Protein AF-0000000086683303 (afdb_homodimer)

InterPro domains:
  IPR011965 Phenylacetic acid degradation operon negative regulatory protein PaaX [PIRSF020623] (1-262)
  IPR012906 Transcriptional repressor PaaX-like, N-terminal [PF07848] (3-69)
  IPR013225 Transcriptional repressor PaaX-like, C-terminal [PF08223] (170-255)
  IPR036388 Winged helix-like DNA-binding domain superfamily [G3DSA:1.10.10.10] (1-83)
  IPR048846 Transcriptional repressor PaaX-like, central Cas2-like domain [PF20803] (89-153)

Solvent-accessible surface area (backbone atoms only — not comparable to full-atom values): 28715 Å² total; per-residue (Å²): 134,56,53,52,61,50,50,52,50,45,40,55,73,61,26,42,89,66,73,26,51,48,39,52,68,23,56,34,60,69,36,38,80,78,72,44,51,58,69,52,44,54,51,32,48,54,51,34,36,75,72,51,36,36,39,80,45,82,45,97,52,33,59,22,39,29,59,24,73,65,36,50,52,56,41,51,57,47,47,55,61,65,62,64,68,71,82,64,83,70,88,67,41,25,32,32,37,40,41,57,61,62,86,49,66,70,57,39,51,50,49,50,52,53,40,35,50,65,27,36,24,44,77,55,90,37,34,33,36,15,74,58,76,58,85,59,54,60,55,53,33,56,75,68,68,41,56,70,48,51,26,47,27,30,42,69,58,41,71,67,39,43,26,54,46,46,62,65,24,39,68,56,69,62,52,36,50,51,29,48,49,49,46,61,57,47,43,74,57,59,70,56,82,57,90,43,35,62,49,23,30,48,40,36,51,52,52,52,53,59,53,49,56,42,63,59,68,49,56,73,72,48,68,90,48,47,65,83,88,44,41,57,57,56,35,49,51,52,47,51,52,50,49,56,68,31,38,64,45,21,48,52,38,52,52,50,41,51,52,59,37,52,53,67,79,75,82,129,135,55,54,51,61,51,50,51,50,45,40,55,72,58,26,42,88,65,74,26,52,48,39,51,68,24,54,34,59,69,36,39,82,78,72,43,50,57,68,51,44,54,51,32,48,53,51,36,36,75,72,52,35,37,38,81,44,82,46,96,53,36,59,23,38,26,59,24,72,67,36,48,53,55,42,50,57,48,48,52,60,66,65,61,67,68,80,62,84,72,89,68,40,25,32,33,36,42,42,57,62,62,86,50,66,68,57,38,51,52,49,50,52,53,40,34,48,65,29,35,24,44,77,54,89,38,35,32,36,14,76,56,76,56,84,58,54,59,56,53,33,56,76,69,69,42,57,70,47,50,26,47,26,29,42,68,59,42,69,67,37,42,25,53,47,45,60,65,25,39,69,55,70,62,51,37,50,51,28,49,49,49,47,60,58,46,43,73,57,59,71,55,83,56,90,45,34,61,50,22,30,48,40,36,51,51,51,52,54,58,55,49,57,41,61,58,70,50,55,74,72,50,70,90,49,47,66,83,88,42,40,57,57,56,36,49,51,52,47,53,52,50,47,57,67,30,38,63,44,20,48,52,40,51,51,50,40,51,52,60,36,52,53,68,82,73,84,129

Secondary structure (DSSP, 8-state):
--HHHHHHHHIIIIIGGGTSEEEHHHHHHHHGGGT--HHHHHHHHHHHHHTTSEEEEEETTEEEEEE-HHHHHHHHHHHHHHTT-------SEEEEEEE---SSHHHHHHHHHHHHHTTPEESSSSEEEESS--THHHHHHHHHT--EEEEEEEETTHHHHHHHHHHHHS-HHHHHHHHHHHHHHHHHHHSSPPSSHHHHHHHHHHHHHHHHGGGGT-----GGGSPTT-HHHHHHHHHHHHHHHHHHHHHHHHHHHHHHHHS-----/--HHHHHHHHIIIIIGGGTSEEEHHHHHHHHGGGT--HHHHHHHHHHHHHTTSEEEEEETTEEEEEE-HHHHHHHHHHHHHHTT-------SEEEEEEE---SSHHHHHHHHHHHHHTT-EESSSSEEEESS--THHHHHHHHHT--EEEEEEEETTHHHHHHHHHHHHS-HHHHHHHHHHHHHHHHHHHSSPPSSHHHHHHHHHHHHHHHHGGGGT-----GGGSPTT-HHHHHHHHHHHHHHHTHHHHHHHHHHHHHHHHS-----

Foldseek 3Di:
DALLLLLLLCQLPFVVVVQQKFALQLSQVLCVLVVQHSVRNVVSVVVCVVVPQWDWDADLLGIMIGGDPVNVVVSVVLVCVLLVPDLDDQPQWKWKKFWDADPDPVRLVVLQLVVQLLLWFDLDSGMIIHSDDDPCVVVVCVVVVIDMDIDTGHDPVTLVRLLVSCVRRAVLVVVLVLLVVLLVVLCVLQVDDAPALSSLLNSLSVLSSSSSVCSRRHSPDRPSSDDPPRSVVVSSVVNNVRNVVSPVSPNVVSVVSRVVSSPHPPDD/DALLLLLLLCQLPFVVVVQQKFALQLSQVLCVLVVDHSVRNVVSVVVCVVVPQWDWDADLLGIMIGGDPVSVVVSVVLVCVLLVPDLDDQPQWKWKKFWDADPDPVRQVVLQLVVQLLLWFDLDSGMIIHSDDDPCVVVVCVVVVIDMDIDTGHDPVTLVRLLVSCVRRAVLVVVLVLLVVLLVVLCVLQVDDAPALSSLLNSLSVLSSSSSVCSSRHSPDNPSSDDPPRSVVVSSVVNNVRNVVSVVSPNVVSVVSRVVSSPHPPDD

Sequence (536 aa):
MQARSALFDLYGDYLRPRGGRAPVAALVRLLAPLGIAAPAVRTAVSRMVRQGWLHPLRLSSGPGYLLTPKATRRLDDSSARIYRTGRLAWDGKFDLLVIEAPTARAERQRLAATLGFLGYGSIDGGTWVAPRPSDEVEHLLDDAGIGFERFTAGHSGGLPGAAALVRRAWNLPELAAAYERFVRDARQLVEHPPADDEAAYLARFTLVHRWRTFLFRDPQLPPVLLPDRWPGTTAAGFFDHHATRLRPPADRFVDRCLDNAQRPPVPAMQARSALFDLYGDYLRPRGGRAPVAALVRLLAPLGIAAPAVRTAVSRMVRQGWLHPLRLSSGPGYLLTPKATRRLDDSSARIYRTGRLAWDGKFDLLVIEAPTARAERQRLAATLGFLGYGSIDGGTWVAPRPSDEVEHLLDDAGIGFERFTAGHSGGLPGAAALVRRAWNLPELAAAYERFVRDARQLVEHPPADDEAAYLARFTLVHRWRTFLFRDPQLPPVLLPDRWPGTTAAGFFDHHATRLRPPADRFVDRCLDNAQRPPVPA

Structure (mmCIF, N/CA/C/O backbone):
data_AF-0000000086683303-model_v1
#
loop_
_entity.id
_entity.type
_entity.pdbx_description
1 polymer 'Phenylacetic acid degradation operon negative regulatory protein'
#
loop_
_atom_site.group_PDB
_atom_site.id
_atom_site.type_symbol
_atom_site.label_atom_id
_atom_site.label_alt_id
_atom_site.label_comp_id
_atom_site.label_asym_id
_atom_site.label_entity_id
_atom_site.label_seq_id
_atom_site.pdbx_PDB_ins_code
_atom_site.Cartn_x
_atom_site.Cartn_y
_atom_site.Cartn_z
_atom_site.occupancy
_atom_site.B_iso_or_equiv
_atom_site.auth_seq_id
_atom_site.auth_comp_id
_atom_site.auth_asym_id
_atom_site.auth_atom_id
_atom_site.pdbx_PDB_model_num
ATOM 1 N N . MET A 1 1 ? 0.65 -32.031 -26.562 1 80.06 1 MET A N 1
ATOM 2 C CA . MET A 1 1 ? 1.458 -32.062 -25.344 1 80.06 1 MET A CA 1
ATOM 3 C C . MET A 1 1 ? 2.932 -32.25 -25.672 1 80.06 1 MET A C 1
ATOM 5 O O . MET A 1 1 ? 3.275 -33.094 -26.516 1 80.06 1 MET A O 1
ATOM 9 N N . GLN A 1 2 ? 3.77 -31.422 -25.078 1 88.12 2 GLN A N 1
ATOM 10 C CA . GLN A 1 2 ? 5.199 -31.469 -25.375 1 88.12 2 GLN A CA 1
ATOM 11 C C . GLN A 1 2 ? 5.891 -32.531 -24.531 1 88.12 2 GLN A C 1
ATOM 13 O O . GLN A 1 2 ? 5.531 -32.75 -23.375 1 88.12 2 GLN A O 1
ATOM 18 N N . ALA A 1 3 ? 6.816 -33.188 -25.188 1 92.19 3 ALA A N 1
ATOM 19 C CA . ALA A 1 3 ? 7.504 -34.312 -24.594 1 92.19 3 ALA A CA 1
ATOM 20 C C . ALA A 1 3 ? 8.148 -33.938 -23.266 1 92.19 3 ALA A C 1
ATOM 22 O O . ALA A 1 3 ? 8.062 -34.688 -22.281 1 92.19 3 ALA A O 1
ATOM 23 N N . ARG A 1 4 ? 8.703 -32.812 -23.266 1 90.5 4 ARG A N 1
ATOM 24 C CA . ARG A 1 4 ? 9.406 -32.375 -22.062 1 90.5 4 ARG A CA 1
ATOM 25 C C . ARG A 1 4 ? 8.438 -32.188 -20.891 1 90.5 4 ARG A C 1
ATOM 27 O O . ARG A 1 4 ? 8.703 -32.625 -19.781 1 90.5 4 ARG A O 1
ATOM 34 N N . SER A 1 5 ? 7.355 -31.547 -21.156 1 90.81 5 SER A N 1
ATOM 35 C CA . SER A 1 5 ? 6.355 -31.328 -20.109 1 90.81 5 SER A CA 1
ATOM 36 C C . SER A 1 5 ? 5.766 -32.656 -19.641 1 90.81 5 SER A C 1
ATOM 38 O O . SER A 1 5 ? 5.547 -32.844 -18.438 1 90.81 5 SER A O 1
ATOM 40 N N . ALA A 1 6 ? 5.508 -33.562 -20.578 1 94.38 6 ALA A N 1
ATOM 41 C CA . ALA A 1 6 ? 4.965 -34.875 -20.234 1 94.38 6 ALA A CA 1
ATOM 42 C C . ALA A 1 6 ? 5.934 -35.656 -19.359 1 94.38 6 ALA A C 1
ATOM 44 O O . ALA A 1 6 ? 5.52 -36.344 -18.422 1 94.38 6 ALA A O 1
ATOM 45 N N . LEU A 1 7 ? 7.18 -35.531 -19.688 1 94.19 7 LEU A N 1
ATOM 46 C CA . LEU A 1 7 ? 8.203 -36.25 -18.922 1 94.19 7 LEU A CA 1
ATOM 47 C C . LEU A 1 7 ? 8.266 -35.719 -17.5 1 94.19 7 LEU A C 1
ATOM 49 O O . LEU A 1 7 ? 8.398 -36.5 -16.547 1 94.19 7 LEU A O 1
ATOM 53 N N . PHE A 1 8 ? 8.156 -34.469 -17.328 1 91.12 8 PHE A N 1
ATOM 54 C CA . PHE A 1 8 ? 8.133 -33.875 -15.992 1 91.12 8 PHE A CA 1
ATOM 55 C C . PHE A 1 8 ? 6.926 -34.344 -15.203 1 91.12 8 PHE A C 1
ATOM 57 O O . PHE A 1 8 ? 7.035 -34.656 -14.008 1 91.12 8 PHE A O 1
ATOM 64 N N . ASP A 1 9 ? 5.828 -34.406 -15.859 1 92.38 9 ASP A N 1
ATOM 65 C CA . ASP A 1 9 ? 4.617 -34.875 -15.203 1 92.38 9 ASP A CA 1
ATOM 66 C C . ASP A 1 9 ? 4.77 -36.344 -14.789 1 92.38 9 ASP A C 1
ATOM 68 O O . ASP A 1 9 ? 4.344 -36.719 -13.695 1 92.38 9 ASP A O 1
ATOM 72 N N . LEU A 1 10 ? 5.359 -37.125 -15.68 1 96.19 10 LEU A N 1
ATOM 73 C CA . LEU A 1 10 ? 5.547 -38.531 -15.422 1 96.19 10 LEU A CA 1
ATOM 74 C C . LEU A 1 10 ? 6.445 -38.75 -14.211 1 96.19 10 LEU A C 1
ATOM 76 O O . LEU A 1 10 ? 6.094 -39.5 -13.297 1 96.19 10 LEU A O 1
ATOM 80 N N . TYR A 1 11 ? 7.574 -38.062 -14.195 1 95.44 11 TYR A N 1
ATOM 81 C CA . TYR A 1 11 ? 8.492 -38.188 -13.062 1 95.44 11 TYR A CA 1
ATOM 82 C C . TYR A 1 11 ? 7.84 -37.688 -11.781 1 95.44 11 TYR A C 1
ATOM 84 O O . TYR A 1 11 ? 7.965 -38.312 -10.727 1 95.44 11 TYR A O 1
ATOM 92 N N . GLY A 1 12 ? 7.176 -36.594 -11.867 1 93.19 12 GLY A N 1
ATOM 93 C CA . GLY A 1 12 ? 6.574 -36 -10.688 1 93.19 12 GLY A CA 1
ATOM 94 C C . GLY A 1 12 ? 5.434 -36.812 -10.117 1 93.19 12 GLY A 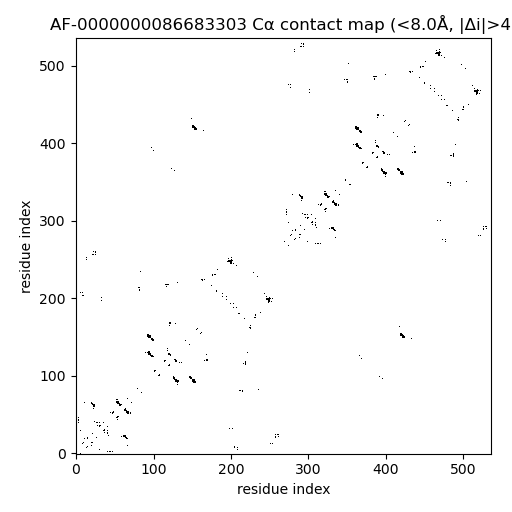C 1
ATOM 95 O O . GLY A 1 12 ? 5.348 -37 -8.898 1 93.19 12 GLY A O 1
ATOM 96 N N . ASP A 1 13 ? 4.562 -37.281 -10.898 1 93.31 13 ASP A N 1
ATOM 97 C CA . ASP A 1 13 ? 3.324 -37.906 -10.438 1 93.31 13 ASP A CA 1
ATOM 98 C C . ASP A 1 13 ? 3.525 -39.406 -10.164 1 93.31 13 ASP A C 1
ATOM 100 O O . ASP A 1 13 ? 2.963 -39.938 -9.203 1 93.31 13 ASP A O 1
ATOM 104 N N . TYR A 1 14 ? 4.383 -40.094 -10.961 1 95.38 14 TYR A N 1
ATOM 105 C CA . TYR A 1 14 ? 4.387 -41.562 -10.875 1 95.38 14 TYR A CA 1
ATOM 106 C C . TYR A 1 14 ? 5.75 -42.094 -10.438 1 95.38 14 TYR A C 1
ATOM 108 O O . TYR A 1 14 ? 5.844 -43.031 -9.68 1 95.38 14 TYR A O 1
ATOM 116 N N . LEU A 1 15 ? 6.793 -41.438 -10.859 1 95.56 15 LEU A N 1
ATOM 117 C CA . LEU A 1 15 ? 8.102 -42.062 -10.695 1 95.56 15 LEU A CA 1
ATOM 118 C C . LEU A 1 15 ? 8.766 -41.625 -9.406 1 95.56 15 LEU A C 1
ATOM 120 O O . LEU A 1 15 ? 9.508 -42.375 -8.781 1 95.56 15 LEU A O 1
ATOM 124 N N . ARG A 1 16 ? 8.516 -40.375 -9.016 1 93.5 16 ARG A N 1
ATOM 125 C CA . ARG A 1 16 ? 9.109 -39.844 -7.793 1 93.5 16 ARG A CA 1
ATOM 126 C C . ARG A 1 16 ? 8.766 -40.719 -6.59 1 93.5 16 ARG A C 1
ATOM 128 O O . ARG A 1 16 ? 9.656 -41.094 -5.836 1 93.5 16 ARG A O 1
ATOM 135 N N . PRO A 1 17 ? 7.484 -41.094 -6.414 1 90.62 17 PRO A N 1
ATOM 136 C CA . PRO A 1 17 ? 7.164 -41.969 -5.285 1 90.62 17 PRO A CA 1
ATOM 137 C C . PRO A 1 17 ? 7.789 -43.344 -5.41 1 90.62 17 PRO A C 1
ATOM 139 O O . PRO A 1 17 ? 7.805 -44.094 -4.445 1 90.62 17 PRO A O 1
ATOM 142 N N . ARG A 1 18 ? 8.305 -43.688 -6.586 1 92.69 18 ARG A N 1
ATOM 143 C CA . ARG A 1 18 ? 8.891 -45 -6.852 1 92.69 18 ARG A CA 1
ATOM 144 C C . ARG A 1 18 ? 10.414 -44.938 -6.891 1 92.69 18 ARG A C 1
ATOM 146 O O . ARG A 1 18 ? 11.062 -45.75 -7.535 1 92.69 18 ARG A O 1
ATOM 153 N N . GLY A 1 19 ? 10.945 -43.812 -6.305 1 91.62 19 GLY A N 1
ATOM 154 C CA . GLY A 1 19 ? 12.391 -43.688 -6.227 1 91.62 19 GLY A CA 1
ATOM 155 C C . GLY A 1 19 ? 12.953 -42.719 -7.238 1 91.62 19 GLY A C 1
ATOM 156 O O . GLY A 1 19 ? 14.141 -42.406 -7.195 1 91.62 19 GLY A O 1
ATOM 157 N N . GLY A 1 20 ? 12.195 -42.312 -8.219 1 94.75 20 GLY A N 1
ATOM 158 C CA . GLY A 1 20 ? 12.562 -41.219 -9.125 1 94.75 20 GLY A CA 1
ATOM 159 C C . GLY A 1 20 ? 13.492 -41.688 -10.242 1 94.75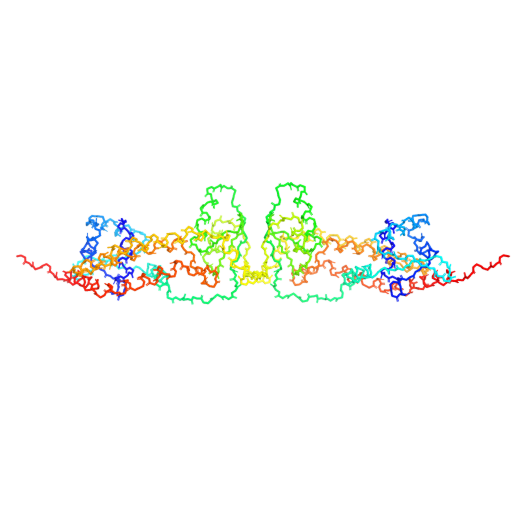 20 GLY A C 1
ATOM 160 O O . GLY A 1 20 ? 14.195 -40.844 -10.836 1 94.75 20 GLY A O 1
ATOM 161 N N . ARG A 1 21 ? 13.625 -42.938 -10.422 1 94.56 21 ARG A N 1
ATOM 162 C CA . ARG A 1 21 ? 14.469 -43.469 -11.492 1 94.56 21 ARG A CA 1
ATOM 163 C C . ARG A 1 21 ? 13.672 -44.375 -12.438 1 94.56 21 ARG A C 1
ATOM 165 O O . ARG A 1 21 ? 12.695 -45 -12.023 1 94.56 21 ARG A O 1
ATOM 172 N N . ALA A 1 22 ? 14.023 -44.375 -13.703 1 95.75 22 ALA A N 1
ATOM 173 C CA . ALA A 1 22 ? 13.352 -45.219 -14.695 1 95.75 22 ALA A CA 1
ATOM 174 C C . ALA A 1 22 ? 14.25 -45.469 -15.906 1 95.75 22 ALA A C 1
ATOM 176 O O . ALA A 1 22 ? 14.977 -44.562 -16.344 1 95.75 22 ALA A O 1
ATOM 177 N N . PRO A 1 23 ? 14.242 -46.75 -16.375 1 95.5 23 PRO A N 1
ATOM 178 C CA . PRO A 1 23 ? 14.93 -47 -17.641 1 95.5 23 PRO A CA 1
ATOM 179 C C . PRO A 1 23 ? 14.273 -46.281 -18.812 1 95.5 23 PRO A C 1
ATOM 181 O O . PRO A 1 23 ? 13.055 -46.062 -18.812 1 95.5 23 PRO A O 1
ATOM 184 N N . VAL A 1 24 ? 15.078 -45.938 -19.781 1 94.5 24 VAL A N 1
ATOM 185 C CA . VAL A 1 24 ? 14.586 -45.219 -20.953 1 94.5 24 VAL A CA 1
ATOM 186 C C . VAL A 1 24 ? 13.461 -46 -21.609 1 94.5 24 VAL A C 1
ATOM 188 O O . VAL A 1 24 ? 12.492 -45.406 -22.109 1 94.5 24 VAL A O 1
ATOM 191 N N . ALA A 1 25 ? 13.539 -47.344 -21.656 1 94.56 25 ALA A N 1
ATOM 192 C CA . ALA A 1 25 ? 12.523 -48.188 -22.281 1 94.56 25 ALA A CA 1
ATOM 193 C C . ALA A 1 25 ? 11.164 -48 -21.609 1 94.56 25 ALA A C 1
ATOM 195 O O . ALA A 1 25 ? 10.141 -47.938 -22.297 1 94.56 25 ALA A O 1
ATOM 196 N N . ALA A 1 26 ? 11.188 -47.844 -20.359 1 96.19 26 ALA A N 1
ATOM 197 C CA . ALA A 1 26 ? 9.945 -47.625 -19.625 1 96.19 26 ALA A CA 1
ATOM 198 C C . ALA A 1 26 ? 9.383 -46.25 -19.906 1 96.19 26 ALA A C 1
ATOM 200 O O . ALA A 1 26 ? 8.164 -46.094 -20.047 1 96.19 26 ALA A O 1
ATOM 201 N N . LEU A 1 27 ? 10.25 -45.25 -19.938 1 97.31 27 LEU A N 1
ATOM 202 C CA . LEU A 1 27 ? 9.812 -43.875 -20.25 1 97.31 27 LEU A CA 1
ATOM 203 C C . LEU A 1 27 ? 9.125 -43.844 -21.609 1 97.31 27 LEU A C 1
ATOM 205 O O . LEU A 1 27 ? 8.07 -43.219 -21.75 1 97.31 27 LEU A O 1
ATOM 209 N N . VAL A 1 28 ? 9.703 -44.531 -22.547 1 96.31 28 VAL A N 1
ATOM 210 C CA . VAL A 1 28 ? 9.148 -44.594 -23.906 1 96.31 28 VAL A CA 1
ATOM 211 C C . VAL A 1 28 ? 7.781 -45.281 -23.875 1 96.31 28 VAL A C 1
ATOM 213 O O . VAL A 1 28 ? 6.82 -44.781 -24.469 1 96.31 28 VAL A O 1
ATOM 216 N N . ARG A 1 29 ? 7.629 -46.344 -23.156 1 96.31 29 ARG A N 1
ATOM 217 C CA . ARG A 1 29 ? 6.379 -47.094 -23.078 1 96.31 29 ARG A CA 1
ATOM 218 C C . ARG A 1 29 ? 5.293 -46.281 -22.391 1 96.31 29 ARG A C 1
ATOM 220 O O . ARG A 1 29 ? 4.129 -46.312 -22.797 1 96.31 29 ARG A O 1
ATOM 227 N N . LEU A 1 30 ? 5.691 -45.562 -21.391 1 97.62 30 LEU A N 1
ATOM 228 C CA . LEU A 1 30 ? 4.734 -44.812 -20.578 1 97.62 30 LEU A CA 1
ATOM 229 C C . LEU A 1 30 ? 4.25 -43.562 -21.312 1 97.62 30 LEU A C 1
ATOM 231 O O . LEU A 1 30 ? 3.139 -43.094 -21.078 1 97.62 30 LEU A O 1
ATOM 235 N N . LEU A 1 31 ? 5.031 -43.031 -22.25 1 97.69 31 LEU A N 1
ATOM 236 C CA . LEU A 1 31 ? 4.645 -41.812 -22.938 1 97.69 31 LEU A CA 1
ATOM 237 C C . LEU A 1 31 ? 4 -42.125 -24.281 1 97.69 31 LEU A C 1
ATOM 239 O O . LEU A 1 31 ? 3.371 -41.25 -24.891 1 97.69 31 LEU A O 1
ATOM 243 N N . ALA A 1 32 ? 4.059 -43.406 -24.688 1 96.38 32 ALA A N 1
ATOM 244 C CA . ALA A 1 32 ? 3.516 -43.844 -25.969 1 96.38 32 ALA A CA 1
ATOM 245 C C . ALA A 1 32 ? 2.008 -43.594 -26.031 1 96.38 32 ALA A C 1
ATOM 247 O O . ALA A 1 32 ? 1.496 -43.094 -27.031 1 96.38 32 ALA A O 1
ATOM 248 N N . PRO A 1 33 ? 1.298 -43.938 -24.969 1 95.06 33 PRO A N 1
ATOM 249 C CA . PRO A 1 33 ? -0.15 -43.719 -25.031 1 95.06 33 PRO A CA 1
ATOM 250 C C . PRO A 1 33 ? -0.526 -42.281 -25.234 1 95.06 33 PRO A C 1
ATOM 252 O O . PRO A 1 33 ? -1.642 -41.969 -25.656 1 95.06 33 PRO A O 1
ATOM 255 N N . LEU A 1 34 ? 0.306 -41.344 -24.891 1 95.5 34 LEU A N 1
ATOM 256 C CA . LEU A 1 34 ? 0.04 -39.906 -25 1 95.5 34 LEU A CA 1
ATOM 257 C C . LEU A 1 34 ? 0.37 -39.406 -26.406 1 95.5 34 LEU A C 1
ATOM 259 O O . LEU A 1 34 ? 0.229 -38.219 -26.688 1 95.5 34 LEU A O 1
ATOM 263 N N . GLY A 1 35 ? 0.852 -40.312 -27.25 1 95.5 35 GLY A N 1
ATOM 264 C CA . GLY A 1 35 ? 1.165 -39.969 -28.625 1 95.5 35 GLY A CA 1
ATOM 265 C C . GLY A 1 35 ? 2.576 -39.438 -28.797 1 95.5 35 GLY A C 1
ATOM 266 O O . GLY A 1 35 ? 2.883 -38.812 -29.812 1 95.5 35 GLY A O 1
ATOM 267 N N . ILE A 1 36 ? 3.428 -39.656 -27.828 1 96.56 36 ILE A N 1
ATOM 268 C CA . ILE A 1 36 ? 4.809 -39.188 -27.922 1 96.56 36 ILE A CA 1
ATOM 269 C C . ILE A 1 36 ? 5.711 -40.344 -28.375 1 96.56 36 ILE A C 1
ATOM 271 O O . ILE A 1 36 ? 5.797 -41.375 -27.688 1 96.56 36 ILE A O 1
ATOM 275 N N . ALA A 1 37 ? 6.418 -40.094 -29.484 1 96.31 37 ALA A N 1
ATOM 276 C CA . ALA A 1 37 ? 7.246 -41.125 -30.094 1 96.31 37 ALA A CA 1
ATOM 277 C C . ALA A 1 37 ? 8.578 -41.281 -29.359 1 96.31 37 ALA A C 1
ATOM 279 O O . ALA A 1 37 ? 9.031 -40.344 -28.703 1 96.31 37 ALA A O 1
ATOM 280 N N . ALA A 1 38 ? 9.18 -42.406 -29.531 1 95.81 38 ALA A N 1
ATOM 281 C CA . ALA A 1 38 ? 10.414 -42.75 -28.828 1 95.81 38 ALA A CA 1
ATOM 282 C C . ALA A 1 38 ? 11.508 -41.719 -29.109 1 95.81 38 ALA A C 1
ATOM 284 O O . ALA A 1 38 ? 12.188 -41.25 -28.188 1 95.81 38 ALA A O 1
ATOM 285 N N . PRO A 1 39 ? 11.695 -41.25 -30.328 1 96.44 39 PRO A N 1
ATOM 286 C CA . PRO A 1 39 ? 12.742 -40.25 -30.562 1 96.44 39 PRO A CA 1
ATOM 287 C C . PRO A 1 39 ? 12.5 -38.938 -29.797 1 96.44 39 PRO A C 1
ATOM 289 O O . PRO A 1 39 ? 13.445 -38.312 -29.312 1 96.44 39 PRO A O 1
ATOM 292 N N . ALA A 1 40 ? 11.273 -38.562 -29.719 1 96.31 40 ALA A N 1
ATOM 293 C CA . ALA A 1 40 ? 10.922 -37.344 -29 1 96.31 40 ALA A CA 1
ATOM 294 C C . ALA A 1 40 ? 11.195 -37.5 -27.5 1 96.31 40 ALA A C 1
ATOM 296 O O . ALA A 1 40 ? 11.609 -36.562 -26.828 1 96.31 40 ALA A O 1
ATOM 297 N N . VAL A 1 41 ? 10.961 -38.688 -26.984 1 96.62 41 VAL A N 1
ATOM 298 C CA . VAL A 1 41 ? 11.242 -38.969 -25.578 1 96.62 41 VAL A CA 1
ATOM 299 C C . VAL A 1 41 ? 12.742 -38.844 -25.312 1 96.62 41 VAL A C 1
ATOM 301 O O . VAL A 1 41 ? 13.164 -38.188 -24.359 1 96.62 41 VAL A O 1
ATOM 304 N N . ARG A 1 42 ? 13.492 -39.438 -26.188 1 95.31 42 ARG A N 1
ATOM 305 C CA . ARG A 1 42 ? 14.945 -39.406 -26.016 1 95.31 42 ARG A CA 1
ATOM 306 C C . ARG A 1 42 ? 15.492 -38 -26.094 1 95.31 42 ARG A C 1
ATOM 308 O O . ARG A 1 42 ? 16.391 -37.625 -25.328 1 95.31 42 ARG A O 1
ATOM 315 N N . THR A 1 43 ? 14.953 -37.219 -26.984 1 96.31 43 THR A N 1
ATOM 316 C CA . THR A 1 43 ? 15.352 -35.844 -27.109 1 96.31 43 THR A CA 1
ATOM 317 C C . THR A 1 43 ? 14.992 -35.062 -25.844 1 96.31 43 THR A C 1
ATOM 319 O O . THR A 1 43 ? 15.789 -34.25 -25.359 1 96.31 43 THR A O 1
ATOM 322 N N . ALA A 1 44 ? 13.781 -35.281 -25.375 1 96.56 44 ALA A N 1
ATOM 323 C CA . ALA A 1 44 ? 13.344 -34.625 -24.156 1 96.56 44 ALA A CA 1
ATOM 324 C C . ALA A 1 44 ? 14.234 -34.969 -22.969 1 96.56 44 ALA A C 1
ATOM 326 O O . ALA A 1 44 ? 14.586 -34.125 -22.156 1 96.56 44 ALA A O 1
ATOM 327 N N . VAL A 1 45 ? 14.633 -36.188 -22.875 1 96.25 45 VAL A N 1
ATOM 328 C CA . VAL A 1 45 ? 15.516 -36.656 -21.812 1 96.25 45 VAL A CA 1
ATOM 329 C C . VAL A 1 45 ? 16.859 -35.938 -21.922 1 96.25 45 VAL A C 1
ATOM 331 O O . VAL A 1 45 ? 17.391 -35.438 -20.922 1 96.25 45 VAL A O 1
ATOM 334 N N . SER A 1 46 ? 17.406 -35.906 -23.062 1 96 46 SER A N 1
ATOM 335 C CA . SER A 1 46 ? 18.703 -35.281 -23.281 1 96 46 SER A CA 1
ATOM 336 C C . SER A 1 46 ? 18.656 -33.812 -22.859 1 96 46 SER A C 1
ATOM 338 O O . SER A 1 46 ? 19.594 -33.312 -22.25 1 96 46 SER A O 1
ATOM 340 N N . ARG A 1 47 ? 17.656 -33.125 -23.25 1 95.44 47 ARG A N 1
ATOM 341 C CA . ARG A 1 47 ? 17.469 -31.734 -22.859 1 95.44 47 ARG A CA 1
ATOM 342 C C . ARG A 1 47 ? 17.391 -31.594 -21.344 1 95.44 47 ARG A C 1
ATOM 344 O O . ARG A 1 47 ? 17.984 -30.688 -20.766 1 95.44 47 ARG A O 1
ATOM 351 N N . MET A 1 48 ? 16.625 -32.438 -20.688 1 95.69 48 MET A N 1
ATOM 352 C CA . MET A 1 48 ? 16.453 -32.375 -19.25 1 95.69 48 MET A CA 1
ATOM 353 C C . MET A 1 48 ? 17.75 -32.688 -18.516 1 95.69 48 MET A C 1
ATOM 355 O O . MET A 1 48 ? 18.031 -32.125 -17.453 1 95.69 48 MET A O 1
ATOM 359 N N . VAL A 1 49 ? 18.547 -33.531 -19.125 1 96.06 49 VAL A N 1
ATOM 360 C CA . VAL A 1 49 ? 19.859 -33.812 -18.562 1 96.06 49 VAL A CA 1
ATOM 361 C C . VAL A 1 49 ? 20.734 -32.562 -18.672 1 96.06 49 VAL A C 1
ATOM 363 O O . VAL A 1 49 ? 21.375 -32.156 -17.703 1 96.06 49 VAL A O 1
ATOM 366 N N . ARG A 1 50 ? 20.703 -31.938 -19.797 1 96.19 50 ARG A N 1
ATOM 367 C CA . ARG A 1 50 ? 21.5 -30.75 -20.016 1 96.19 50 ARG A CA 1
ATOM 368 C C . ARG A 1 50 ? 21.094 -29.625 -19.078 1 96.19 50 ARG A C 1
ATOM 370 O O . ARG A 1 50 ? 21.938 -28.859 -18.594 1 96.19 50 ARG A O 1
ATOM 377 N N . GLN A 1 51 ? 19.859 -29.594 -18.781 1 94.56 51 GLN A N 1
ATOM 378 C CA . GLN A 1 51 ? 19.312 -28.547 -17.922 1 94.56 51 GLN A CA 1
ATOM 379 C C . GLN A 1 51 ? 19.484 -28.891 -16.453 1 94.56 51 GLN A C 1
ATOM 381 O O . GLN A 1 51 ? 19.141 -28.094 -15.57 1 94.56 51 GLN A O 1
ATOM 386 N N . GLY A 1 52 ? 19.922 -30.078 -16.172 1 95.38 52 GLY A N 1
ATOM 387 C CA . GLY A 1 52 ? 20.234 -30.469 -14.805 1 95.38 52 GLY A CA 1
ATOM 388 C C . GLY A 1 52 ? 19.047 -31.047 -14.055 1 95.38 52 GLY A C 1
ATOM 389 O O . GLY A 1 52 ? 19.062 -31.094 -12.82 1 95.38 52 GLY A O 1
ATOM 390 N N . TRP A 1 53 ? 18.062 -31.469 -14.719 1 95.81 53 TRP A N 1
ATOM 391 C CA . TRP A 1 53 ? 16.859 -32 -14.07 1 95.81 53 TRP A CA 1
ATOM 392 C C . TRP A 1 53 ? 16.984 -33.531 -13.875 1 95.81 53 TRP A C 1
ATOM 394 O O . TRP A 1 53 ? 16.375 -34.094 -12.961 1 95.81 53 TRP A O 1
ATOM 404 N N . LEU A 1 54 ? 17.781 -34.25 -14.781 1 96.88 54 LEU A N 1
ATOM 405 C CA . LEU A 1 54 ? 17.969 -35.688 -14.719 1 96.88 54 LEU A CA 1
ATOM 406 C C . LEU A 1 54 ? 19.453 -36.062 -14.703 1 96.88 54 LEU A C 1
ATOM 408 O O . LEU A 1 54 ? 20.266 -35.375 -15.312 1 96.88 54 LEU A O 1
ATOM 412 N N . HIS A 1 55 ? 19.734 -37.094 -14.023 1 96.56 55 HIS A N 1
ATOM 413 C CA . HIS A 1 55 ? 21.047 -37.688 -14.008 1 96.56 55 HIS A CA 1
ATOM 414 C C . HIS A 1 55 ? 21.031 -39.062 -14.711 1 96.56 55 HIS A C 1
ATOM 416 O O . HIS A 1 55 ? 20.234 -39.938 -14.367 1 96.56 55 HIS A O 1
ATOM 422 N N . PRO A 1 56 ? 21.953 -39.219 -15.625 1 95.81 56 PRO A N 1
ATOM 423 C CA . PRO A 1 56 ? 22.016 -40.562 -16.234 1 95.81 56 PRO A CA 1
ATOM 424 C C . PRO A 1 56 ? 22.562 -41.625 -15.273 1 95.81 56 PRO A C 1
ATOM 426 O O . PRO A 1 56 ? 23.453 -41.312 -14.477 1 95.81 56 PRO A O 1
ATOM 429 N N . LEU A 1 57 ? 22.031 -42.719 -15.367 1 92.62 57 LEU A N 1
ATOM 430 C CA . LEU A 1 57 ? 22.578 -43.844 -14.594 1 92.62 57 LEU A CA 1
ATOM 431 C C . LEU A 1 57 ? 22.359 -45.156 -15.328 1 92.62 57 LEU A C 1
ATOM 433 O O . LEU A 1 57 ? 21.547 -45.25 -16.25 1 92.62 57 LEU A O 1
ATOM 437 N N . ARG A 1 58 ? 23.125 -46.219 -14.906 1 92.5 58 ARG A N 1
ATOM 438 C CA . ARG A 1 58 ? 22.969 -47.562 -15.461 1 92.5 58 ARG A CA 1
ATOM 439 C C . ARG A 1 58 ? 22.156 -48.438 -14.523 1 92.5 58 ARG A C 1
ATOM 441 O O . ARG A 1 58 ? 22.531 -48.625 -13.359 1 92.5 58 ARG A O 1
ATOM 448 N N . LEU A 1 59 ? 21.031 -48.812 -15.086 1 89.75 59 LEU A N 1
ATOM 449 C CA . LEU A 1 59 ? 20.188 -49.75 -14.336 1 89.75 59 LEU A CA 1
ATOM 450 C C . LEU A 1 59 ? 20.391 -51.188 -14.828 1 89.75 59 LEU A C 1
ATOM 452 O O . LEU A 1 59 ? 21.031 -51.406 -15.852 1 89.75 59 LEU A O 1
ATOM 456 N N . SER A 1 60 ? 19.906 -52.125 -14.008 1 86 60 SER A N 1
ATOM 457 C CA . SER A 1 60 ? 20.016 -53.531 -14.406 1 86 60 SER A CA 1
ATOM 458 C C . SER A 1 60 ? 19.312 -53.781 -15.742 1 86 60 SER A C 1
ATOM 460 O O . SER A 1 60 ? 19.734 -54.656 -16.516 1 86 60 SER A O 1
ATOM 462 N N . SER A 1 61 ? 18.328 -52.906 -16.031 1 84.69 61 SER A N 1
ATOM 463 C CA . SER A 1 61 ? 17.5 -53.094 -17.219 1 84.69 61 SER A CA 1
ATOM 464 C C . SER A 1 61 ? 18.047 -52.281 -18.391 1 84.69 61 SER A C 1
ATOM 466 O O . SER A 1 61 ? 17.516 -52.312 -19.5 1 84.69 61 SER A O 1
ATOM 468 N N . GLY A 1 62 ? 19.125 -51.562 -18.141 1 86.56 62 GLY A N 1
ATOM 469 C CA . GLY A 1 62 ? 19.703 -50.75 -19.188 1 86.56 62 GLY A CA 1
ATOM 470 C C . GLY A 1 62 ? 19.906 -49.312 -18.766 1 86.56 62 GLY A C 1
ATOM 471 O O . GLY A 1 62 ? 19.844 -48.969 -17.578 1 86.56 62 GLY A O 1
ATOM 472 N N . PRO A 1 63 ? 20.156 -48.469 -19.766 1 92.19 63 PRO A N 1
ATOM 473 C CA . PRO A 1 63 ? 20.328 -47.031 -19.438 1 92.19 63 PRO A CA 1
ATOM 474 C C . PRO A 1 63 ? 19.078 -46.406 -18.844 1 92.19 63 PRO A C 1
ATOM 476 O O . PRO A 1 63 ? 17.953 -46.75 -19.266 1 92.19 63 PRO A O 1
ATOM 479 N N . GLY A 1 64 ? 19.266 -45.625 -17.844 1 95.38 64 GLY A N 1
ATOM 480 C CA . GLY A 1 64 ? 18.156 -44.969 -17.203 1 95.38 64 GLY A CA 1
ATOM 481 C C . GLY A 1 64 ? 18.516 -43.562 -16.688 1 95.38 64 GLY A C 1
ATOM 482 O O . GLY A 1 64 ? 19.609 -43.062 -16.953 1 95.38 64 GLY A O 1
ATOM 483 N N . TYR A 1 65 ? 17.469 -42.969 -16.047 1 96.75 65 TYR A N 1
ATOM 484 C CA . TYR A 1 65 ? 17.641 -41.594 -15.578 1 96.75 65 TYR A CA 1
ATOM 485 C C . TYR A 1 65 ? 16.984 -41.406 -14.219 1 96.75 65 TYR A C 1
ATOM 487 O O . TYR A 1 65 ? 15.906 -41.938 -13.961 1 96.75 65 TYR A O 1
ATOM 495 N N . LEU A 1 66 ? 17.688 -40.594 -13.453 1 96.62 66 LEU A N 1
ATOM 496 C CA . LEU A 1 66 ? 17.266 -40.281 -12.094 1 96.62 66 LEU A CA 1
ATOM 497 C C . LEU A 1 66 ? 17.016 -38.812 -11.922 1 96.62 66 LEU A C 1
ATOM 499 O O . LEU A 1 66 ? 17.781 -37.969 -12.43 1 96.62 66 LEU A O 1
ATOM 503 N N . LEU A 1 67 ? 15.969 -38.438 -11.195 1 96.25 67 LEU A N 1
ATOM 504 C CA . LEU A 1 67 ? 15.711 -37.062 -10.852 1 96.25 67 LEU A CA 1
ATOM 505 C C . LEU A 1 67 ? 16.859 -36.469 -10.039 1 96.25 67 LEU A C 1
ATOM 507 O O . LEU A 1 67 ? 17.375 -37.125 -9.125 1 96.25 67 LEU A O 1
ATOM 511 N N . THR A 1 68 ? 17.25 -35.25 -10.375 1 96.62 68 THR A N 1
ATOM 512 C CA . THR A 1 68 ? 18.219 -34.531 -9.547 1 96.62 68 THR A CA 1
ATOM 513 C C . THR A 1 68 ? 17.547 -33.969 -8.297 1 96.62 68 THR A C 1
ATOM 515 O O . THR A 1 68 ? 16.312 -33.875 -8.242 1 96.62 68 THR A O 1
ATOM 518 N N . PRO A 1 69 ? 18.375 -33.656 -7.297 1 94.12 69 PRO A N 1
ATOM 519 C CA . PRO A 1 69 ? 17.797 -33 -6.133 1 94.12 69 PRO A CA 1
ATOM 520 C C . PRO A 1 69 ? 17.078 -31.688 -6.492 1 94.12 69 PRO A C 1
ATOM 522 O O . PRO A 1 69 ? 16.031 -31.375 -5.922 1 94.12 69 PRO A O 1
ATOM 525 N N . LYS A 1 70 ? 17.625 -31 -7.395 1 92.69 70 LYS A N 1
ATOM 526 C CA . LYS A 1 70 ? 17 -29.766 -7.883 1 92.69 70 LYS A CA 1
ATOM 527 C C . LYS A 1 70 ? 15.625 -30.047 -8.477 1 92.69 70 LYS A C 1
ATOM 529 O O . LYS A 1 70 ? 14.664 -29.328 -8.18 1 92.69 70 LYS A O 1
ATOM 534 N N . ALA A 1 71 ? 15.508 -31.047 -9.273 1 92.94 71 ALA A N 1
ATOM 535 C CA . ALA A 1 71 ? 14.242 -31.422 -9.898 1 92.94 71 ALA A CA 1
ATOM 536 C C . ALA A 1 71 ? 13.227 -31.875 -8.852 1 92.94 71 ALA A C 1
ATOM 538 O O . ALA A 1 71 ? 12.047 -31.531 -8.922 1 92.94 71 ALA A O 1
ATOM 539 N N . THR A 1 72 ? 13.758 -32.625 -7.914 1 93 72 THR A N 1
ATOM 540 C CA . THR A 1 72 ? 12.898 -33.125 -6.848 1 93 72 THR A CA 1
ATOM 541 C C . THR A 1 72 ? 12.273 -31.984 -6.066 1 93 72 THR A C 1
ATOM 543 O O . THR A 1 72 ? 11.07 -31.984 -5.785 1 93 72 THR A O 1
ATOM 546 N N . ARG A 1 73 ? 13.047 -31.031 -5.746 1 89.06 73 ARG A N 1
ATOM 547 C CA . ARG A 1 73 ? 12.547 -29.875 -5.016 1 89.06 73 ARG A CA 1
ATOM 548 C C . ARG A 1 73 ? 11.484 -29.125 -5.82 1 89.06 73 ARG A C 1
ATOM 550 O O . ARG A 1 73 ? 10.43 -28.781 -5.289 1 89.06 73 ARG A O 1
ATOM 557 N N . ARG A 1 74 ? 11.734 -28.891 -7.059 1 85.5 74 ARG A N 1
ATOM 558 C CA . ARG A 1 74 ? 10.789 -28.203 -7.934 1 85.5 74 ARG A CA 1
ATOM 559 C C . ARG A 1 74 ? 9.477 -28.969 -8.039 1 85.5 74 ARG A C 1
ATOM 561 O O . ARG A 1 74 ? 8.398 -28.391 -7.984 1 85.5 74 ARG A O 1
ATOM 568 N N . LEU A 1 75 ? 9.562 -30.297 -8.156 1 87.75 75 LEU A N 1
ATOM 569 C CA . LEU A 1 75 ? 8.375 -31.141 -8.289 1 87.75 75 LEU A CA 1
ATOM 570 C C . LEU A 1 75 ? 7.594 -31.188 -6.988 1 87.75 75 LEU A C 1
ATOM 572 O O . LEU A 1 75 ? 6.359 -31.25 -7 1 87.75 75 LEU A O 1
ATOM 576 N N . ASP A 1 76 ? 8.305 -31.125 -5.852 1 84.38 76 ASP A N 1
ATOM 577 C CA . ASP A 1 76 ? 7.648 -31.062 -4.551 1 84.38 76 ASP A CA 1
ATOM 578 C C . ASP A 1 76 ? 6.82 -29.781 -4.41 1 84.38 76 ASP A C 1
ATOM 580 O O . ASP A 1 76 ? 5.668 -29.828 -3.979 1 84.38 76 ASP A O 1
ATOM 584 N N . ASP A 1 77 ? 7.363 -28.766 -4.793 1 76.75 77 ASP A N 1
ATOM 585 C CA . ASP A 1 77 ? 6.684 -27.484 -4.738 1 76.75 77 ASP A CA 1
ATOM 586 C C . ASP A 1 77 ? 5.43 -27.484 -5.609 1 76.75 77 ASP A C 1
ATOM 588 O O . ASP A 1 77 ? 4.371 -27.016 -5.188 1 76.75 77 ASP A O 1
ATOM 592 N N . SER A 1 78 ? 5.57 -27.969 -6.77 1 79.56 78 SER A N 1
ATOM 593 C CA . SER A 1 78 ? 4.441 -28.016 -7.695 1 79.56 78 SER A CA 1
ATOM 594 C C . SER A 1 78 ? 3.361 -28.969 -7.215 1 79.56 78 SER A C 1
ATOM 596 O O . SER A 1 78 ? 2.168 -28.688 -7.34 1 79.56 78 SER A O 1
ATOM 598 N N . SER A 1 79 ? 3.814 -30.125 -6.703 1 82.12 79 SER A N 1
ATOM 599 C CA . SER A 1 79 ? 2.867 -31.125 -6.219 1 82.12 79 SER A CA 1
ATOM 600 C C . SER A 1 79 ? 1.968 -30.547 -5.129 1 82.12 79 SER A C 1
ATOM 602 O O . SER A 1 79 ? 0.762 -30.797 -5.113 1 82.12 79 SER A O 1
ATOM 604 N N . ALA A 1 80 ? 2.539 -29.734 -4.309 1 76.62 80 ALA A N 1
ATOM 605 C CA . ALA A 1 80 ? 1.781 -29.109 -3.23 1 76.62 80 ALA A CA 1
ATOM 606 C C . ALA A 1 80 ? 0.699 -28.188 -3.785 1 76.62 80 ALA A C 1
ATOM 608 O O . ALA A 1 80 ? -0.382 -28.062 -3.203 1 76.62 80 ALA A O 1
ATOM 609 N N . ARG A 1 81 ? 0.954 -27.625 -4.875 1 76.12 81 ARG A N 1
ATOM 610 C CA . ARG A 1 81 ? 0.013 -26.688 -5.484 1 76.12 81 ARG A CA 1
ATOM 611 C C . ARG A 1 81 ? -1.027 -27.422 -6.32 1 76.12 81 ARG A C 1
ATOM 613 O O . ARG A 1 81 ? -2.17 -26.969 -6.434 1 76.12 81 ARG A O 1
ATOM 620 N N . ILE A 1 82 ? -0.556 -28.484 -6.93 1 78.62 82 ILE A N 1
ATOM 621 C CA . ILE A 1 82 ? -1.439 -29.266 -7.789 1 78.62 82 ILE A CA 1
ATOM 622 C C . ILE A 1 82 ? -2.5 -29.969 -6.938 1 78.62 82 ILE A C 1
ATOM 624 O O . ILE A 1 82 ? -3.684 -29.953 -7.281 1 78.62 82 ILE A O 1
ATOM 628 N N . TYR A 1 83 ? -2.066 -30.547 -5.961 1 74.5 83 TYR A N 1
ATOM 629 C CA . TYR A 1 83 ? -2.98 -31.344 -5.152 1 74.5 83 TYR A CA 1
ATOM 630 C C . TYR A 1 83 ? -3.396 -30.594 -3.895 1 74.5 83 TYR A C 1
ATOM 632 O O . TYR A 1 83 ? -3.924 -31.188 -2.953 1 74.5 83 TYR A O 1
ATOM 640 N N . ARG A 1 84 ? -3.834 -29.219 -4.125 1 65.5 84 ARG A N 1
ATOM 641 C CA . ARG A 1 84 ? -4.25 -28.109 -3.279 1 65.5 84 ARG A CA 1
ATOM 642 C C . ARG A 1 84 ? -4.797 -28.609 -1.945 1 65.5 84 ARG A C 1
ATOM 644 O O . ARG A 1 84 ? -6.012 -28.641 -1.737 1 65.5 84 ARG A O 1
ATOM 651 N N . THR A 1 85 ? -4.168 -29.453 -1.203 1 55.16 85 THR A N 1
ATOM 652 C CA . THR A 1 85 ? -4.688 -29.953 0.062 1 55.16 85 THR A CA 1
ATOM 653 C C . THR A 1 85 ? -4.93 -28.812 1.044 1 55.16 85 THR A C 1
ATOM 655 O O . THR A 1 85 ? -5.848 -28.875 1.864 1 55.16 85 THR A O 1
ATOM 658 N N . GLY A 1 86 ? -4.113 -27.875 1.313 1 53.03 86 GLY A N 1
ATOM 659 C CA . GLY A 1 86 ? -4.215 -27.109 2.549 1 53.03 86 GLY A CA 1
ATOM 660 C C . GLY A 1 86 ? -4.812 -25.734 2.352 1 53.03 86 GLY A C 1
ATOM 661 O O . GLY A 1 86 ? -4.453 -25.016 1.41 1 53.03 86 GLY A O 1
ATOM 662 N N . ARG A 1 87 ? -6.152 -25.781 2.584 1 55.09 87 ARG A N 1
ATOM 663 C CA . ARG A 1 87 ? -6.809 -24.484 2.77 1 55.09 87 ARG A CA 1
ATOM 664 C C . ARG A 1 87 ? -5.91 -23.516 3.533 1 55.09 87 ARG A C 1
ATOM 666 O O . ARG A 1 87 ? -5.582 -23.75 4.699 1 55.09 87 ARG A O 1
ATOM 673 N N . LEU A 1 88 ? -5.117 -22.797 2.75 1 61.88 88 LEU A N 1
ATOM 674 C CA . LEU A 1 88 ? -4.238 -21.938 3.521 1 61.88 88 LEU A CA 1
ATOM 675 C C . LEU A 1 88 ? -5.023 -20.781 4.152 1 61.88 88 LEU A C 1
ATOM 677 O O . LEU A 1 88 ? -5.836 -20.141 3.484 1 61.88 88 LEU A O 1
ATOM 681 N N . ALA A 1 89 ? -5.211 -20.766 5.445 1 77.62 89 ALA A N 1
ATOM 682 C CA . ALA A 1 89 ? -5.754 -19.672 6.246 1 77.62 89 ALA A CA 1
ATOM 683 C C . ALA A 1 89 ? -5.133 -18.344 5.844 1 77.62 89 ALA A C 1
ATOM 685 O O . ALA A 1 89 ? -3.98 -18.297 5.406 1 77.62 89 ALA A O 1
ATOM 686 N N . TRP A 1 90 ? -5.957 -17.438 5.582 1 90.06 90 TRP A N 1
ATOM 687 C CA . TRP A 1 90 ? -5.531 -16.078 5.277 1 90.06 90 TRP A CA 1
ATOM 688 C C . TRP A 1 90 ? -5.641 -15.188 6.512 1 90.06 90 TRP A C 1
ATOM 690 O O . TRP A 1 90 ? -6.656 -15.211 7.215 1 90.06 90 TRP A O 1
ATOM 700 N N . ASP A 1 91 ? -4.648 -14.43 6.805 1 92.12 91 ASP A N 1
ATOM 701 C CA . ASP A 1 91 ? -4.598 -13.648 8.039 1 92.12 91 ASP A CA 1
ATOM 702 C C . ASP A 1 91 ? -5.184 -12.258 7.832 1 92.12 91 ASP A C 1
ATOM 704 O O . ASP A 1 91 ? -5.062 -11.391 8.703 1 92.12 91 ASP A O 1
ATOM 708 N N . GLY A 1 92 ? -5.715 -12.023 6.688 1 94.94 92 GLY A N 1
ATOM 709 C CA . GLY A 1 92 ? -6.379 -10.75 6.445 1 94.94 92 GLY A CA 1
ATOM 710 C C . GLY A 1 92 ? -5.465 -9.711 5.824 1 94.94 92 GLY A C 1
ATOM 711 O O . GLY A 1 92 ? -5.871 -8.562 5.625 1 94.94 92 GLY A O 1
ATOM 712 N N . LYS A 1 93 ? -4.258 -10.156 5.465 1 96.75 93 LYS A N 1
ATOM 713 C CA . LYS A 1 93 ? -3.299 -9.172 4.961 1 96.75 93 LYS A CA 1
ATOM 714 C C . LYS A 1 93 ? -2.773 -9.578 3.586 1 96.75 93 LYS A C 1
ATOM 716 O O . LYS A 1 93 ? -2.795 -10.758 3.229 1 96.75 93 LYS A O 1
ATOM 721 N N . PHE A 1 94 ? -2.361 -8.562 2.861 1 97.69 94 PHE A N 1
ATOM 722 C CA . PHE A 1 94 ? -1.738 -8.758 1.557 1 97.69 94 PHE A CA 1
ATOM 723 C C . PHE A 1 94 ? -0.249 -8.438 1.614 1 97.69 94 PHE A C 1
ATOM 725 O O . PHE A 1 94 ? 0.188 -7.641 2.447 1 97.69 94 PHE A O 1
ATOM 732 N N . ASP A 1 95 ? 0.49 -9.18 0.822 1 97.69 95 ASP A N 1
ATOM 733 C CA . ASP A 1 95 ? 1.799 -8.688 0.408 1 97.69 95 ASP A CA 1
ATOM 734 C C . ASP A 1 95 ? 1.664 -7.609 -0.666 1 97.69 95 ASP A C 1
ATOM 736 O O . ASP A 1 95 ? 1.174 -7.879 -1.765 1 97.69 95 ASP A O 1
ATOM 740 N N . LEU A 1 96 ? 2.01 -6.359 -0.374 1 98.12 96 LEU A N 1
ATOM 741 C CA . LEU A 1 96 ? 1.788 -5.227 -1.267 1 98.12 96 LEU A CA 1
ATOM 742 C C . LEU A 1 96 ? 3.113 -4.672 -1.78 1 98.12 96 LEU A C 1
ATOM 744 O O . LEU A 1 96 ? 4.016 -4.379 -0.993 1 98.12 96 LEU A O 1
ATOM 748 N N . LEU A 1 97 ? 3.223 -4.59 -3.094 1 97.38 97 LEU A N 1
ATOM 749 C CA . LEU A 1 97 ? 4.414 -4.082 -3.762 1 97.38 97 LEU A CA 1
ATOM 750 C C . LEU A 1 97 ? 4.113 -2.785 -4.508 1 97.38 97 LEU A C 1
ATOM 752 O O . LEU A 1 97 ? 3.139 -2.711 -5.262 1 97.38 97 LEU A O 1
ATOM 756 N N . VAL A 1 98 ? 4.875 -1.784 -4.195 1 97.25 98 VAL A N 1
ATOM 757 C CA . VAL A 1 98 ? 4.91 -0.58 -5.016 1 97.25 98 VAL A CA 1
ATOM 758 C C . VAL A 1 98 ? 6.207 -0.538 -5.82 1 97.25 98 VAL A C 1
ATOM 760 O O . VAL A 1 98 ? 7.293 -0.395 -5.254 1 97.25 98 VAL A O 1
ATOM 763 N N . ILE A 1 99 ? 6.082 -0.618 -7.141 1 95.81 99 ILE A N 1
ATOM 764 C CA . ILE A 1 99 ? 7.289 -0.763 -7.945 1 95.81 99 ILE A CA 1
ATOM 765 C C . ILE A 1 99 ? 7.449 0.45 -8.859 1 95.81 99 ILE A C 1
ATOM 767 O O . ILE A 1 99 ? 6.461 1.102 -9.211 1 95.81 99 ILE A O 1
ATOM 771 N N . GLU A 1 100 ? 8.625 0.783 -9.141 1 92.38 100 GLU A N 1
ATOM 772 C CA . GLU A 1 100 ? 8.922 1.727 -10.211 1 92.38 100 GLU A CA 1
ATOM 773 C C . GLU A 1 100 ? 8.82 1.06 -11.578 1 92.38 100 GLU A C 1
ATOM 775 O O . GLU A 1 100 ? 9.781 0.458 -12.062 1 92.38 100 GLU A O 1
ATOM 780 N N . ALA A 1 101 ? 7.719 1.234 -12.18 1 85.94 101 ALA A N 1
ATOM 781 C CA . ALA A 1 101 ? 7.449 0.52 -13.422 1 85.94 101 ALA A CA 1
ATOM 782 C C . ALA A 1 101 ? 8.438 0.927 -14.516 1 85.94 101 ALA A C 1
ATOM 784 O O . ALA A 1 101 ? 8.766 2.107 -14.648 1 85.94 101 ALA A O 1
ATOM 785 N N . PRO A 1 102 ? 8.914 -0.084 -15.227 1 89.5 102 PRO A N 1
ATOM 786 C CA . PRO A 1 102 ? 9.766 0.253 -16.375 1 89.5 102 PRO A CA 1
ATOM 787 C C . PRO A 1 102 ? 9.055 1.151 -17.391 1 89.5 102 PRO A C 1
ATOM 789 O O . PRO A 1 102 ? 7.824 1.151 -17.469 1 89.5 102 PRO A O 1
ATOM 792 N N . THR A 1 103 ? 9.82 1.82 -18.172 1 89.06 103 THR A N 1
ATOM 793 C CA . THR A 1 103 ? 9.266 2.732 -19.156 1 89.06 103 THR A CA 1
ATOM 794 C C . THR A 1 103 ? 8.867 1.976 -20.422 1 89.06 103 THR A C 1
ATOM 796 O O . THR A 1 103 ? 7.828 2.266 -21.031 1 89.06 103 THR A O 1
ATOM 799 N N . ALA A 1 104 ? 9.617 0.948 -20.75 1 92.62 104 ALA A N 1
ATOM 800 C CA . ALA A 1 104 ? 9.367 0.186 -21.969 1 92.62 104 ALA A CA 1
ATOM 801 C C . ALA A 1 104 ? 8.172 -0.742 -21.812 1 92.62 104 ALA A C 1
ATOM 803 O O . ALA A 1 104 ? 8.117 -1.536 -20.859 1 92.62 104 ALA A O 1
ATOM 804 N N . ARG A 1 105 ? 7.297 -0.676 -22.781 1 91.81 105 ARG A N 1
ATOM 805 C CA . ARG A 1 105 ? 6.059 -1.447 -22.734 1 91.81 105 ARG A CA 1
ATOM 806 C C . ARG A 1 105 ? 6.348 -2.943 -22.656 1 91.81 105 ARG A C 1
ATOM 808 O O . ARG A 1 105 ? 5.723 -3.664 -21.875 1 91.81 105 ARG A O 1
ATOM 815 N N . ALA A 1 106 ? 7.258 -3.412 -23.391 1 93.38 106 ALA A N 1
ATOM 816 C CA . ALA A 1 106 ? 7.582 -4.836 -23.438 1 93.38 106 ALA A CA 1
ATOM 817 C C . ALA A 1 106 ? 8.078 -5.324 -22.078 1 93.38 106 ALA A C 1
ATOM 819 O O . ALA A 1 106 ? 7.738 -6.426 -21.641 1 93.38 106 ALA A O 1
ATOM 820 N N . GLU A 1 107 ? 8.875 -4.48 -21.453 1 92.38 107 GLU A N 1
ATOM 821 C CA . GLU A 1 107 ? 9.406 -4.828 -20.141 1 92.38 107 GLU A CA 1
ATOM 822 C C . GLU A 1 107 ? 8.297 -4.836 -19.078 1 92.38 107 GLU A C 1
ATOM 824 O O . GLU A 1 107 ? 8.281 -5.699 -18.203 1 92.38 107 GLU A O 1
ATOM 829 N N . ARG A 1 108 ? 7.418 -3.895 -19.234 1 93 108 ARG A N 1
ATOM 830 C CA . ARG A 1 108 ? 6.285 -3.842 -18.312 1 93 108 ARG A CA 1
ATOM 831 C C . ARG A 1 108 ? 5.422 -5.094 -18.453 1 93 108 ARG A C 1
ATOM 833 O O . ARG A 1 108 ? 4.992 -5.664 -17.438 1 93 108 ARG A O 1
ATOM 840 N N . GLN A 1 109 ? 5.215 -5.535 -19.641 1 92.69 109 GLN A N 1
ATOM 841 C CA . GLN A 1 109 ? 4.383 -6.711 -19.891 1 92.69 109 GLN A CA 1
ATOM 842 C C . GLN A 1 109 ? 5.047 -7.977 -19.359 1 92.69 109 GLN A C 1
ATOM 844 O O . GLN A 1 109 ? 4.383 -8.828 -18.766 1 92.69 109 GLN A O 1
ATOM 849 N N . ARG A 1 110 ? 6.309 -8.062 -19.562 1 92.12 110 ARG A N 1
ATOM 850 C CA . ARG A 1 110 ? 7.051 -9.211 -19.047 1 92.12 110 ARG A CA 1
ATOM 851 C C . ARG A 1 110 ? 7.008 -9.258 -17.531 1 92.12 110 ARG A C 1
ATOM 853 O O . ARG A 1 110 ? 6.793 -10.32 -16.938 1 92.12 110 ARG A O 1
ATOM 860 N N . LEU A 1 111 ? 7.234 -8.125 -16.969 1 92.69 111 LEU A N 1
ATOM 861 C CA . LEU A 1 111 ? 7.199 -8.039 -15.508 1 92.69 111 LEU A CA 1
ATOM 862 C C . LEU A 1 111 ? 5.816 -8.406 -14.977 1 92.69 111 LEU A C 1
ATOM 864 O O . LEU A 1 111 ? 5.699 -9.148 -14 1 92.69 111 LEU A O 1
ATOM 868 N N . ALA A 1 112 ? 4.809 -7.898 -15.656 1 92.25 112 ALA A N 1
ATOM 869 C CA . ALA A 1 112 ? 3.432 -8.195 -15.266 1 92.25 112 ALA A CA 1
ATOM 870 C C . ALA A 1 112 ? 3.148 -9.688 -15.336 1 92.25 112 ALA A C 1
ATOM 872 O O . ALA A 1 112 ? 2.523 -10.25 -14.43 1 92.25 112 ALA A O 1
ATOM 873 N N . ALA A 1 113 ? 3.605 -10.273 -16.344 1 89.44 113 ALA A N 1
ATOM 874 C CA . ALA A 1 113 ? 3.408 -11.711 -16.5 1 89.44 113 ALA A CA 1
ATOM 875 C C . ALA A 1 113 ? 4.113 -12.484 -15.391 1 89.44 113 ALA A C 1
ATOM 877 O O . ALA A 1 113 ? 3.54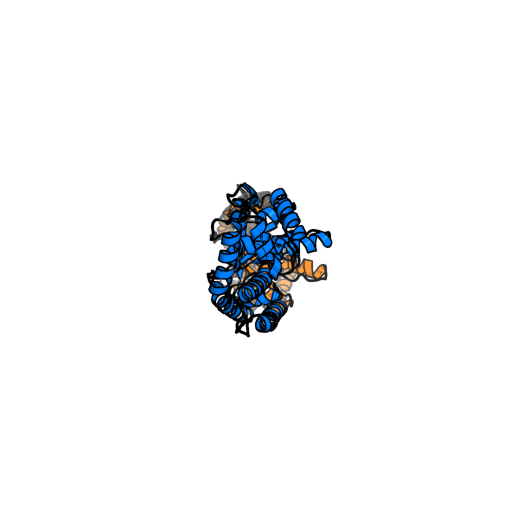5 -13.43 -14.82 1 89.44 113 ALA A O 1
ATOM 878 N N . THR A 1 114 ? 5.32 -12.086 -15.102 1 88.88 114 THR A N 1
ATOM 879 C CA . THR A 1 114 ? 6.102 -12.773 -14.07 1 88.88 114 THR A CA 1
ATOM 880 C C . THR A 1 114 ? 5.465 -12.586 -12.695 1 88.88 114 THR A C 1
ATOM 882 O O . THR A 1 114 ? 5.359 -13.547 -11.922 1 88.88 114 THR A O 1
ATOM 885 N N . LEU A 1 115 ? 5.051 -11.406 -12.398 1 92.06 115 LEU A N 1
ATOM 886 C CA . LEU A 1 115 ? 4.391 -11.156 -11.125 1 92.06 115 LEU A CA 1
ATOM 887 C C . LEU A 1 115 ? 3.076 -11.922 -11.031 1 92.06 115 LEU A C 1
ATOM 889 O O . LEU A 1 115 ? 2.732 -12.445 -9.969 1 92.06 115 LEU A O 1
ATOM 893 N N . GLY A 1 116 ? 2.357 -11.938 -12.148 1 89.62 116 GLY A N 1
ATOM 894 C CA . GLY A 1 116 ? 1.157 -12.758 -12.203 1 89.62 116 GLY A CA 1
ATOM 895 C C . GLY A 1 116 ? 1.417 -14.211 -11.875 1 89.62 116 GLY A C 1
ATOM 896 O O . GLY A 1 116 ? 0.66 -14.828 -11.117 1 89.62 116 GLY A O 1
ATOM 897 N N . PHE A 1 117 ? 2.484 -14.688 -12.367 1 84 117 PHE A N 1
ATOM 898 C CA . PHE A 1 117 ? 2.879 -16.078 -12.125 1 84 117 PHE A CA 1
ATOM 899 C C . PHE A 1 117 ? 3.174 -16.297 -10.648 1 84 117 PHE A C 1
ATOM 901 O O . PHE A 1 117 ? 2.896 -17.375 -10.117 1 84 117 PHE A O 1
ATOM 908 N N . LEU A 1 118 ? 3.674 -15.289 -10.031 1 87.19 118 LEU A N 1
ATOM 909 C CA . LEU A 1 118 ? 4.016 -15.398 -8.617 1 87.19 118 LEU A CA 1
ATOM 910 C C . LEU A 1 118 ? 2.789 -15.172 -7.738 1 87.19 118 LEU A C 1
ATOM 912 O O . LEU A 1 118 ? 2.875 -15.242 -6.508 1 87.19 118 LEU A O 1
ATOM 916 N N . GLY A 1 119 ? 1.654 -14.836 -8.375 1 89.19 119 GLY A N 1
ATOM 917 C CA . GLY A 1 119 ? 0.406 -14.742 -7.641 1 89.19 119 GLY A CA 1
ATOM 918 C C . GLY A 1 119 ? -0.02 -13.312 -7.367 1 89.19 119 GLY A C 1
ATOM 919 O O . GLY A 1 119 ? -0.994 -13.078 -6.648 1 89.19 119 GLY A O 1
ATOM 920 N N . TYR A 1 120 ? 0.692 -12.367 -7.926 1 94.44 120 TYR A N 1
ATOM 921 C CA . TYR A 1 120 ? 0.358 -10.977 -7.672 1 94.44 120 TYR A CA 1
ATOM 922 C C . TYR A 1 120 ? -0.68 -10.469 -8.672 1 94.44 120 TYR A C 1
ATOM 924 O O . TYR A 1 120 ? -0.636 -10.828 -9.852 1 94.44 120 TYR A O 1
ATOM 932 N N . GLY A 1 121 ? -1.629 -9.734 -8.148 1 95.5 121 GLY A N 1
ATOM 933 C CA . GLY A 1 121 ? -2.551 -8.961 -8.961 1 95.5 121 GLY A CA 1
ATOM 934 C C . GLY A 1 121 ? -2.24 -7.477 -8.977 1 95.5 121 GLY A C 1
ATOM 935 O O . GLY A 1 121 ? -1.705 -6.941 -8 1 95.5 121 GLY A O 1
ATOM 936 N N . SER A 1 122 ? -2.594 -6.84 -10.031 1 95.5 122 SER A N 1
ATOM 937 C CA . SER A 1 122 ? -2.291 -5.422 -10.18 1 95.5 122 SER A CA 1
ATOM 938 C C . SER A 1 122 ? -3.49 -4.559 -9.805 1 95.5 122 SER A C 1
ATOM 940 O O . SER A 1 122 ? -4.613 -4.816 -10.242 1 95.5 122 SER A O 1
ATOM 942 N N . ILE A 1 123 ? -3.221 -3.564 -8.945 1 93.44 123 ILE A N 1
ATOM 943 C CA . ILE A 1 123 ? -4.227 -2.555 -8.641 1 93.44 123 ILE A CA 1
ATOM 944 C C . ILE A 1 123 ? -4.18 -1.442 -9.68 1 93.44 123 ILE A C 1
ATOM 946 O O . ILE A 1 123 ? -5.219 -0.944 -10.117 1 93.44 123 ILE A O 1
ATOM 950 N N . ASP A 1 124 ? -2.99 -1.04 -9.984 1 88.69 124 ASP A N 1
ATOM 951 C CA . ASP A 1 124 ? -2.717 -0.03 -11 1 88.69 124 ASP A CA 1
ATOM 952 C C . ASP A 1 124 ? -1.359 -0.267 -11.664 1 88.69 124 ASP A C 1
ATOM 954 O O . ASP A 1 124 ? -0.837 -1.384 -11.633 1 88.69 124 ASP A O 1
ATOM 958 N N . GLY A 1 125 ? -0.792 0.708 -12.328 1 82.5 125 GLY A N 1
ATOM 959 C CA . GLY A 1 125 ? 0.422 0.493 -13.102 1 82.5 125 GLY A CA 1
ATOM 960 C C . GLY A 1 125 ? 1.648 0.281 -12.234 1 82.5 125 GLY A C 1
ATOM 961 O O . GLY A 1 125 ? 2.67 -0.219 -12.711 1 82.5 125 GLY A O 1
ATOM 962 N N . GLY A 1 126 ? 1.575 0.434 -10.953 1 91.62 126 GLY A N 1
ATOM 963 C CA . GLY A 1 126 ? 2.773 0.338 -10.133 1 91.62 126 GLY A CA 1
ATOM 964 C C . GLY A 1 126 ? 2.535 -0.364 -8.805 1 91.62 126 GLY A C 1
ATOM 965 O O . GLY A 1 126 ? 3.467 -0.557 -8.023 1 91.62 126 GLY A O 1
ATOM 966 N N . THR A 1 127 ? 1.315 -0.754 -8.578 1 96.25 127 THR A N 1
ATOM 967 C CA . THR A 1 127 ? 1 -1.356 -7.289 1 96.25 127 THR A CA 1
ATOM 968 C C . THR A 1 127 ? 0.427 -2.76 -7.473 1 96.25 127 THR A C 1
ATOM 970 O O . THR A 1 127 ? -0.533 -2.949 -8.219 1 96.25 127 THR A O 1
ATOM 973 N N . TRP A 1 128 ? 1.033 -3.693 -6.781 1 96.56 128 TRP A N 1
ATOM 974 C CA . TRP A 1 128 ? 0.666 -5.102 -6.879 1 96.56 128 TRP A CA 1
ATOM 975 C C . TRP A 1 128 ? 0.37 -5.688 -5.504 1 96.56 128 TRP A C 1
ATOM 977 O O . TRP A 1 128 ? 0.971 -5.281 -4.508 1 96.56 128 TRP A O 1
ATOM 987 N N . VAL A 1 129 ? -0.574 -6.648 -5.453 1 97.44 129 VAL A N 1
ATOM 988 C CA . VAL A 1 129 ? -0.911 -7.277 -4.18 1 97.44 129 VAL A CA 1
ATOM 989 C C . VAL A 1 129 ? -0.985 -8.789 -4.352 1 97.44 129 VAL A C 1
ATOM 991 O O . VAL A 1 129 ? -1.328 -9.281 -5.43 1 97.44 129 VAL A O 1
ATOM 994 N N . ALA A 1 130 ? -0.64 -9.508 -3.307 1 95.62 130 ALA A N 1
ATOM 995 C CA . ALA A 1 130 ? -0.79 -10.961 -3.219 1 95.62 130 ALA A CA 1
ATOM 996 C C . ALA A 1 130 ? -1.273 -11.383 -1.834 1 95.62 130 ALA A C 1
ATOM 998 O O . ALA A 1 130 ? -0.874 -10.797 -0.826 1 95.62 130 ALA A O 1
ATOM 999 N N . PRO A 1 131 ? -2.186 -12.32 -1.738 1 92.06 131 PRO A N 1
ATOM 1000 C CA . PRO A 1 131 ? -2.641 -12.773 -0.424 1 92.06 131 PRO A CA 1
ATOM 1001 C C . PRO A 1 131 ? -1.542 -13.484 0.368 1 92.06 131 PRO A C 1
ATOM 1003 O O . PRO A 1 131 ? -1.658 -13.641 1.586 1 92.06 131 PRO A O 1
ATOM 1006 N N . ARG A 1 132 ? -0.49 -13.977 -0.379 1 87.75 132 ARG A N 1
ATOM 1007 C CA . ARG A 1 132 ? 0.662 -14.617 0.252 1 87.75 132 ARG A CA 1
ATOM 1008 C C . ARG A 1 132 ? 1.968 -14.062 -0.304 1 87.75 132 ARG A C 1
ATOM 1010 O O . ARG A 1 132 ? 2.129 -13.938 -1.52 1 87.75 132 ARG A O 1
ATOM 1017 N N . PRO A 1 133 ? 2.846 -13.805 0.629 1 89.38 133 PRO A N 1
ATOM 1018 C CA . PRO A 1 133 ? 4.125 -13.281 0.143 1 89.38 133 PRO A CA 1
ATOM 1019 C C . PRO A 1 133 ? 4.941 -14.328 -0.611 1 89.38 133 PRO A C 1
ATOM 1021 O O . PRO A 1 133 ? 4.902 -15.508 -0.267 1 89.38 133 PRO A O 1
ATOM 1024 N N . SER A 1 134 ? 5.551 -13.859 -1.652 1 86.56 134 SER A N 1
ATOM 1025 C CA . SER A 1 134 ? 6.504 -14.703 -2.371 1 86.56 134 SER A CA 1
ATOM 1026 C C . SER A 1 134 ? 7.941 -14.352 -1.992 1 86.56 134 SER A C 1
ATOM 1028 O O . SER A 1 134 ? 8.328 -13.188 -2.033 1 86.56 134 SER A O 1
ATOM 1030 N N . ASP A 1 135 ? 8.703 -15.312 -1.722 1 85.88 135 ASP A N 1
ATOM 1031 C CA . ASP A 1 135 ? 10.109 -15.102 -1.39 1 85.88 135 ASP A CA 1
ATOM 1032 C C . ASP A 1 135 ? 10.914 -14.727 -2.631 1 85.88 135 ASP A C 1
ATOM 1034 O O . ASP A 1 135 ? 11.992 -14.141 -2.523 1 85.88 135 ASP A O 1
ATOM 1038 N N . GLU A 1 136 ? 10.406 -15.055 -3.77 1 89.06 136 GLU A N 1
ATOM 1039 C CA . GLU A 1 136 ? 11.133 -14.891 -5.027 1 89.06 136 GLU A CA 1
ATOM 1040 C C . GLU A 1 136 ? 11.016 -13.469 -5.559 1 89.06 136 GLU A C 1
ATOM 1042 O O . GLU A 1 136 ? 11.82 -13.039 -6.383 1 89.06 136 GLU A O 1
ATOM 1047 N N . VAL A 1 137 ? 10.031 -12.781 -5.105 1 93.25 137 VAL A N 1
ATOM 1048 C CA . VAL A 1 137 ? 9.68 -11.531 -5.766 1 93.25 137 VAL A CA 1
ATOM 1049 C C . VAL A 1 137 ? 10.797 -10.508 -5.574 1 93.25 137 VAL A C 1
ATOM 1051 O O . VAL A 1 137 ? 11.117 -9.75 -6.488 1 93.25 137 VAL A O 1
ATOM 1054 N N . GLU A 1 138 ? 11.383 -10.469 -4.426 1 93.06 138 GLU A N 1
ATOM 1055 C CA . GLU A 1 138 ? 12.453 -9.5 -4.188 1 93.06 138 GLU A CA 1
ATOM 1056 C C . GLU A 1 138 ? 13.648 -9.773 -5.094 1 93.06 138 GLU A C 1
ATOM 1058 O O . GLU A 1 138 ? 14.227 -8.844 -5.664 1 93.06 138 GLU A O 1
ATOM 1063 N N . HIS A 1 139 ? 13.992 -11.047 -5.164 1 91.5 139 HIS A N 1
ATOM 1064 C CA . HIS A 1 139 ? 15.094 -11.422 -6.035 1 91.5 139 HIS A CA 1
ATOM 1065 C C . HIS A 1 139 ? 14.805 -11.055 -7.488 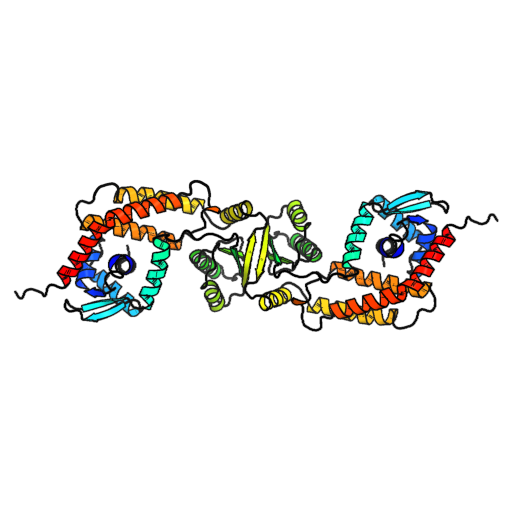1 91.5 139 HIS A C 1
ATOM 1067 O O . HIS A 1 139 ? 15.68 -10.531 -8.188 1 91.5 139 HIS A O 1
ATOM 1073 N N . LEU A 1 140 ? 13.641 -11.289 -7.867 1 91.06 140 LEU A N 1
ATOM 1074 C CA . LEU A 1 140 ? 13.203 -10.953 -9.219 1 91.06 140 LEU A CA 1
ATOM 1075 C C . LEU A 1 140 ? 13.383 -9.461 -9.492 1 91.06 140 LEU A C 1
ATOM 1077 O O . LEU A 1 140 ? 13.969 -9.078 -10.508 1 91.06 140 LEU A O 1
ATOM 1081 N N . LEU A 1 141 ? 12.93 -8.625 -8.641 1 94.75 141 LEU A N 1
ATOM 1082 C CA . LEU A 1 141 ? 12.969 -7.18 -8.828 1 94.75 141 LEU A CA 1
ATOM 1083 C C . LEU A 1 141 ? 14.398 -6.656 -8.734 1 94.75 141 LEU A C 1
ATOM 1085 O O . LEU A 1 141 ? 14.797 -5.801 -9.523 1 94.75 141 LEU A O 1
ATOM 1089 N N . ASP A 1 142 ? 15.141 -7.223 -7.801 1 93.25 142 ASP A N 1
ATOM 1090 C CA . ASP A 1 142 ? 16.547 -6.836 -7.656 1 93.25 142 ASP A CA 1
ATOM 1091 C C . ASP A 1 142 ? 17.344 -7.172 -8.914 1 93.25 142 ASP A C 1
ATOM 1093 O O . ASP A 1 142 ? 18.125 -6.352 -9.398 1 93.25 142 ASP A O 1
ATOM 1097 N N . ASP A 1 143 ? 17.125 -8.32 -9.406 1 91.69 143 ASP A N 1
ATOM 1098 C CA . ASP A 1 143 ? 17.812 -8.758 -10.609 1 91.69 143 ASP A CA 1
ATOM 1099 C C . ASP A 1 143 ? 17.484 -7.863 -11.797 1 91.69 143 ASP A C 1
ATOM 1101 O O . ASP A 1 143 ? 18.328 -7.629 -12.664 1 91.69 143 ASP A O 1
ATOM 1105 N N . ALA A 1 144 ? 16.328 -7.379 -11.828 1 91.62 144 ALA A N 1
ATOM 1106 C CA . ALA A 1 144 ? 15.867 -6.523 -12.922 1 91.62 144 ALA A CA 1
ATOM 1107 C C . ALA A 1 144 ? 16.266 -5.07 -12.688 1 91.62 144 ALA A C 1
ATOM 1109 O O . ALA A 1 144 ? 16.094 -4.223 -13.57 1 91.62 144 ALA A O 1
ATOM 1110 N N . GLY A 1 145 ? 16.75 -4.75 -11.5 1 93.56 145 GLY A N 1
ATOM 1111 C CA . GLY A 1 145 ? 17.125 -3.385 -11.164 1 93.56 145 GLY A CA 1
ATOM 1112 C C . GLY A 1 145 ? 15.922 -2.471 -10.969 1 93.56 145 GLY A C 1
ATOM 1113 O O . GLY A 1 145 ? 15.992 -1.279 -11.273 1 93.56 145 GLY A O 1
ATOM 1114 N N . ILE A 1 146 ? 14.859 -3.062 -10.594 1 93.88 146 ILE A N 1
ATOM 1115 C CA . ILE A 1 146 ? 13.633 -2.295 -10.406 1 93.88 146 ILE A CA 1
ATOM 1116 C C . ILE A 1 146 ? 13.484 -1.905 -8.938 1 93.88 146 ILE A C 1
ATOM 1118 O O . ILE A 1 146 ? 13.453 -2.77 -8.062 1 93.88 146 ILE A O 1
ATOM 1122 N N . GLY A 1 147 ? 13.438 -0.617 -8.68 1 93.94 147 GLY A N 1
ATOM 1123 C CA . GLY A 1 147 ? 13.164 -0.142 -7.328 1 93.94 147 GLY A CA 1
ATOM 1124 C C . GLY A 1 147 ? 11.766 -0.475 -6.848 1 93.94 147 GLY A C 1
ATOM 1125 O O . GLY A 1 147 ? 10.812 -0.461 -7.629 1 93.94 147 GLY A O 1
ATOM 1126 N N . PHE A 1 148 ? 11.68 -0.803 -5.523 1 96 148 PHE A N 1
ATOM 1127 C CA . PHE A 1 148 ? 10.359 -1.151 -5.02 1 96 148 PHE A CA 1
ATOM 1128 C C . PHE A 1 148 ? 10.273 -0.903 -3.518 1 96 148 PHE A C 1
ATOM 1130 O O . PHE A 1 148 ? 11.297 -0.775 -2.844 1 96 148 PHE A O 1
ATOM 1137 N N . GLU A 1 149 ? 9.039 -0.715 -3.045 1 97.06 149 GLU A N 1
ATOM 1138 C CA . GLU A 1 149 ? 8.648 -0.792 -1.642 1 97.06 149 GLU A CA 1
ATOM 1139 C C . GLU A 1 149 ? 7.711 -1.97 -1.396 1 97.06 149 GLU A C 1
ATOM 1141 O O . GLU A 1 149 ? 6.836 -2.258 -2.217 1 97.06 149 GLU A O 1
ATOM 1146 N N . ARG A 1 150 ? 7.961 -2.646 -0.281 1 97.62 150 ARG A N 1
ATOM 1147 C CA . ARG A 1 150 ? 7.164 -3.828 0.032 1 97.62 150 ARG A CA 1
ATOM 1148 C C . ARG A 1 150 ? 6.531 -3.711 1.415 1 97.62 150 ARG A C 1
ATOM 1150 O O . ARG A 1 150 ? 7.188 -3.277 2.367 1 97.62 150 ARG A O 1
ATOM 1157 N N . PHE A 1 151 ? 5.211 -4.066 1.468 1 98.25 151 PHE A N 1
ATOM 1158 C CA . PHE A 1 151 ? 4.461 -3.916 2.707 1 98.25 151 PHE A CA 1
ATOM 1159 C C . PHE A 1 151 ? 3.65 -5.172 3.006 1 98.25 151 PHE A C 1
ATOM 1161 O O . PHE A 1 151 ? 3.246 -5.891 2.088 1 98.25 151 PHE A O 1
ATOM 1168 N N . THR A 1 152 ? 3.463 -5.477 4.285 1 98.06 152 THR A N 1
ATOM 1169 C CA . THR A 1 152 ? 2.316 -6.258 4.742 1 98.06 152 THR A CA 1
ATOM 1170 C C . THR A 1 152 ? 1.115 -5.355 5 1 98.06 152 THR A C 1
ATOM 1172 O O . THR A 1 152 ? 1.182 -4.449 5.836 1 98.06 152 THR A O 1
ATOM 1175 N N . ALA A 1 153 ? 0.014 -5.574 4.305 1 98.31 153 ALA A N 1
ATOM 1176 C CA . ALA A 1 153 ? -1.021 -4.543 4.277 1 98.31 153 ALA A CA 1
ATOM 1177 C C . ALA A 1 153 ? -2.404 -5.148 4.496 1 98.31 153 ALA A C 1
ATOM 1179 O O . ALA A 1 153 ? -2.787 -6.102 3.812 1 98.31 153 ALA A O 1
ATOM 1180 N N . GLY A 1 154 ? -3.139 -4.625 5.469 1 98.06 154 GLY A N 1
ATOM 1181 C CA . GLY A 1 154 ? -4.547 -4.934 5.645 1 98.06 154 GLY A CA 1
ATOM 1182 C C . GLY A 1 154 ? -5.469 -3.885 5.047 1 98.06 154 GLY A C 1
ATOM 1183 O O . GLY A 1 154 ? -5.262 -2.686 5.246 1 98.06 154 GLY A O 1
ATOM 1184 N N . HIS A 1 155 ? -6.402 -4.312 4.32 1 98.12 155 HIS A N 1
ATOM 1185 C CA . HIS A 1 155 ? -7.336 -3.381 3.697 1 98.12 155 HIS A CA 1
ATOM 1186 C C . HIS A 1 155 ? -8.219 -2.705 4.742 1 98.12 155 HIS A C 1
ATOM 1188 O O . HIS A 1 155 ? -8.742 -3.367 5.641 1 98.12 155 HIS A O 1
ATOM 1194 N N . SER A 1 156 ? -8.43 -1.418 4.605 1 96.12 156 SER A N 1
ATOM 1195 C CA . SER A 1 156 ? -9.18 -0.649 5.598 1 96.12 156 SER A CA 1
ATOM 1196 C C . SER A 1 156 ? -10.656 -1.021 5.582 1 96.12 156 SER A C 1
ATOM 1198 O O . SER A 1 156 ? -11.352 -0.88 6.594 1 96.12 156 SER A O 1
ATOM 1200 N N . GLY A 1 157 ? -11.172 -1.508 4.52 1 96.06 157 GLY A N 1
ATOM 1201 C CA . GLY A 1 157 ? -12.562 -1.918 4.406 1 96.06 157 GLY A CA 1
ATOM 1202 C C . GLY A 1 157 ? -12.82 -3.314 4.945 1 96.06 157 GLY A C 1
ATOM 1203 O O . GLY A 1 157 ? -13.906 -3.865 4.766 1 96.06 157 GLY A O 1
ATOM 1204 N N . GLY A 1 158 ? -11.859 -3.926 5.547 1 96.12 158 GLY A N 1
ATOM 1205 C CA . GLY A 1 158 ? -12.031 -5.277 6.059 1 96.12 158 GLY A CA 1
ATOM 1206 C C . GLY A 1 158 ? -12.18 -6.312 4.961 1 96.12 158 GLY A C 1
ATOM 1207 O O . GLY A 1 158 ? -11.609 -6.168 3.879 1 96.12 158 GLY A O 1
ATOM 1208 N N . LEU A 1 159 ? -12.883 -7.355 5.34 1 95.31 159 LEU A N 1
ATOM 1209 C CA . LEU A 1 159 ? -13.047 -8.477 4.426 1 95.31 159 LEU A CA 1
ATOM 1210 C C . LEU A 1 159 ? -13.82 -8.055 3.184 1 95.31 159 LEU A C 1
ATOM 1212 O O . LEU A 1 159 ? -13.422 -8.367 2.061 1 95.31 159 LEU A O 1
ATOM 1216 N N . PRO A 1 160 ? -14.875 -7.227 3.297 1 96.31 160 PRO A N 1
ATOM 1217 C CA . PRO A 1 160 ? -15.578 -6.785 2.086 1 96.31 160 PRO A CA 1
ATOM 1218 C C . PRO A 1 160 ? -14.695 -5.949 1.163 1 96.31 160 PRO A C 1
ATOM 1220 O O . PRO A 1 160 ? -14.742 -6.109 -0.059 1 96.31 160 PRO A O 1
ATOM 1223 N N . GLY A 1 161 ? -13.914 -5.07 1.759 1 96.69 161 GLY A N 1
ATOM 1224 C CA . GLY A 1 161 ? -12.992 -4.281 0.963 1 96.69 161 GLY A CA 1
ATOM 1225 C C . GLY A 1 161 ? -11.938 -5.117 0.269 1 96.69 161 GLY A C 1
ATOM 1226 O O . GLY A 1 161 ? -11.625 -4.891 -0.902 1 96.69 161 GLY A O 1
ATOM 1227 N N . ALA A 1 162 ? -11.422 -6.078 1.021 1 97.5 162 ALA A N 1
ATOM 1228 C CA . ALA A 1 162 ? -10.414 -6.973 0.461 1 97.5 162 ALA A CA 1
ATOM 1229 C C . ALA A 1 162 ? -10.984 -7.777 -0.704 1 97.5 162 ALA A C 1
ATOM 1231 O O . ALA A 1 162 ? -10.32 -7.949 -1.73 1 97.5 162 ALA A O 1
ATOM 1232 N N . ALA A 1 163 ? -12.156 -8.242 -0.536 1 96.56 163 ALA A N 1
ATOM 1233 C CA . ALA A 1 163 ? -12.805 -9.008 -1.597 1 96.56 163 ALA A CA 1
ATOM 1234 C C . ALA A 1 163 ? -13.039 -8.148 -2.832 1 96.56 163 ALA A C 1
ATOM 1236 O O . ALA A 1 163 ? -12.836 -8.602 -3.961 1 96.56 163 ALA A O 1
ATOM 1237 N N . ALA A 1 164 ? -13.492 -6.945 -2.643 1 96.62 164 ALA A N 1
ATOM 1238 C CA . ALA A 1 164 ? -13.695 -6.027 -3.758 1 96.62 164 ALA A CA 1
ATOM 1239 C C . ALA A 1 164 ? -12.375 -5.73 -4.473 1 96.62 164 ALA A C 1
ATOM 1241 O O . ALA A 1 164 ? -12.328 -5.676 -5.703 1 96.62 164 ALA A O 1
ATOM 1242 N N . LEU A 1 165 ? -11.352 -5.566 -3.693 1 96.88 165 LEU A N 1
ATOM 1243 C CA . LEU A 1 165 ? -10.016 -5.344 -4.242 1 96.88 165 LEU A CA 1
ATOM 1244 C C . LEU A 1 165 ? -9.594 -6.516 -5.125 1 96.88 165 LEU A C 1
ATOM 1246 O O . LEU A 1 165 ? -9.047 -6.316 -6.207 1 96.88 165 LEU A O 1
ATOM 1250 N N . VAL A 1 166 ? -9.805 -7.676 -4.66 1 96.19 166 VAL A N 1
ATOM 1251 C CA . VAL A 1 166 ? -9.445 -8.891 -5.387 1 96.19 166 VAL A CA 1
ATOM 1252 C C . VAL A 1 166 ? -10.164 -8.922 -6.734 1 96.19 166 VAL A C 1
ATOM 1254 O O . VAL A 1 166 ? -9.562 -9.25 -7.758 1 96.19 166 VAL A O 1
ATOM 1257 N N . ARG A 1 167 ? -11.398 -8.523 -6.781 1 95.12 167 ARG A N 1
ATOM 1258 C CA . ARG A 1 167 ? -12.172 -8.516 -8.016 1 95.12 167 ARG A CA 1
ATOM 1259 C C . ARG A 1 167 ? -11.609 -7.496 -9.008 1 95.12 167 ARG A C 1
ATOM 1261 O O . ARG A 1 167 ? -11.812 -7.621 -10.219 1 95.12 167 ARG A O 1
ATOM 1268 N N . ARG A 1 168 ? -10.93 -6.578 -8.492 1 93.94 168 ARG A N 1
ATOM 1269 C CA . ARG A 1 168 ? -10.336 -5.551 -9.344 1 93.94 168 ARG A CA 1
ATOM 1270 C C . ARG A 1 168 ? -8.945 -5.965 -9.805 1 93.94 168 ARG A C 1
ATOM 1272 O O . ARG A 1 168 ? -8.562 -5.707 -10.953 1 93.94 168 ARG A O 1
ATOM 1279 N N . ALA A 1 169 ? -8.242 -6.582 -8.977 1 95.75 169 ALA A N 1
ATOM 1280 C CA . ALA A 1 169 ? -6.824 -6.84 -9.203 1 95.75 169 ALA A CA 1
ATOM 1281 C C . ALA A 1 169 ? -6.621 -8.094 -10.055 1 95.75 169 ALA A C 1
ATOM 1283 O O . ALA A 1 169 ? -5.582 -8.25 -10.695 1 95.75 169 ALA A O 1
ATOM 1284 N N . TRP A 1 170 ? -7.566 -9.016 -10.047 1 95.38 170 TRP A N 1
ATOM 1285 C CA . TRP A 1 170 ? -7.5 -10.242 -10.836 1 95.38 170 TRP A CA 1
ATOM 1286 C C . TRP A 1 170 ? -8.711 -10.367 -11.75 1 95.38 170 TRP A C 1
ATOM 1288 O O . TRP A 1 170 ? -9.805 -9.914 -11.406 1 95.38 170 TRP A O 1
ATOM 1298 N N . ASN A 1 171 ? -8.562 -10.93 -12.906 1 94.44 171 ASN A N 1
ATOM 1299 C CA . ASN A 1 171 ? -9.672 -11.227 -13.805 1 94.44 171 ASN A CA 1
ATOM 1300 C C . ASN A 1 171 ? -10.375 -12.523 -13.406 1 94.44 171 ASN A C 1
ATOM 1302 O O . ASN A 1 171 ? -10.211 -13.555 -14.07 1 94.44 171 ASN A O 1
ATOM 1306 N N . LEU A 1 172 ? -11.234 -12.453 -12.414 1 95.06 172 LEU A N 1
ATOM 1307 C CA . LEU A 1 172 ? -11.859 -13.633 -11.82 1 95.06 172 LEU A CA 1
ATOM 1308 C C . LEU A 1 172 ? -12.859 -14.258 -12.789 1 95.06 172 LEU A C 1
ATOM 1310 O O . LEU A 1 172 ? -12.922 -15.484 -12.914 1 95.06 172 LEU A O 1
ATOM 1314 N N . PRO A 1 173 ? -13.602 -13.422 -13.523 1 95.69 173 PRO A N 1
ATOM 1315 C CA . PRO A 1 173 ? -14.539 -14.039 -14.469 1 95.69 173 PRO A CA 1
ATOM 1316 C C . PRO A 1 173 ? -13.828 -14.906 -15.516 1 95.69 173 PRO A C 1
ATOM 1318 O O . PRO A 1 173 ? -14.305 -15.992 -15.844 1 95.69 173 PRO A O 1
ATOM 1321 N N . GLU A 1 174 ? -12.734 -14.406 -16.016 1 95.31 174 GLU A N 1
ATOM 1322 C CA . GLU A 1 174 ? -11.977 -15.195 -16.984 1 95.31 174 GLU A CA 1
ATOM 1323 C C . GLU A 1 174 ? -11.469 -16.484 -16.359 1 95.31 174 GLU A C 1
ATOM 1325 O O . GLU A 1 174 ? -11.516 -17.547 -16.984 1 95.31 174 GLU A O 1
ATOM 1330 N N . LEU A 1 175 ? -10.977 -16.438 -15.188 1 94.06 175 LEU A N 1
ATOM 1331 C CA . LEU A 1 175 ? -10.492 -17.625 -14.484 1 94.06 175 LEU A CA 1
ATOM 1332 C C . LEU A 1 175 ? -11.633 -18.594 -14.227 1 94.06 175 LEU A C 1
ATOM 1334 O O . LEU A 1 175 ? -11.477 -19.812 -14.414 1 94.06 175 LEU A O 1
ATOM 1338 N N . ALA A 1 176 ? -12.758 -18.094 -13.797 1 95 176 ALA A N 1
ATOM 1339 C CA . ALA A 1 176 ? -13.938 -18.922 -13.578 1 95 176 ALA A CA 1
ATOM 1340 C C . ALA A 1 176 ? -14.336 -19.672 -14.852 1 95 176 ALA A C 1
ATOM 1342 O O . ALA A 1 176 ? -14.602 -20.875 -14.812 1 95 176 ALA A O 1
ATOM 1343 N N . ALA A 1 177 ? -14.305 -18.953 -15.898 1 96.5 177 ALA A N 1
ATOM 1344 C CA . ALA A 1 177 ? -14.648 -19.547 -17.188 1 96.5 177 ALA A CA 1
ATOM 1345 C C . ALA A 1 177 ? -13.656 -20.656 -17.562 1 96.5 177 ALA A C 1
ATOM 1347 O O . ALA A 1 177 ? -14.047 -21.672 -18.125 1 96.5 177 ALA A O 1
ATOM 1348 N N . ALA A 1 178 ? -12.445 -20.391 -17.297 1 95.88 178 ALA A N 1
ATOM 1349 C CA . ALA A 1 178 ? -11.422 -21.391 -17.594 1 95.88 178 ALA A CA 1
ATOM 1350 C C . ALA A 1 178 ? -11.664 -22.672 -16.781 1 95.88 178 ALA A C 1
ATOM 1352 O O . ALA A 1 178 ? -11.523 -23.781 -17.312 1 95.88 178 ALA A O 1
ATOM 1353 N N . TYR A 1 179 ? -12.016 -22.547 -15.531 1 94.81 179 TYR A N 1
ATOM 1354 C CA . TYR A 1 179 ? -12.32 -23.703 -14.695 1 94.81 179 TYR A CA 1
ATOM 1355 C C . TYR A 1 179 ? -13.539 -24.453 -15.219 1 94.81 179 TYR A C 1
ATOM 1357 O O . TYR A 1 179 ? -13.555 -25.688 -15.25 1 94.81 179 TYR A O 1
ATOM 1365 N N . GLU A 1 180 ? -14.539 -23.734 -15.586 1 96.38 180 GLU A N 1
ATOM 1366 C CA . GLU A 1 180 ? -15.742 -24.359 -16.141 1 96.38 180 GLU A CA 1
ATOM 1367 C C . GLU A 1 180 ? -15.43 -25.125 -17.422 1 96.38 180 GLU A C 1
ATOM 1369 O O . GLU A 1 180 ? -15.914 -26.234 -17.625 1 96.38 180 GLU A O 1
ATOM 1374 N N . ARG A 1 181 ? -14.656 -24.516 -18.234 1 95.88 181 ARG A N 1
ATOM 1375 C CA . ARG A 1 181 ? -14.227 -25.172 -19.469 1 95.88 181 ARG A CA 1
ATOM 1376 C C . ARG A 1 181 ? -13.43 -26.438 -19.156 1 95.88 181 ARG A C 1
ATOM 1378 O O . ARG A 1 181 ? -13.609 -27.469 -19.797 1 95.88 181 ARG A O 1
ATOM 1385 N N . PHE A 1 182 ? -12.555 -26.344 -18.25 1 96 182 PHE A N 1
ATOM 1386 C CA . PHE A 1 182 ? -11.781 -27.5 -17.812 1 96 182 PHE A CA 1
ATOM 1387 C C . PHE A 1 182 ? -12.695 -28.656 -17.438 1 96 182 PHE A C 1
ATOM 1389 O O . PHE A 1 182 ? -12.508 -29.781 -17.906 1 96 182 PHE A O 1
ATOM 1396 N N . VAL A 1 183 ? -13.688 -28.391 -16.578 1 95.5 183 VAL A N 1
ATOM 1397 C CA . VAL A 1 183 ? -14.586 -29.438 -16.094 1 95.5 183 VAL A CA 1
ATOM 1398 C C . VAL A 1 183 ? -15.383 -30.016 -17.266 1 95.5 183 VAL A C 1
ATOM 1400 O O . VAL A 1 183 ? -15.516 -31.234 -17.391 1 95.5 183 VAL A O 1
ATOM 1403 N N . ARG A 1 184 ? -15.852 -29.141 -18.078 1 95.44 184 ARG A N 1
ATOM 1404 C CA . ARG A 1 184 ? -16.609 -29.594 -19.25 1 95.44 184 ARG A CA 1
ATOM 1405 C C . ARG A 1 184 ? -15.781 -30.516 -20.125 1 95.44 184 ARG A C 1
ATOM 1407 O O . ARG A 1 184 ? -16.234 -31.609 -20.484 1 95.44 184 ARG A O 1
ATOM 1414 N N . ASP A 1 185 ? -14.602 -30.188 -20.391 1 94 185 ASP A N 1
ATOM 1415 C CA . ASP A 1 185 ? -13.719 -30.969 -21.25 1 94 185 ASP A CA 1
ATOM 1416 C C . ASP A 1 185 ? -13.281 -32.25 -20.578 1 94 185 ASP A C 1
ATOM 1418 O O . ASP A 1 185 ? -13.195 -33.312 -21.219 1 94 185 ASP A O 1
ATOM 1422 N N . ALA A 1 186 ? -13 -32.188 -19.328 1 94.56 186 ALA A N 1
ATOM 1423 C CA . ALA A 1 186 ? -12.492 -33.344 -18.578 1 94.56 186 ALA A CA 1
ATOM 1424 C C . ALA A 1 186 ? -13.578 -34.406 -18.375 1 94.56 186 ALA A C 1
ATOM 1426 O O . ALA A 1 186 ? -13.289 -35.562 -18.219 1 94.56 186 ALA A O 1
ATOM 1427 N N . ARG A 1 187 ? -14.789 -33.906 -18.312 1 94.31 187 ARG A N 1
ATOM 1428 C CA . ARG A 1 187 ? -15.898 -34.844 -18.156 1 94.31 187 ARG A CA 1
ATOM 1429 C C . ARG A 1 187 ? -15.883 -35.906 -19.266 1 94.31 187 ARG A C 1
ATOM 1431 O O . ARG A 1 187 ? -16.156 -37.094 -19 1 94.31 187 ARG A O 1
ATOM 1438 N N . GLN A 1 188 ? -15.562 -35.531 -20.453 1 90.25 188 GLN A N 1
ATOM 1439 C CA . GLN A 1 188 ? -15.492 -36.469 -21.578 1 90.25 188 GLN A CA 1
ATOM 1440 C C . GLN A 1 188 ? -14.383 -37.5 -21.375 1 90.25 188 GLN A C 1
ATOM 1442 O O . GLN A 1 188 ? -14.492 -38.625 -21.844 1 90.25 188 GLN A O 1
ATOM 1447 N N . LEU A 1 189 ? -13.414 -37.094 -20.688 1 90.38 189 LEU A N 1
ATOM 1448 C CA . LEU A 1 189 ? -12.25 -37.938 -20.453 1 90.38 189 LEU A CA 1
ATOM 1449 C C . LEU A 1 189 ? -12.523 -38.969 -19.375 1 90.38 189 LEU A C 1
ATOM 1451 O O . LEU A 1 189 ? -12 -40.094 -19.422 1 90.38 189 LEU A O 1
ATOM 1455 N N . VAL A 1 190 ? -13.43 -38.625 -18.391 1 92.75 190 VAL A N 1
ATOM 1456 C CA . VAL A 1 190 ? -13.461 -39.438 -17.188 1 92.75 190 VAL A CA 1
ATOM 1457 C C . VAL A 1 190 ? -14.867 -40 -16.984 1 92.75 190 VAL A C 1
ATOM 1459 O O . VAL A 1 190 ? -15.094 -40.812 -16.078 1 92.75 190 VAL A O 1
ATOM 1462 N N . GLU A 1 191 ? -15.773 -39.562 -17.688 1 85.88 191 GLU A N 1
ATOM 1463 C CA . GLU A 1 191 ? -17.172 -39.938 -17.453 1 85.88 191 GLU A CA 1
ATOM 1464 C C . GLU A 1 191 ? -17.375 -41.438 -17.656 1 85.88 191 GLU A C 1
ATOM 1466 O O . GLU A 1 191 ? -18.156 -42.062 -16.922 1 85.88 191 GLU A O 1
ATOM 1471 N N . HIS A 1 192 ? -16.609 -42.031 -18.625 1 87.56 192 HIS A N 1
ATOM 1472 C CA . HIS A 1 192 ? -16.781 -43.469 -18.875 1 87.56 192 HIS A CA 1
ATOM 1473 C C . HIS A 1 192 ? -15.648 -44.25 -18.234 1 87.56 192 HIS A C 1
ATOM 1475 O O . HIS A 1 192 ? -14.508 -43.781 -18.156 1 87.56 192 HIS A O 1
ATOM 1481 N N . PRO A 1 193 ? -16.047 -45.406 -17.641 1 85.88 193 PRO A N 1
ATOM 1482 C CA . PRO A 1 193 ? -14.984 -46.25 -17.109 1 85.88 193 PRO A CA 1
ATOM 1483 C C . PRO A 1 193 ? -13.93 -46.594 -18.156 1 85.88 193 PRO A C 1
ATOM 1485 O O . PRO A 1 193 ? -14.266 -46.875 -19.312 1 85.88 193 PRO A O 1
ATOM 1488 N N . PRO A 1 194 ? -12.758 -46.5 -17.734 1 90.06 194 PRO A N 1
ATOM 1489 C CA . PRO A 1 194 ? -11.695 -46.844 -18.672 1 90.06 194 PRO A CA 1
ATOM 1490 C C . PRO A 1 194 ? -11.727 -48.312 -19.094 1 90.06 194 PRO A C 1
ATOM 1492 O O . PRO A 1 194 ? -12.047 -49.188 -18.266 1 90.06 194 PRO A O 1
ATOM 1495 N N . ALA A 1 195 ? -11.367 -48.594 -20.312 1 91.25 195 ALA A N 1
ATOM 1496 C CA . ALA A 1 195 ? -11.398 -49.938 -20.875 1 91.25 195 ALA A CA 1
ATOM 1497 C C . ALA A 1 195 ? -10.367 -50.844 -20.188 1 91.25 195 ALA A C 1
ATOM 1499 O O . ALA A 1 195 ? -10.562 -52.031 -20.078 1 91.25 195 ALA A O 1
ATOM 1500 N N . ASP A 1 196 ? -9.281 -50.281 -19.844 1 96 196 ASP A N 1
ATOM 1501 C CA . ASP A 1 196 ? -8.195 -51 -19.203 1 96 196 ASP A CA 1
ATOM 1502 C C . ASP A 1 196 ? -7.27 -50.062 -18.453 1 96 196 ASP A C 1
ATOM 1504 O O . ASP A 1 196 ? -7.551 -48.875 -18.344 1 96 196 ASP A O 1
ATOM 1508 N N . ASP A 1 197 ? -6.246 -50.594 -17.922 1 97.44 197 ASP A N 1
ATOM 1509 C CA . ASP A 1 197 ? -5.316 -49.844 -17.109 1 97.44 197 ASP A CA 1
ATOM 1510 C C . ASP A 1 197 ? -4.621 -48.75 -17.922 1 97.44 197 ASP A C 1
ATOM 1512 O O . ASP A 1 197 ? -4.387 -47.656 -17.422 1 97.44 197 ASP A O 1
ATOM 1516 N N . GLU A 1 198 ? -4.273 -49.031 -19.141 1 97.44 198 GLU A N 1
ATOM 1517 C CA . GLU A 1 198 ? -3.623 -48.062 -20.016 1 97.44 198 GLU A CA 1
ATOM 1518 C C . GLU A 1 198 ? -4.539 -46.875 -20.281 1 97.44 198 GLU A C 1
ATOM 1520 O O . GLU A 1 198 ? -4.098 -45.719 -20.266 1 97.44 198 GLU A O 1
ATOM 1525 N N . ALA A 1 199 ? -5.781 -47.156 -20.531 1 96.56 199 ALA A N 1
ATOM 1526 C CA . ALA A 1 199 ? -6.766 -46.125 -20.75 1 96.56 199 ALA A CA 1
ATOM 1527 C C . ALA A 1 199 ? -6.941 -45.25 -19.5 1 96.56 199 ALA A C 1
ATOM 1529 O O . ALA A 1 199 ? -7.105 -44.031 -19.594 1 96.56 199 ALA A O 1
ATOM 1530 N N . ALA A 1 200 ? -6.93 -45.875 -18.375 1 97.19 200 ALA A N 1
ATOM 1531 C CA . ALA A 1 200 ? -7.012 -45.156 -17.109 1 97.19 200 ALA A CA 1
ATOM 1532 C C . ALA A 1 200 ? -5.797 -44.25 -16.922 1 97.19 200 ALA A C 1
ATOM 1534 O O . ALA A 1 200 ? -5.93 -43.094 -16.484 1 97.19 200 ALA A O 1
ATOM 1535 N N . TYR A 1 201 ? -4.652 -44.781 -17.234 1 97.5 201 TYR A N 1
ATOM 1536 C CA . TYR A 1 201 ? -3.41 -44.031 -17.172 1 97.5 201 TYR A CA 1
ATOM 1537 C C . TYR A 1 201 ? -3.475 -42.781 -18.062 1 97.5 201 TYR A C 1
ATOM 1539 O O . TYR A 1 201 ? -3.156 -41.688 -17.625 1 97.5 201 TYR A O 1
ATOM 1547 N N . LEU A 1 202 ? -3.879 -43 -19.281 1 96.25 202 LEU A N 1
ATOM 1548 C CA . LEU A 1 202 ? -3.971 -41.906 -20.234 1 96.25 202 LEU A CA 1
ATOM 1549 C C . LEU A 1 202 ? -4.949 -40.844 -19.75 1 96.25 202 LEU A C 1
ATOM 1551 O O . LEU A 1 202 ? -4.652 -39.656 -19.812 1 96.25 202 LEU A O 1
ATOM 1555 N N . ALA A 1 203 ? -6.074 -41.25 -19.297 1 96.38 203 ALA A N 1
ATOM 1556 C CA . ALA A 1 203 ? -7.094 -40.312 -18.812 1 96.38 203 ALA A CA 1
ATOM 1557 C C . ALA A 1 203 ? -6.578 -39.5 -17.625 1 96.38 203 ALA A C 1
ATOM 1559 O O . ALA A 1 203 ? -6.711 -38.281 -17.594 1 96.38 203 ALA A O 1
ATOM 1560 N N . ARG A 1 204 ? -5.961 -40.188 -16.656 1 96.5 204 ARG A N 1
ATOM 1561 C CA . ARG A 1 204 ? -5.465 -39.5 -15.469 1 96.5 204 ARG A CA 1
ATOM 1562 C C . ARG A 1 204 ? -4.32 -38.531 -15.828 1 96.5 204 ARG A C 1
ATOM 1564 O O . ARG A 1 204 ? -4.262 -37.406 -15.328 1 96.5 204 ARG A O 1
ATOM 1571 N N . PHE A 1 205 ? -3.416 -39 -16.609 1 96.44 205 PHE A N 1
ATOM 1572 C CA . PHE A 1 205 ? -2.281 -38.188 -17.016 1 96.44 205 PHE A CA 1
ATOM 1573 C C . PHE A 1 205 ? -2.756 -36.906 -17.672 1 96.44 205 PHE A C 1
ATOM 1575 O O . PHE A 1 205 ? -2.285 -35.812 -17.328 1 96.44 205 PHE A O 1
ATOM 1582 N N . THR A 1 206 ? -3.703 -37.094 -18.594 1 95.06 206 THR A N 1
ATOM 1583 C CA . THR A 1 206 ? -4.242 -35.938 -19.297 1 95.06 206 THR A CA 1
ATOM 1584 C C . THR A 1 206 ? -4.953 -34.969 -18.344 1 95.06 206 THR A C 1
ATOM 1586 O O . THR A 1 206 ? -4.789 -33.75 -18.422 1 95.06 206 THR A O 1
ATOM 1589 N N . LEU A 1 207 ? -5.695 -35.531 -17.438 1 95.25 207 LEU A N 1
ATOM 1590 C CA . LEU A 1 207 ? -6.406 -34.781 -16.422 1 95.25 207 LEU A CA 1
ATOM 1591 C C . LEU A 1 207 ? -5.434 -33.969 -15.578 1 95.25 207 LEU A C 1
ATOM 1593 O O . LEU A 1 207 ? -5.605 -32.75 -15.414 1 95.25 207 LEU A O 1
ATOM 1597 N N . VAL A 1 208 ? -4.379 -34.594 -15.078 1 94 208 VAL A N 1
ATOM 1598 C CA . VAL A 1 208 ? -3.396 -33.938 -14.211 1 94 208 VAL A CA 1
ATOM 1599 C C . VAL A 1 208 ? -2.619 -32.906 -15 1 94 208 VAL A C 1
ATOM 1601 O O . VAL A 1 208 ? -2.377 -31.797 -14.5 1 94 208 VAL A O 1
ATOM 1604 N N . HIS A 1 209 ? -2.318 -33.219 -16.188 1 92.38 209 HIS A N 1
ATOM 1605 C CA . HIS A 1 209 ? -1.569 -32.281 -17.047 1 92.38 209 HIS A CA 1
ATOM 1606 C C . HIS A 1 209 ? -2.352 -31 -17.281 1 92.38 209 HIS A C 1
ATOM 1608 O O . HIS A 1 209 ? -1.802 -29.906 -17.156 1 92.38 209 HIS A O 1
ATOM 1614 N N . ARG A 1 210 ? -3.576 -31.156 -17.625 1 92 210 ARG A N 1
ATOM 1615 C CA . ARG A 1 210 ? -4.418 -30 -17.875 1 92 210 ARG A CA 1
ATOM 1616 C C . ARG A 1 210 ? -4.617 -29.172 -16.594 1 92 210 ARG A C 1
ATOM 1618 O O . ARG A 1 210 ? -4.641 -27.953 -16.641 1 92 210 ARG A O 1
ATOM 1625 N N . TRP A 1 211 ? -4.773 -29.859 -15.531 1 92.5 211 TRP A N 1
ATOM 1626 C CA . TRP A 1 211 ? -4.949 -29.188 -14.25 1 92.5 211 TRP A CA 1
ATOM 1627 C C . TRP A 1 211 ? -3.723 -28.359 -13.898 1 92.5 211 TRP A C 1
ATOM 1629 O O . TRP A 1 211 ? -3.846 -27.25 -13.383 1 92.5 211 TRP A O 1
ATOM 1639 N N . ARG A 1 212 ? -2.553 -28.812 -14.141 1 88.31 212 ARG A N 1
ATOM 1640 C CA . ARG A 1 212 ? -1.286 -28.172 -13.805 1 88.31 212 ARG A CA 1
ATOM 1641 C C . ARG A 1 212 ? -1.135 -26.844 -14.523 1 88.31 212 ARG A C 1
ATOM 1643 O O . ARG A 1 212 ? -0.426 -25.953 -14.055 1 88.31 212 ARG A O 1
ATOM 1650 N N . THR A 1 213 ? -1.836 -26.703 -15.617 1 84.62 213 THR A N 1
ATOM 1651 C CA . THR A 1 213 ? -1.714 -25.469 -16.375 1 84.62 213 THR A CA 1
ATOM 1652 C C . THR A 1 213 ? -2.312 -24.297 -15.594 1 84.62 213 THR A C 1
ATOM 1654 O O . THR A 1 213 ? -1.951 -23.141 -15.82 1 84.62 213 THR A O 1
ATOM 1657 N N . PHE A 1 214 ? -3.23 -24.609 -14.695 1 85.69 214 PHE A N 1
ATOM 1658 C CA . PHE A 1 214 ? -3.842 -23.562 -13.891 1 85.69 214 PHE A CA 1
ATOM 1659 C C . PHE A 1 214 ? -2.85 -23.016 -12.867 1 85.69 214 PHE A C 1
ATOM 1661 O O . PHE A 1 214 ? -3.025 -21.906 -12.352 1 85.69 214 PHE A O 1
ATOM 1668 N N . LEU A 1 215 ? -1.82 -23.812 -12.523 1 76.56 215 LEU A N 1
ATOM 1669 C CA . LEU A 1 215 ? -0.782 -23.359 -11.602 1 76.56 215 LEU A CA 1
ATOM 1670 C C . LEU A 1 215 ? -0.117 -22.078 -12.125 1 76.56 215 LEU A C 1
ATOM 1672 O O . LEU A 1 215 ? 0.369 -21.266 -11.336 1 76.56 215 LEU A O 1
ATOM 1676 N N . PHE A 1 216 ? -0.246 -21.891 -13.43 1 76.62 216 PHE A N 1
ATOM 1677 C CA . PHE A 1 216 ? 0.41 -20.734 -14.031 1 76.62 216 PHE A CA 1
ATOM 1678 C C . PHE A 1 216 ? -0.556 -19.562 -14.141 1 76.62 216 PHE A C 1
ATOM 1680 O O . PHE A 1 216 ? -0.135 -18.422 -14.344 1 76.62 216 PHE A O 1
ATOM 1687 N N . ARG A 1 217 ? -1.779 -19.828 -13.938 1 81.56 217 ARG A N 1
ATOM 1688 C CA . ARG A 1 217 ? -2.768 -18.781 -14.164 1 81.56 217 ARG A CA 1
ATOM 1689 C C . ARG A 1 217 ? -3.496 -18.422 -12.875 1 81.56 217 ARG A C 1
ATOM 1691 O O . ARG A 1 217 ? -3.947 -17.297 -12.711 1 81.56 217 ARG A O 1
ATOM 1698 N N . ASP A 1 218 ? -3.648 -19.406 -12.086 1 85.75 218 ASP A N 1
ATOM 1699 C CA . ASP A 1 218 ? -4.434 -19.219 -10.867 1 85.75 218 ASP A CA 1
ATOM 1700 C C . ASP A 1 218 ? -3.543 -18.797 -9.695 1 85.75 218 ASP A C 1
ATOM 1702 O O . ASP A 1 218 ? -2.674 -19.562 -9.266 1 85.75 218 ASP A O 1
ATOM 1706 N N . PRO A 1 219 ? -3.768 -17.672 -9.164 1 84.5 219 PRO A N 1
ATOM 1707 C CA . PRO A 1 219 ? -2.998 -17.219 -8 1 84.5 219 PRO A CA 1
ATOM 1708 C C . PRO A 1 219 ? -3.371 -17.969 -6.719 1 84.5 219 PRO A C 1
ATOM 1710 O O . PRO A 1 219 ? -2.688 -17.828 -5.699 1 84.5 219 PRO A O 1
ATOM 1713 N N . GLN A 1 220 ? -4.359 -18.812 -6.77 1 83.31 220 GLN A N 1
ATOM 1714 C CA . GLN A 1 220 ? -4.828 -19.578 -5.609 1 83.31 220 GLN A CA 1
ATOM 1715 C C . GLN A 1 220 ? -5.219 -18.641 -4.469 1 83.31 220 GLN A C 1
ATOM 1717 O O . GLN A 1 220 ? -4.703 -18.75 -3.355 1 83.31 220 GLN A O 1
ATOM 1722 N N . LEU A 1 221 ? -6.176 -17.859 -4.688 1 90 221 LEU A N 1
ATOM 1723 C CA . LEU A 1 221 ? -6.668 -16.891 -3.723 1 90 221 LEU A CA 1
ATOM 1724 C C . LEU A 1 221 ? -7.422 -17.578 -2.59 1 90 221 LEU A C 1
ATOM 1726 O O . LEU A 1 221 ? -8.039 -18.625 -2.795 1 90 221 LEU A O 1
ATOM 1730 N N . PRO A 1 222 ? -7.328 -17.047 -1.397 1 90.12 222 PRO A N 1
ATOM 1731 C CA . PRO A 1 222 ? -8.125 -17.594 -0.295 1 90.12 222 PRO A CA 1
ATOM 1732 C C . PRO A 1 222 ? -9.617 -17.625 -0.607 1 90.12 222 PRO A C 1
ATOM 1734 O O . PRO A 1 222 ? -10.164 -16.656 -1.142 1 90.12 222 PRO A O 1
ATOM 1737 N N . PRO A 1 223 ? -10.266 -18.688 -0.195 1 89.25 223 PRO A N 1
ATOM 1738 C CA . PRO A 1 223 ? -11.695 -18.828 -0.487 1 89.25 223 PRO A CA 1
ATOM 1739 C C . PRO A 1 223 ? -12.531 -17.672 0.06 1 89.25 223 PRO A C 1
ATOM 1741 O O . PRO A 1 223 ? -13.516 -17.266 -0.561 1 89.25 223 PRO A O 1
ATOM 1744 N N . VAL A 1 224 ? -12.141 -17.109 1.185 1 91.62 224 VAL A N 1
ATOM 1745 C CA . VAL A 1 224 ? -12.922 -16.062 1.84 1 91.62 224 VAL A CA 1
ATOM 1746 C C . VAL A 1 224 ? -12.938 -14.805 0.967 1 91.62 224 VAL A C 1
ATOM 1748 O O . VAL A 1 224 ? -13.797 -13.938 1.132 1 91.62 224 VAL A O 1
ATOM 1751 N N . LEU A 1 225 ? -12.008 -14.719 0.002 1 94.19 225 LEU A N 1
ATOM 1752 C CA . LEU A 1 225 ? -11.922 -13.547 -0.857 1 94.19 225 LEU A CA 1
ATOM 1753 C C . LEU A 1 225 ? -12.602 -13.805 -2.197 1 94.19 225 LEU A C 1
ATOM 1755 O O . LEU A 1 225 ? -12.656 -12.914 -3.049 1 94.19 225 LEU A O 1
ATOM 1759 N N . LEU A 1 226 ? -13.102 -14.992 -2.389 1 93.38 226 LEU A N 1
ATOM 1760 C CA . LEU A 1 226 ? -13.688 -15.391 -3.666 1 93.38 226 LEU A CA 1
ATOM 1761 C C . LEU A 1 226 ? -15.211 -15.336 -3.613 1 93.38 226 LEU A C 1
ATOM 1763 O O . LEU A 1 226 ? -15.797 -15.359 -2.531 1 93.38 226 LEU A O 1
ATOM 1767 N N . PRO A 1 227 ? -15.844 -15.125 -4.816 1 92.19 227 PRO A N 1
ATOM 1768 C CA . PRO A 1 227 ? -17.297 -15.164 -4.844 1 92.19 227 PRO A CA 1
ATOM 1769 C C . PRO A 1 227 ? -17.875 -16.484 -4.312 1 92.19 227 PRO A C 1
ATOM 1771 O O . PRO A 1 227 ? -17.172 -17.5 -4.301 1 92.19 227 PRO A O 1
ATOM 1774 N N . ASP A 1 228 ? -19.094 -16.328 -3.984 1 89.75 228 ASP A N 1
ATOM 1775 C CA . ASP A 1 228 ? -19.781 -17.547 -3.586 1 89.75 228 ASP A CA 1
ATOM 1776 C C . ASP A 1 228 ? -19.859 -18.547 -4.746 1 89.75 228 ASP A C 1
ATOM 1778 O O . ASP A 1 228 ? -19.969 -18.141 -5.906 1 89.75 228 ASP A O 1
ATOM 1782 N N . ARG A 1 229 ? -19.766 -19.859 -4.461 1 90.62 229 ARG A N 1
ATOM 1783 C CA . ARG A 1 229 ? -19.844 -20.938 -5.445 1 90.62 229 ARG A CA 1
ATOM 1784 C C . ARG A 1 229 ? -18.75 -20.781 -6.5 1 90.62 229 ARG A C 1
ATOM 1786 O O . ARG A 1 229 ? -19.031 -20.828 -7.699 1 90.62 229 ARG A O 1
ATOM 1793 N N . TRP A 1 230 ? -17.656 -20.484 -6.152 1 92.56 230 TRP A N 1
ATOM 1794 C CA . TRP A 1 230 ? -16.484 -20.297 -7.016 1 92.56 230 TRP A CA 1
ATOM 1795 C C . TRP A 1 230 ? -16.219 -21.562 -7.836 1 92.56 230 TRP A C 1
ATOM 1797 O O . TRP A 1 230 ? -15.984 -22.625 -7.277 1 92.56 230 TRP A O 1
ATOM 1807 N N . PRO A 1 231 ? -16.203 -21.438 -9.141 1 93.62 231 PRO A N 1
ATOM 1808 C CA . PRO A 1 231 ? -16 -22.594 -10.023 1 93.62 231 PRO A CA 1
ATOM 1809 C C . PRO A 1 231 ? -14.68 -23.312 -9.758 1 93.62 231 PRO A C 1
ATOM 1811 O O . PRO A 1 231 ? -14.57 -24.516 -9.961 1 93.62 231 PRO A O 1
ATOM 1814 N N . GLY A 1 232 ? -13.719 -22.578 -9.328 1 91.5 232 GLY A N 1
ATOM 1815 C CA . GLY A 1 232 ? -12.438 -23.203 -9 1 91.5 232 GLY A CA 1
ATOM 1816 C C . GLY A 1 232 ? -12.547 -24.266 -7.926 1 91.5 232 GLY A C 1
ATOM 1817 O O . GLY A 1 232 ? -11.852 -25.281 -7.977 1 91.5 232 GLY A O 1
ATOM 1818 N N . THR A 1 233 ? -13.438 -24.047 -7.02 1 89 233 THR A N 1
ATOM 1819 C CA . THR A 1 233 ? -13.648 -25.016 -5.953 1 89 233 THR A CA 1
ATOM 1820 C C . THR A 1 233 ? -14.297 -26.281 -6.5 1 89 233 THR A C 1
ATOM 1822 O O . THR A 1 233 ? -13.859 -27.391 -6.18 1 89 233 THR A O 1
ATOM 1825 N N . THR A 1 234 ? -15.242 -26.094 -7.285 1 90.19 234 THR A N 1
ATOM 1826 C CA . THR A 1 234 ? -15.914 -27.219 -7.914 1 90.19 234 THR A CA 1
ATOM 1827 C C . THR A 1 234 ? -14.945 -28 -8.797 1 90.19 234 THR A C 1
ATOM 1829 O O . THR A 1 234 ? -14.922 -29.234 -8.773 1 90.19 234 THR A O 1
ATOM 1832 N N . ALA A 1 235 ? -14.172 -27.25 -9.523 1 93.19 235 ALA A N 1
ATOM 1833 C CA . ALA A 1 235 ? -13.195 -27.859 -10.406 1 93.19 235 ALA A CA 1
ATOM 1834 C C . ALA A 1 235 ? -12.164 -28.656 -9.617 1 93.19 235 ALA A C 1
ATOM 1836 O O . ALA A 1 235 ? -11.773 -29.766 -10.016 1 93.19 235 ALA A O 1
ATOM 1837 N N . ALA A 1 236 ? -11.727 -28.125 -8.531 1 90.75 236 ALA A N 1
ATOM 1838 C CA . ALA A 1 236 ? -10.75 -28.812 -7.684 1 90.75 236 ALA A CA 1
ATOM 1839 C C . ALA A 1 236 ? -11.32 -30.125 -7.141 1 90.75 236 ALA A C 1
ATOM 1841 O O . ALA A 1 236 ? -10.641 -31.156 -7.133 1 90.75 236 ALA A O 1
ATOM 1842 N N . GLY A 1 237 ? -12.531 -30.031 -6.68 1 90.75 237 GLY A N 1
ATOM 1843 C CA . GLY A 1 237 ? -13.188 -31.234 -6.227 1 90.75 237 GLY A CA 1
ATOM 1844 C C . GLY A 1 237 ? -13.32 -32.281 -7.309 1 90.75 237 GLY A C 1
ATOM 1845 O O . GLY A 1 237 ? -13.07 -33.469 -7.066 1 90.75 237 GLY A O 1
ATOM 1846 N N . PHE A 1 238 ? -13.75 -31.875 -8.445 1 93.31 238 PHE A N 1
ATOM 1847 C CA . PHE A 1 238 ? -13.844 -32.75 -9.609 1 93.31 238 PHE A CA 1
ATOM 1848 C C . PHE A 1 238 ? -12.5 -33.406 -9.906 1 93.31 238 PHE A C 1
ATOM 1850 O O . PHE A 1 238 ? -12.422 -34.625 -10.062 1 93.31 238 PHE A O 1
ATOM 1857 N N . PHE A 1 239 ? -11.492 -32.625 -9.93 1 94.38 239 PHE A N 1
ATOM 1858 C CA . PHE A 1 239 ? -10.141 -33.094 -10.211 1 94.38 239 PHE A CA 1
ATOM 1859 C C . PHE A 1 239 ? -9.703 -34.125 -9.164 1 94.38 239 PHE A C 1
ATOM 1861 O O . PHE A 1 239 ? -9.242 -35.219 -9.516 1 94.38 239 PHE A O 1
ATOM 1868 N N . ASP A 1 240 ? -9.844 -33.719 -7.945 1 91.94 240 ASP A N 1
ATOM 1869 C CA . ASP A 1 240 ? -9.414 -34.594 -6.863 1 91.94 240 ASP A CA 1
ATOM 1870 C C . ASP A 1 240 ? -10.133 -35.938 -6.926 1 91.94 240 ASP A C 1
ATOM 1872 O O . ASP A 1 240 ? -9.508 -37 -6.793 1 91.94 240 ASP A O 1
ATOM 1876 N N . HIS A 1 241 ? -11.367 -35.938 -7.117 1 93.56 241 HIS A N 1
ATOM 1877 C CA . HIS A 1 241 ? -12.18 -37.125 -7.164 1 93.56 241 HIS A CA 1
ATOM 1878 C C . HIS A 1 241 ? -11.727 -38.062 -8.281 1 93.56 241 HIS A C 1
ATOM 1880 O O . HIS A 1 241 ? -11.422 -39.25 -8.039 1 93.56 241 HIS A O 1
ATOM 1886 N N . HIS A 1 242 ? -11.586 -37.562 -9.422 1 95.75 242 HIS A N 1
ATOM 1887 C CA . HIS A 1 242 ? -11.32 -38.406 -10.578 1 95.75 242 HIS A CA 1
ATOM 1888 C C . HIS A 1 242 ? -9.844 -38.812 -10.641 1 95.75 242 HIS A C 1
ATOM 1890 O O . HIS A 1 242 ? -9.508 -39.906 -11.055 1 95.75 242 HIS A O 1
ATOM 1896 N N . ALA A 1 243 ? -9.016 -37.875 -10.289 1 94.69 243 ALA A N 1
ATOM 1897 C CA . ALA A 1 243 ? -7.602 -38.219 -10.234 1 94.69 243 ALA A CA 1
ATOM 1898 C C . ALA A 1 243 ? -7.363 -39.375 -9.258 1 94.69 243 ALA A C 1
ATOM 1900 O O . ALA A 1 243 ? -6.57 -40.281 -9.531 1 94.69 243 ALA A O 1
ATOM 1901 N N . THR A 1 244 ? -8.039 -39.312 -8.117 1 94.06 244 THR A N 1
ATOM 1902 C CA . THR A 1 244 ? -7.906 -40.344 -7.109 1 94.06 244 THR A CA 1
ATOM 1903 C C . THR A 1 244 ? -8.516 -41.656 -7.602 1 94.06 244 THR A C 1
ATOM 1905 O O . THR A 1 244 ? -7.918 -42.719 -7.441 1 94.06 244 THR A O 1
ATOM 1908 N N . ARG A 1 245 ? -9.648 -41.562 -8.188 1 95.5 245 ARG A N 1
ATOM 1909 C CA . ARG A 1 245 ? -10.367 -42.75 -8.688 1 95.5 245 ARG A CA 1
ATOM 1910 C C . ARG A 1 245 ? -9.539 -43.5 -9.742 1 95.5 245 ARG A C 1
ATOM 1912 O O . ARG A 1 245 ? -9.539 -44.719 -9.773 1 95.5 245 ARG A O 1
ATOM 1919 N N . LEU A 1 246 ? -8.836 -42.781 -10.539 1 96.94 246 LEU A N 1
ATOM 1920 C CA . LEU A 1 246 ? -8.125 -43.375 -11.672 1 96.94 246 LEU A CA 1
ATOM 1921 C C . LEU A 1 246 ? -6.719 -43.812 -11.258 1 96.94 246 LEU A C 1
ATOM 1923 O O . LEU A 1 246 ? -6.023 -44.469 -12.031 1 96.94 246 LEU A O 1
ATOM 1927 N N . ARG A 1 247 ? -6.328 -43.531 -10.047 1 96.25 247 ARG A N 1
ATOM 1928 C CA . ARG A 1 247 ? -4.945 -43.75 -9.625 1 96.25 247 ARG A CA 1
ATOM 1929 C C . ARG A 1 247 ? -4.602 -45.25 -9.586 1 96.25 247 ARG A C 1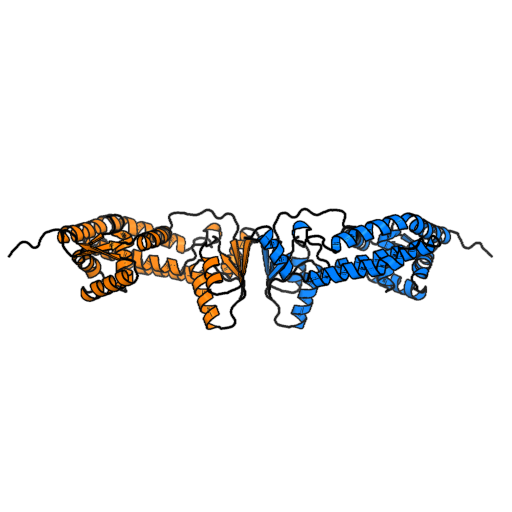
ATOM 1931 O O . ARG A 1 247 ? -3.588 -45.656 -10.148 1 96.25 247 ARG A O 1
ATOM 1938 N N . PRO A 1 248 ? -5.43 -46.094 -8.984 1 96.88 248 PRO A N 1
ATOM 1939 C CA . PRO A 1 248 ? -5.039 -47.5 -8.852 1 96.88 248 PRO A CA 1
ATOM 1940 C C . PRO A 1 248 ? -4.816 -48.188 -10.203 1 96.88 248 PRO A C 1
ATOM 1942 O O . PRO A 1 248 ? -3.748 -48.75 -10.438 1 96.88 248 PRO A O 1
ATOM 1945 N N . PRO A 1 249 ? -5.785 -48.062 -11.141 1 97.56 249 PRO A N 1
ATOM 1946 C CA . PRO A 1 249 ? -5.496 -48.688 -12.43 1 97.56 249 PRO A CA 1
ATOM 1947 C C . PRO A 1 249 ? -4.316 -48.031 -13.148 1 97.56 249 PRO A C 1
ATOM 1949 O O . PRO A 1 249 ? -3.561 -48.719 -13.844 1 97.56 249 PRO A O 1
ATOM 1952 N N . ALA A 1 250 ? -4.113 -46.781 -13.047 1 97.56 250 ALA A N 1
ATOM 1953 C CA . ALA A 1 250 ? -2.971 -46.094 -13.648 1 97.56 250 ALA A CA 1
ATOM 1954 C C . ALA A 1 250 ? -1.658 -46.625 -13.062 1 97.56 250 ALA A C 1
ATOM 1956 O O . ALA A 1 250 ? -0.691 -46.844 -13.789 1 97.56 250 ALA A O 1
ATOM 1957 N N . ASP A 1 251 ? -1.647 -46.812 -11.766 1 97.75 251 ASP A N 1
ATOM 1958 C CA . ASP A 1 251 ? -0.46 -47.312 -11.094 1 97.75 251 ASP A CA 1
ATOM 1959 C C . ASP A 1 251 ? -0.113 -48.719 -11.594 1 97.75 251 ASP A C 1
ATOM 1961 O O . ASP A 1 251 ? 1.062 -49.031 -11.781 1 97.75 251 ASP A O 1
ATOM 1965 N N . ARG A 1 252 ? -1.112 -49.5 -11.789 1 97.75 252 ARG A N 1
ATOM 1966 C CA . ARG A 1 252 ? -0.872 -50.844 -12.289 1 97.75 252 ARG A CA 1
ATOM 1967 C C . ARG A 1 252 ? -0.216 -50.812 -13.664 1 97.75 252 ARG A C 1
ATOM 1969 O O . ARG A 1 252 ? 0.688 -51.594 -13.953 1 97.75 252 ARG A O 1
ATOM 1976 N N . PHE A 1 253 ? -0.685 -49.938 -14.492 1 97.88 253 PHE A N 1
ATOM 1977 C CA . PHE A 1 253 ? -0.09 -49.781 -15.812 1 97.88 253 PHE A CA 1
ATOM 1978 C C . PHE A 1 253 ? 1.369 -49.375 -15.703 1 97.88 253 PHE A C 1
ATOM 1980 O O . PHE A 1 253 ? 2.236 -49.906 -16.391 1 97.88 253 PHE A O 1
ATOM 1987 N N . VAL A 1 254 ? 1.658 -48.375 -14.828 1 97.75 254 VAL A N 1
ATOM 1988 C CA . VAL A 1 254 ? 3.014 -47.875 -14.648 1 97.75 254 VAL A CA 1
ATOM 1989 C C . VAL A 1 254 ? 3.918 -49 -14.117 1 97.75 254 VAL A C 1
ATOM 1991 O O . VAL A 1 254 ? 5.027 -49.188 -14.625 1 97.75 254 VAL A O 1
ATOM 1994 N N . ASP A 1 255 ? 3.445 -49.719 -13.148 1 96.81 255 ASP A N 1
ATOM 1995 C CA . ASP A 1 255 ? 4.223 -50.812 -12.57 1 96.81 255 ASP A CA 1
ATOM 1996 C C . ASP A 1 255 ? 4.551 -51.875 -13.617 1 96.81 255 ASP A C 1
ATOM 1998 O O . ASP A 1 255 ? 5.672 -52.375 -13.664 1 96.81 255 ASP A O 1
ATOM 2002 N N . ARG A 1 256 ? 3.574 -52.156 -14.43 1 96.25 256 ARG A N 1
ATOM 2003 C CA . ARG A 1 256 ? 3.791 -53.125 -15.5 1 96.25 256 ARG A CA 1
ATOM 2004 C C . ARG A 1 256 ? 4.863 -52.625 -16.469 1 96.25 256 ARG A C 1
ATOM 2006 O O . ARG A 1 256 ? 5.711 -53.406 -16.906 1 96.25 256 ARG A O 1
ATOM 2013 N N . CYS A 1 257 ? 4.805 -51.375 -16.766 1 95.56 257 CYS A N 1
ATOM 2014 C CA . CYS A 1 257 ? 5.781 -50.812 -17.703 1 95.56 257 CYS A CA 1
ATOM 2015 C C . CYS A 1 257 ? 7.176 -50.812 -17.078 1 95.56 257 CYS A C 1
ATOM 2017 O O . CYS A 1 257 ? 8.164 -51.031 -17.781 1 95.56 257 CYS A O 1
ATOM 2019 N N . LEU A 1 258 ? 7.273 -50.594 -15.805 1 94.06 258 LEU A N 1
ATOM 2020 C CA . LEU A 1 258 ? 8.562 -50.594 -15.125 1 94.06 258 LEU A CA 1
ATOM 2021 C C . LEU A 1 258 ? 9.109 -52 -14.969 1 94.06 258 LEU A C 1
ATOM 2023 O O . LEU A 1 258 ? 10.312 -52.219 -15.125 1 94.06 258 LEU A O 1
ATOM 2027 N N . ASP A 1 259 ? 8.289 -52.969 -14.688 1 89.94 259 ASP A N 1
ATOM 2028 C CA . ASP A 1 259 ? 8.68 -54.344 -14.516 1 89.94 259 ASP A CA 1
ATOM 2029 C C . ASP A 1 259 ? 9.156 -54.969 -15.836 1 89.94 259 ASP A C 1
ATOM 2031 O O . ASP A 1 259 ? 10.117 -55.719 -15.852 1 89.94 259 ASP A O 1
ATOM 2035 N N . ASN A 1 260 ? 8.414 -54.656 -16.844 1 85.12 260 ASN A N 1
ATOM 2036 C CA . ASN A 1 260 ? 8.773 -55.188 -18.156 1 85.12 260 ASN A CA 1
ATOM 2037 C C . ASN A 1 260 ? 10.148 -54.688 -18.594 1 85.12 260 ASN A C 1
ATOM 2039 O O . ASN A 1 260 ? 10.844 -55.375 -19.344 1 85.12 260 ASN A O 1
ATOM 2043 N N . ALA A 1 261 ? 10.461 -53.531 -18.125 1 79 261 ALA A N 1
ATOM 2044 C CA . ALA A 1 261 ? 11.758 -52.969 -18.5 1 79 261 ALA A CA 1
ATOM 2045 C C . ALA A 1 261 ? 12.883 -53.656 -17.734 1 79 261 ALA A C 1
ATOM 2047 O O . ALA A 1 261 ? 14.047 -53.594 -18.141 1 79 261 ALA A O 1
ATOM 2048 N N . GLN A 1 262 ? 12.672 -54.188 -16.609 1 72.12 262 GLN A N 1
ATOM 2049 C CA . GLN A 1 262 ? 13.664 -54.875 -15.805 1 72.12 262 GLN A CA 1
ATOM 2050 C C . GLN A 1 262 ? 13.914 -56.312 -16.344 1 72.12 262 GLN A C 1
ATOM 2052 O O . GLN A 1 262 ? 14.938 -56.906 -16.031 1 72.12 262 GLN A O 1
ATOM 2057 N N . ARG A 1 263 ? 13.016 -56.906 -17.109 1 63.12 263 ARG A N 1
ATOM 2058 C CA . ARG A 1 263 ? 13.203 -58.25 -17.609 1 63.12 263 ARG A CA 1
ATOM 2059 C C . ARG A 1 263 ? 14.281 -58.312 -18.688 1 63.12 263 ARG A C 1
ATOM 2061 O O . ARG A 1 263 ? 14.234 -57.531 -19.656 1 63.12 263 ARG A O 1
ATOM 2068 N N . PRO A 1 264 ? 15.5 -58.844 -18.328 1 54.94 264 PRO A N 1
ATOM 2069 C CA . PRO A 1 264 ? 16.578 -59 -19.312 1 54.94 264 PRO A CA 1
ATOM 2070 C C . PRO A 1 264 ? 16.094 -59.531 -20.656 1 54.94 264 PRO A C 1
ATOM 2072 O O . PRO A 1 264 ? 15.086 -60.25 -20.703 1 54.94 264 PRO A O 1
ATOM 2075 N N . PRO A 1 265 ? 16.484 -58.875 -21.828 1 50.47 265 PRO A N 1
ATOM 2076 C CA . PRO A 1 265 ? 16.094 -59.5 -23.094 1 50.47 265 PRO A CA 1
ATOM 2077 C C . PRO A 1 265 ? 16.281 -61 -23.094 1 50.47 265 PRO A C 1
ATOM 2079 O O . PRO A 1 265 ? 17.266 -61.5 -22.531 1 50.47 265 PRO A O 1
ATOM 2082 N N . VAL A 1 266 ? 15.32 -61.781 -23.016 1 47.53 266 VAL A N 1
ATOM 2083 C CA . VAL A 1 266 ? 15.477 -63.219 -23.172 1 47.53 266 VAL A CA 1
ATOM 2084 C C . VAL A 1 266 ? 16.359 -63.5 -24.391 1 47.53 266 VAL A C 1
ATOM 2086 O O . VAL A 1 266 ? 16.141 -62.969 -25.469 1 47.53 266 VAL A O 1
ATOM 2089 N N . PRO A 1 267 ? 17.672 -63.938 -24.203 1 49.84 267 PRO A N 1
ATOM 2090 C CA . PRO A 1 267 ? 18.469 -64.312 -25.375 1 49.84 267 PRO A CA 1
ATOM 2091 C C . PRO A 1 267 ? 17.672 -65.062 -26.406 1 49.84 267 PRO A C 1
ATOM 2093 O O . PRO A 1 267 ? 16.844 -65.938 -26.047 1 49.84 267 PRO A O 1
ATOM 2096 N N . ALA A 1 268 ? 17.641 -64.625 -27.641 1 47.19 268 ALA A N 1
ATOM 2097 C CA . ALA A 1 268 ? 17.156 -65.438 -28.734 1 47.19 268 ALA A CA 1
ATOM 2098 C C . ALA A 1 268 ? 18.047 -66.688 -28.938 1 47.19 268 ALA A C 1
ATOM 2100 O O . ALA A 1 268 ? 19.266 -66.562 -28.859 1 47.19 268 ALA A O 1
ATOM 2101 N N . MET B 1 1 ? 1.808 40.062 7.859 1 80.12 1 MET B N 1
ATOM 2102 C CA . MET B 1 1 ? 0.805 39.219 8.484 1 80.12 1 MET B CA 1
ATOM 2103 C C . MET B 1 1 ? -0.604 39.688 8.172 1 80.12 1 MET B C 1
ATOM 2105 O O . MET B 1 1 ? -0.876 40.906 8.25 1 80.12 1 MET B O 1
ATOM 2109 N N . GLN B 1 2 ? -1.447 38.781 7.738 1 88.12 2 GLN B N 1
ATOM 2110 C CA . GLN B 1 2 ? -2.807 39.125 7.348 1 88.12 2 GLN B CA 1
ATOM 2111 C C . GLN B 1 2 ? -3.725 39.219 8.562 1 88.12 2 GLN B C 1
ATOM 2113 O O . GLN B 1 2 ? -3.59 38.406 9.5 1 88.12 2 GLN B O 1
ATOM 2118 N N . ALA B 1 3 ? -4.578 40.188 8.492 1 92.12 3 ALA B N 1
ATOM 2119 C CA . ALA B 1 3 ? -5.461 40.469 9.617 1 92.12 3 ALA B CA 1
ATOM 2120 C C . ALA B 1 3 ? -6.277 39.25 10.016 1 92.12 3 ALA B C 1
ATOM 2122 O O . ALA B 1 3 ? -6.426 38.969 11.203 1 92.12 3 ALA B O 1
ATOM 2123 N N . ARG B 1 4 ? -6.727 38.594 9.047 1 90.44 4 ARG B N 1
ATOM 2124 C CA . ARG B 1 4 ? -7.582 37.438 9.328 1 90.44 4 ARG B CA 1
ATOM 2125 C C . ARG B 1 4 ? -6.805 36.344 10.062 1 90.44 4 ARG B C 1
ATOM 2127 O O . ARG B 1 4 ? -7.297 35.781 11.039 1 90.44 4 ARG B O 1
ATOM 2134 N N . SER B 1 5 ? -5.633 36.062 9.602 1 90.88 5 SER B N 1
ATOM 2135 C CA . SER B 1 5 ? -4.809 35.062 10.25 1 90.88 5 SER B CA 1
ATOM 2136 C C . SER B 1 5 ? -4.43 35.469 11.664 1 90.88 5 SER B C 1
ATOM 2138 O O . SER B 1 5 ? -4.426 34.656 12.578 1 90.88 5 SER B O 1
ATOM 2140 N N . ALA B 1 6 ? -4.105 36.75 11.828 1 94.44 6 ALA B N 1
ATOM 2141 C CA . ALA B 1 6 ? -3.746 37.281 13.148 1 94.44 6 ALA B CA 1
ATOM 2142 C C . ALA B 1 6 ? -4.914 37.156 14.117 1 94.44 6 ALA B C 1
ATOM 2144 O O . ALA B 1 6 ? -4.727 36.844 15.297 1 94.44 6 ALA B O 1
ATOM 2145 N N . LEU B 1 7 ? -6.078 37.438 13.602 1 94.12 7 LEU B N 1
ATOM 2146 C CA . LEU B 1 7 ? -7.273 37.375 14.43 1 94.12 7 LEU B CA 1
ATOM 2147 C C . LEU B 1 7 ? -7.523 35.938 14.891 1 94.12 7 LEU B C 1
ATOM 2149 O O . LEU B 1 7 ? -7.902 35.688 16.047 1 94.12 7 LEU B O 1
ATOM 2153 N N . PHE B 1 8 ? -7.324 35 14.055 1 91.06 8 PHE B N 1
ATOM 2154 C CA . PHE B 1 8 ? -7.477 33.594 14.406 1 91.06 8 PHE B CA 1
ATOM 2155 C C . PHE B 1 8 ? -6.465 33.188 15.469 1 91.06 8 PHE B C 1
ATOM 2157 O O . PHE B 1 8 ? -6.797 32.469 16.406 1 91.06 8 PHE B O 1
ATOM 2164 N N . ASP B 1 9 ? -5.277 33.656 15.305 1 92.38 9 ASP B N 1
ATOM 2165 C CA . ASP B 1 9 ? -4.242 33.375 16.297 1 92.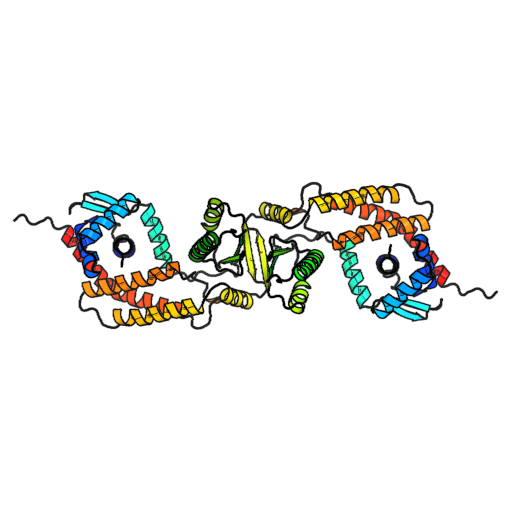38 9 ASP B CA 1
ATOM 2166 C C . ASP B 1 9 ? -4.598 33.969 17.656 1 92.38 9 ASP B C 1
ATOM 2168 O O . ASP B 1 9 ? -4.391 33.344 18.688 1 92.38 9 ASP B O 1
ATOM 2172 N N . LEU B 1 10 ? -5.098 35.188 17.578 1 96.25 10 LEU B N 1
ATOM 2173 C CA . LEU B 1 10 ? -5.461 35.906 18.812 1 96.25 10 LEU B CA 1
ATOM 2174 C C . LEU B 1 10 ? -6.562 35.156 19.562 1 96.25 10 LEU B C 1
ATOM 2176 O O . LEU B 1 10 ? -6.445 34.906 20.766 1 96.25 10 LEU B O 1
ATOM 2180 N N . TYR B 1 11 ? -7.609 34.781 18.844 1 95.44 11 TYR B N 1
ATOM 2181 C CA . TYR B 1 11 ? -8.711 34.062 19.453 1 95.44 11 TYR B CA 1
ATOM 2182 C C . TYR B 1 11 ? -8.242 32.719 19.969 1 95.44 11 TYR B C 1
ATOM 2184 O O . TYR B 1 11 ? -8.594 32.281 21.078 1 95.44 11 TYR B O 1
ATOM 2192 N N . GLY B 1 12 ? -7.48 32.031 19.188 1 93.25 12 GLY B N 1
ATOM 2193 C CA . GLY B 1 12 ? -7.027 30.703 19.547 1 93.25 12 GLY B CA 1
ATOM 2194 C C . GLY B 1 12 ? -6.082 30.688 20.734 1 93.25 12 GLY B C 1
ATOM 2195 O O . GLY B 1 12 ? -6.215 29.844 21.625 1 93.25 12 GLY B O 1
ATOM 2196 N N . ASP B 1 13 ? -5.133 31.531 20.781 1 93.31 13 ASP B N 1
ATOM 2197 C CA . ASP B 1 13 ? -4.051 31.469 21.75 1 93.31 13 ASP B CA 1
ATOM 2198 C C . ASP B 1 13 ? -4.43 32.219 23.047 1 93.31 13 ASP B C 1
ATOM 2200 O O . ASP B 1 13 ? -4.074 31.781 24.141 1 93.31 13 ASP B O 1
ATOM 2204 N N . TYR B 1 14 ? -5.207 33.344 22.938 1 95.38 14 TYR B N 1
ATOM 2205 C CA . TYR B 1 14 ? -5.359 34.188 24.109 1 95.38 14 TYR B CA 1
ATOM 2206 C C . TYR B 1 14 ? -6.82 34.281 24.547 1 95.38 14 TYR B C 1
ATOM 2208 O O . TYR B 1 14 ? -7.125 34.312 25.734 1 95.38 14 TYR B O 1
ATOM 2216 N N . LEU B 1 15 ? -7.715 34.281 23.625 1 95.56 15 LEU B N 1
ATOM 2217 C CA . LEU B 1 15 ? -9.078 34.625 23.969 1 95.56 15 LEU B CA 1
ATOM 2218 C C . LEU B 1 15 ? -9.906 33.406 24.297 1 95.56 15 LEU B C 1
ATOM 2220 O O . LEU B 1 15 ? -10.812 33.438 25.125 1 95.56 15 LEU B O 1
ATOM 2224 N N . ARG B 1 16 ? -9.617 32.281 23.625 1 93.5 16 ARG B N 1
ATOM 2225 C CA . ARG B 1 16 ? -10.344 31.047 23.844 1 93.5 16 ARG B CA 1
ATOM 2226 C C . ARG B 1 16 ? -10.289 30.641 25.312 1 93.5 16 ARG B C 1
ATOM 2228 O O . ARG B 1 16 ? -11.328 30.359 25.922 1 93.5 16 ARG B O 1
ATOM 2235 N N . PRO B 1 17 ? -9.086 30.656 25.922 1 90.62 17 PRO B N 1
ATOM 2236 C CA . PRO B 1 17 ? -9.039 30.297 27.344 1 90.62 17 PRO B CA 1
ATOM 2237 C C . PRO B 1 17 ? -9.758 31.312 28.234 1 90.62 17 PRO B C 1
ATOM 2239 O O . PRO B 1 17 ? -10.008 31.047 29.422 1 90.62 17 PRO B O 1
ATOM 2242 N N . ARG B 1 18 ? -10.125 32.5 27.703 1 92.69 18 ARG B N 1
ATOM 2243 C CA . ARG B 1 18 ? -10.773 33.562 28.453 1 92.69 18 ARG B CA 1
ATOM 2244 C C . ARG B 1 18 ? -12.258 33.656 28.094 1 92.69 18 ARG B C 1
ATOM 2246 O O . ARG B 1 18 ? -12.859 34.719 28.219 1 92.69 18 ARG B O 1
ATOM 2253 N N . GLY B 1 19 ? -12.766 32.531 27.516 1 91.5 19 GLY B N 1
ATOM 2254 C CA . GLY B 1 19 ? -14.188 32.5 27.203 1 91.5 19 GLY B CA 1
ATOM 2255 C C . GLY B 1 19 ? -14.484 32.719 25.734 1 91.5 19 GLY B C 1
ATOM 2256 O O . GLY B 1 19 ? -15.625 32.562 25.297 1 91.5 19 GLY B O 1
ATOM 2257 N N . GLY B 1 20 ? -13.531 33.156 24.938 1 94.75 20 GLY B N 1
ATOM 2258 C CA . GLY B 1 20 ? -13.648 33.219 23.5 1 94.75 20 GLY B CA 1
ATOM 2259 C C . GLY B 1 20 ? -14.406 34.438 23 1 94.75 20 GLY B C 1
ATOM 2260 O O . GLY B 1 20 ? -14.914 34.438 21.875 1 94.75 20 GLY B O 1
ATOM 2261 N N . ARG B 1 21 ? -14.633 35.375 23.844 1 94.44 21 ARG B N 1
ATOM 2262 C CA . ARG B 1 21 ? -15.328 36.594 23.453 1 94.44 21 ARG B CA 1
ATOM 2263 C C . ARG B 1 21 ? -14.469 37.812 23.703 1 94.44 21 ARG B C 1
ATOM 2265 O O . ARG B 1 21 ? -13.641 37.844 24.625 1 94.44 21 ARG B O 1
ATOM 2272 N N . ALA B 1 22 ? -14.594 38.844 22.875 1 95.62 22 ALA B N 1
ATOM 2273 C CA . ALA B 1 22 ? -13.844 40.094 23.031 1 95.62 22 ALA B CA 1
ATOM 2274 C C . ALA B 1 22 ? -14.547 41.25 22.328 1 95.62 22 ALA B C 1
ATOM 2276 O O . ALA B 1 22 ? -15.102 41.062 21.25 1 95.62 22 ALA B O 1
ATOM 2277 N N . PRO B 1 23 ? -14.586 42.406 23.062 1 95.5 23 PRO B N 1
ATOM 2278 C CA . PRO B 1 23 ? -15.062 43.594 22.359 1 95.5 23 PRO B CA 1
ATOM 2279 C C . PRO B 1 23 ? -14.156 44 21.188 1 95.5 23 PRO B C 1
ATOM 2281 O O . PRO B 1 23 ? -12.945 43.781 21.234 1 95.5 23 PRO B O 1
ATOM 2284 N N . VAL B 1 24 ? -14.766 44.594 20.188 1 94.44 24 VAL B N 1
ATOM 2285 C CA . VAL B 1 24 ? -14.031 45 19 1 94.44 24 VAL B CA 1
ATOM 2286 C C . VAL B 1 24 ? -12.883 45.938 19.391 1 94.44 24 VAL B C 1
ATOM 2288 O O . VAL B 1 24 ? -11.797 45.875 18.812 1 94.44 24 VAL B O 1
ATOM 2291 N N . ALA B 1 25 ? -13.078 46.812 20.406 1 94.5 25 ALA B N 1
ATOM 2292 C CA . ALA B 1 25 ? -12.055 47.75 20.844 1 94.5 25 ALA B CA 1
ATOM 2293 C C . ALA B 1 25 ? -10.812 47.031 21.344 1 94.5 25 ALA B C 1
ATOM 2295 O O . ALA B 1 25 ? -9.68 47.438 21.078 1 94.5 25 ALA B O 1
ATOM 2296 N N . ALA B 1 26 ? -11.016 45.969 22 1 96.19 26 ALA B N 1
ATOM 2297 C CA . ALA B 1 26 ? -9.898 45.156 22.5 1 96.19 26 ALA B CA 1
ATOM 2298 C C . ALA B 1 26 ? -9.172 44.469 21.344 1 96.19 26 ALA B C 1
ATOM 2300 O O . ALA B 1 26 ? -7.941 44.375 21.359 1 96.19 26 ALA B O 1
ATOM 2301 N N . LEU B 1 27 ? -9.938 43.938 20.406 1 97.31 27 LEU B N 1
ATOM 2302 C CA . LEU B 1 27 ? -9.336 43.312 19.25 1 97.31 27 LEU B CA 1
ATOM 2303 C C . LEU B 1 27 ? -8.422 44.281 18.5 1 97.31 27 LEU B C 1
ATOM 2305 O O . LEU B 1 27 ? -7.312 43.906 18.109 1 97.31 27 LEU B O 1
ATOM 2309 N N . VAL B 1 28 ? -8.898 45.469 18.359 1 96.31 28 VAL B N 1
ATOM 2310 C CA . VAL B 1 28 ? -8.141 46.531 17.672 1 96.31 28 VAL B CA 1
ATOM 2311 C C . VAL B 1 28 ? -6.863 46.812 18.453 1 96.31 28 VAL B C 1
ATOM 2313 O O . VAL B 1 28 ? -5.777 46.906 17.875 1 96.31 28 VAL B O 1
ATOM 2316 N N . ARG B 1 29 ? -6.918 46.938 19.766 1 96.31 29 ARG B N 1
ATOM 2317 C CA . ARG B 1 29 ? -5.773 47.25 20.609 1 96.31 29 ARG B CA 1
ATOM 2318 C C . ARG B 1 29 ? -4.746 46.125 20.578 1 96.31 29 ARG B C 1
ATOM 2320 O O . ARG B 1 29 ? -3.539 46.375 20.578 1 96.31 29 ARG B O 1
ATOM 2327 N N . LEU B 1 30 ? -5.246 44.906 20.562 1 97.62 30 LEU B N 1
ATOM 2328 C CA . LEU B 1 30 ? -4.375 43.75 20.656 1 97.62 30 LEU B CA 1
ATOM 2329 C C . LEU B 1 30 ? -3.66 43.5 19.328 1 97.62 30 LEU B C 1
ATOM 2331 O O . LEU B 1 30 ? -2.572 42.938 19.297 1 97.62 30 LEU B O 1
ATOM 2335 N N . LEU B 1 31 ? -4.23 43.969 18.203 1 97.75 31 LEU B N 1
ATOM 2336 C CA . LEU B 1 31 ? -3.625 43.688 16.906 1 97.75 31 LEU B CA 1
ATOM 2337 C C . LEU B 1 31 ? -2.797 44.906 16.438 1 97.75 31 LEU B C 1
ATOM 2339 O O . LEU B 1 31 ? -2.002 44.781 15.508 1 97.75 31 LEU B O 1
ATOM 2343 N N . ALA B 1 32 ? -2.902 46 17.188 1 96.38 32 ALA B N 1
ATOM 2344 C CA . ALA B 1 32 ? -2.191 47.25 16.828 1 96.38 32 ALA B CA 1
ATOM 2345 C C . ALA B 1 32 ? -0.681 47.031 16.875 1 96.38 32 ALA B C 1
ATOM 2347 O O . ALA B 1 32 ? 0.037 47.438 15.961 1 96.38 32 ALA B O 1
ATOM 2348 N N . PRO B 1 33 ? -0.183 46.344 17.906 1 95.12 33 PRO B N 1
ATOM 2349 C CA . PRO B 1 33 ? 1.269 46.156 17.969 1 95.12 33 PRO B CA 1
ATOM 2350 C C . PRO B 1 33 ? 1.804 45.375 16.766 1 95.12 33 PRO B C 1
ATOM 2352 O O . PRO B 1 33 ? 2.998 45.438 16.469 1 95.12 33 PRO B O 1
ATOM 2355 N N . LEU B 1 34 ? 1.013 44.562 16.109 1 95.56 34 LEU B N 1
ATOM 2356 C CA . LEU B 1 34 ? 1.42 43.75 14.984 1 95.56 34 LEU B CA 1
ATOM 2357 C C . LEU B 1 34 ? 1.377 44.531 13.688 1 95.56 34 LEU B C 1
ATOM 2359 O O . LEU B 1 34 ? 1.673 44 12.609 1 95.56 34 LEU B O 1
ATOM 2363 N N . GLY B 1 35 ? 0.963 45.812 13.789 1 95.5 35 GLY B N 1
ATOM 2364 C CA . GLY B 1 35 ? 0.917 46.688 12.625 1 95.5 35 GLY B CA 1
ATOM 2365 C C . GLY B 1 35 ? -0.39 46.594 11.859 1 95.5 35 GLY B C 1
ATOM 2366 O O . GLY B 1 35 ? -0.465 47 10.695 1 95.5 35 GLY B O 1
ATOM 2367 N N . ILE B 1 36 ? -1.407 46.031 12.477 1 96.62 36 ILE B N 1
ATOM 2368 C CA . ILE B 1 36 ? -2.705 45.938 11.828 1 96.62 36 ILE B CA 1
ATOM 2369 C C . ILE B 1 36 ? -3.619 47.062 12.281 1 96.62 36 ILE B C 1
ATOM 2371 O O . ILE B 1 36 ? -3.91 47.188 13.469 1 96.62 36 ILE B O 1
ATOM 2375 N N . ALA B 1 37 ? -4.113 47.812 11.281 1 96.38 37 ALA B N 1
ATOM 2376 C CA . ALA B 1 37 ? -4.922 49 11.562 1 96.38 37 ALA B CA 1
ATOM 2377 C C . ALA B 1 37 ? -6.363 48.625 11.883 1 96.38 37 ALA B C 1
ATOM 2379 O O . ALA B 1 37 ? -6.828 47.562 11.484 1 96.38 37 ALA B O 1
ATOM 2380 N N . ALA B 1 38 ? -7.027 49.5 12.539 1 95.88 38 ALA B N 1
ATOM 2381 C CA . ALA B 1 38 ? -8.383 49.281 13.016 1 95.88 38 ALA B CA 1
ATOM 2382 C C . ALA B 1 38 ? -9.32 48.906 11.859 1 95.88 38 ALA B C 1
ATOM 2384 O O . ALA B 1 38 ? -10.109 47.969 11.961 1 95.88 38 ALA B O 1
ATOM 2385 N N . PRO B 1 39 ? -9.242 49.562 10.719 1 96.5 39 PRO B N 1
ATOM 2386 C CA . PRO B 1 39 ? -10.141 49.219 9.625 1 96.5 39 PRO B CA 1
ATOM 2387 C C . PRO B 1 39 ? -9.914 47.781 9.125 1 96.5 39 PRO B C 1
ATOM 2389 O O . PRO B 1 39 ? -10.867 47.094 8.789 1 96.5 39 PRO B O 1
ATOM 2392 N N . ALA B 1 40 ? -8.688 47.406 9.086 1 96.31 40 ALA B N 1
ATOM 2393 C CA . ALA B 1 40 ? -8.359 46.031 8.656 1 96.31 40 ALA B CA 1
ATOM 2394 C C . ALA B 1 40 ? -8.883 45 9.648 1 96.31 40 ALA B C 1
ATOM 2396 O O . ALA B 1 40 ? -9.312 43.938 9.25 1 96.31 40 ALA B O 1
ATOM 2397 N N . VAL B 1 41 ? -8.844 45.312 10.922 1 96.62 41 VAL B N 1
ATOM 2398 C CA . VAL B 1 41 ? -9.383 44.438 11.945 1 96.62 41 VAL B CA 1
ATOM 2399 C C . VAL B 1 41 ? -10.883 44.25 11.742 1 96.62 41 VAL B C 1
ATOM 2401 O O . VAL B 1 41 ? -11.398 43.156 11.758 1 96.62 41 VAL B O 1
ATOM 2404 N N . ARG B 1 42 ? -11.539 45.375 11.531 1 95.38 42 ARG B N 1
ATOM 2405 C CA . ARG B 1 42 ? -12.992 45.344 11.367 1 95.38 42 ARG B CA 1
ATOM 2406 C C . ARG B 1 42 ? -13.391 44.562 10.125 1 95.38 42 ARG B C 1
ATOM 2408 O O . ARG B 1 42 ? -14.359 43.781 10.148 1 95.38 42 ARG B O 1
ATOM 2415 N N . THR B 1 43 ? -12.641 44.719 9.102 1 96.31 43 THR B N 1
ATOM 2416 C CA . THR B 1 43 ? -12.883 43.969 7.871 1 96.31 43 THR B CA 1
ATOM 2417 C C . THR B 1 43 ? -12.672 42.469 8.102 1 96.31 43 THR B C 1
ATOM 2419 O O . THR B 1 43 ? -13.461 41.656 7.633 1 96.31 43 THR B O 1
ATOM 2422 N N . ALA B 1 44 ? -11.586 42.156 8.773 1 96.56 44 ALA B N 1
ATOM 2423 C CA . ALA B 1 44 ? -11.297 40.75 9.078 1 96.56 44 ALA B CA 1
ATOM 2424 C C . ALA B 1 44 ? -12.406 40.125 9.93 1 96.56 44 ALA B C 1
ATOM 2426 O O . ALA B 1 44 ? -12.797 38.969 9.703 1 96.56 44 ALA B O 1
ATOM 2427 N N . VAL B 1 45 ? -12.922 40.844 10.844 1 96.31 45 VAL B N 1
ATOM 2428 C CA . VAL B 1 45 ? -14.008 40.375 11.695 1 96.31 45 VAL B CA 1
ATOM 2429 C C . VAL B 1 45 ? -15.25 40.094 10.852 1 96.31 45 VAL B C 1
ATOM 2431 O O . VAL B 1 45 ? -15.891 39.062 10.992 1 96.31 45 VAL B O 1
ATOM 2434 N N . SER B 1 46 ? -15.586 41.031 10.039 1 96.06 46 SER B N 1
ATOM 2435 C CA . SER B 1 46 ? -16.766 40.875 9.188 1 96.06 46 SER B CA 1
ATOM 2436 C C . SER B 1 46 ? -16.656 39.625 8.312 1 96.06 46 SER B C 1
ATOM 2438 O O . SER B 1 46 ? -17.641 38.906 8.125 1 96.06 46 SER B O 1
ATOM 2440 N N . ARG B 1 47 ? -15.547 39.438 7.738 1 95.38 47 ARG B N 1
ATOM 2441 C CA . ARG B 1 47 ? -15.305 38.25 6.926 1 95.38 47 ARG B CA 1
ATOM 2442 C C . ARG B 1 47 ? -15.461 36.969 7.758 1 95.38 47 ARG B C 1
ATOM 2444 O O . ARG B 1 47 ? -16.031 36 7.289 1 95.38 47 ARG B O 1
ATOM 2451 N N . MET B 1 48 ? -14.898 36.938 8.93 1 95.69 48 MET B N 1
ATOM 2452 C CA . MET B 1 48 ? -14.953 35.781 9.797 1 95.69 48 MET B CA 1
ATOM 2453 C C . MET B 1 48 ? -16.391 35.5 10.242 1 95.69 48 MET B C 1
ATOM 2455 O O . MET B 1 48 ? -16.781 34.344 10.414 1 95.69 48 MET B O 1
ATOM 2459 N N . VAL B 1 49 ? -17.141 36.562 10.406 1 96.06 49 VAL B N 1
ATOM 2460 C CA . VAL B 1 49 ? -18.547 36.406 10.727 1 96.06 49 VAL B CA 1
ATOM 2461 C C . VAL B 1 49 ? -19.281 35.781 9.547 1 96.06 49 VAL B C 1
ATOM 2463 O O . VAL B 1 49 ? -20.031 34.812 9.711 1 96.06 49 VAL B O 1
ATOM 2466 N N . ARG B 1 50 ? -19.016 36.219 8.375 1 96.06 50 ARG B N 1
ATOM 2467 C CA . ARG B 1 50 ? -19.656 35.719 7.168 1 96.06 50 ARG B CA 1
ATOM 2468 C C . ARG B 1 50 ? -19.297 34.25 6.953 1 96.06 50 ARG B C 1
ATOM 2470 O O . ARG B 1 50 ? -20.125 33.469 6.488 1 96.06 50 ARG B O 1
ATOM 2477 N N . GLN B 1 51 ? -18.141 33.906 7.328 1 94.56 51 GLN B N 1
ATOM 2478 C CA . GLN B 1 51 ? -17.641 32.562 7.137 1 94.56 51 GLN B CA 1
ATOM 2479 C C . GLN B 1 51 ? -18.094 31.641 8.273 1 94.56 51 GLN B C 1
ATOM 2481 O O . GLN B 1 51 ? -17.812 30.438 8.258 1 94.56 51 GLN B O 1
ATOM 2486 N N . GLY B 1 52 ? -18.672 32.188 9.289 1 95.31 52 GLY B N 1
ATOM 2487 C CA . GLY B 1 52 ? -19.25 31.406 10.367 1 95.31 52 GLY B CA 1
ATOM 2488 C C . GLY B 1 52 ? -18.25 31.094 11.477 1 95.31 52 GLY B C 1
ATOM 2489 O O . GLY B 1 52 ? -18.469 30.172 12.266 1 95.31 52 GLY B O 1
ATOM 2490 N N . TRP B 1 53 ? -17.203 31.828 11.578 1 95.75 53 TRP B N 1
ATOM 2491 C CA . TRP B 1 53 ? -16.188 31.578 12.602 1 95.75 53 TRP B CA 1
ATOM 2492 C C . TRP B 1 53 ? -16.484 32.375 13.867 1 95.75 53 TRP B C 1
ATOM 2494 O O . TRP B 1 53 ? -16.078 31.984 14.961 1 95.75 53 TRP B O 1
ATOM 2504 N N . LEU B 1 54 ? -17.172 33.594 13.742 1 96.88 54 LEU B N 1
ATOM 2505 C CA . LEU B 1 54 ? -17.5 34.469 14.859 1 96.88 54 LEU B CA 1
ATOM 2506 C C . LEU B 1 54 ? -19 34.781 14.883 1 96.88 54 LEU B C 1
ATOM 2508 O O . LEU B 1 54 ? -19.641 34.875 13.836 1 96.88 54 LEU B O 1
ATOM 2512 N N . HIS B 1 55 ? -19.469 34.938 16.031 1 96.5 55 HIS B N 1
ATOM 2513 C CA . HIS B 1 55 ? -20.828 35.406 16.297 1 96.5 55 HIS B CA 1
ATOM 2514 C C . HIS B 1 55 ? -20.828 36.781 16.922 1 96.5 55 HIS B C 1
ATOM 2516 O O . HIS B 1 55 ? -20.172 37 17.938 1 96.5 55 HIS B O 1
ATOM 2522 N N . PRO B 1 56 ? -21.594 37.688 16.312 1 95.69 56 PRO B N 1
ATOM 2523 C CA . PRO B 1 56 ? -21.688 39 16.969 1 95.69 56 PRO B CA 1
ATOM 2524 C C . PRO B 1 56 ? -22.469 38.969 18.266 1 95.69 56 PRO B C 1
ATOM 2526 O O . PRO B 1 56 ? -23.453 38.219 18.375 1 95.69 56 PRO B O 1
ATOM 2529 N N . LEU B 1 57 ? -22.031 39.688 19.172 1 92.5 57 LEU B N 1
ATOM 2530 C CA . LEU B 1 57 ? -22.797 39.812 20.422 1 92.5 57 LEU B CA 1
ATOM 2531 C C . LEU B 1 57 ? -22.594 41.188 21.031 1 92.5 57 LEU B C 1
ATOM 2533 O O . LEU B 1 57 ? -21.656 41.906 20.656 1 92.5 57 LEU B O 1
ATOM 2537 N N . ARG B 1 58 ? -23.516 41.594 21.938 1 92.44 58 ARG B N 1
ATOM 2538 C CA . ARG B 1 58 ? -23.406 42.844 22.656 1 92.44 58 ARG B CA 1
ATOM 2539 C C . ARG B 1 58 ? -22.859 42.625 24.062 1 92.44 58 ARG B C 1
ATOM 2541 O O . ARG B 1 58 ? -23.422 41.875 24.844 1 92.44 58 ARG B O 1
ATOM 2548 N N . LEU B 1 59 ? -21.672 43.219 24.219 1 89.44 59 LEU B N 1
ATOM 2549 C CA . LEU B 1 59 ? -21.062 43.156 25.547 1 89.44 59 LEU B CA 1
ATOM 2550 C C . LEU B 1 59 ? -21.312 44.469 26.312 1 89.44 59 LEU B C 1
ATOM 2552 O O . LEU B 1 59 ? -21.797 45.438 25.75 1 89.44 59 LEU B O 1
ATOM 2556 N N . SER B 1 60 ? -21.047 44.406 27.625 1 85.44 60 SER B N 1
ATOM 2557 C CA . SER B 1 60 ? -21.219 45.594 28.438 1 85.44 60 SER B CA 1
ATOM 2558 C C . SER B 1 60 ? -20.344 46.75 27.938 1 85.44 60 SER B C 1
ATOM 2560 O O . SER B 1 60 ? -20.703 47.906 28.062 1 85.44 60 SER B O 1
ATOM 2562 N N . SER B 1 61 ? -19.219 46.344 27.281 1 84.44 61 SER B N 1
ATOM 2563 C CA . SER B 1 61 ? -18.234 47.312 26.828 1 84.44 61 SER B CA 1
ATOM 2564 C C . SER B 1 61 ? -18.5 47.75 25.391 1 84.44 61 SER B C 1
ATOM 2566 O O . SER B 1 61 ? -17.797 48.625 24.859 1 84.44 61 SER B O 1
ATOM 2568 N N . GLY B 1 62 ? -19.531 47.188 24.828 1 86.31 62 GLY B N 1
ATOM 2569 C CA . GLY B 1 62 ? -19.844 47.531 23.438 1 86.31 62 GLY B CA 1
ATOM 2570 C C . GLY B 1 62 ? -19.984 46.312 22.562 1 86.31 62 GLY B C 1
ATOM 2571 O O . GLY B 1 62 ? -20.094 45.188 23.062 1 86.31 62 GLY B O 1
ATOM 2572 N N . PRO B 1 63 ? -19.984 46.562 21.25 1 92.12 63 PRO B N 1
ATOM 2573 C CA . PRO B 1 63 ? -20.078 45.438 20.328 1 92.12 63 PRO B CA 1
ATOM 2574 C C . PRO B 1 63 ? -18.891 44.5 20.422 1 92.12 63 PRO B C 1
ATOM 2576 O O . PRO B 1 63 ? -17.75 44.938 20.625 1 92.12 63 PRO B O 1
ATOM 2579 N N . GLY B 1 64 ? -19.188 43.219 20.406 1 95.25 64 GLY B N 1
ATOM 2580 C CA . GLY B 1 64 ? -18.141 42.219 20.484 1 95.25 64 GLY B CA 1
ATOM 2581 C C . GLY B 1 64 ? -18.453 40.969 19.656 1 95.25 64 GLY B C 1
ATOM 2582 O O . GLY B 1 64 ? -19.438 40.938 18.906 1 95.25 64 GLY B O 1
ATOM 2583 N N . TYR B 1 65 ? -17.469 40.031 19.75 1 96.69 65 TYR B N 1
ATOM 2584 C CA . TYR B 1 65 ? -17.578 38.812 18.938 1 96.69 65 TYR B CA 1
ATOM 2585 C C . TYR B 1 65 ? -17.141 37.594 19.734 1 96.69 65 TYR B C 1
ATOM 2587 O O . TYR B 1 65 ? -16.188 37.656 20.516 1 96.69 65 TYR B O 1
ATOM 2595 N N . LEU B 1 66 ? -17.891 36.531 19.469 1 96.5 66 LEU B N 1
ATOM 2596 C CA . LEU B 1 66 ? -17.672 35.281 20.125 1 96.5 66 LEU B CA 1
ATOM 2597 C C . LEU B 1 66 ? -17.312 34.188 19.125 1 96.5 66 LEU B C 1
ATOM 2599 O O . LEU B 1 66 ? -17.906 34.094 18.047 1 96.5 66 LEU B O 1
ATOM 2603 N N . LEU B 1 67 ? -16.375 33.312 19.469 1 96.19 67 LEU B N 1
ATOM 2604 C CA . LEU B 1 67 ? -16.047 32.156 18.656 1 96.19 67 LEU B CA 1
ATOM 2605 C C . LEU B 1 67 ? -17.266 31.25 18.5 1 96.19 67 LEU B C 1
ATOM 2607 O O . LEU B 1 67 ? -17.984 30.984 19.469 1 96.19 67 LEU B O 1
ATOM 2611 N N . THR B 1 68 ? -17.484 30.781 17.281 1 96.56 68 THR B N 1
ATOM 2612 C CA . THR B 1 68 ? -18.5 29.75 17.062 1 96.56 68 THR B CA 1
ATOM 2613 C C . THR B 1 68 ? -18 28.391 17.516 1 96.56 68 THR B C 1
ATOM 2615 O O . THR B 1 68 ? -16.797 28.188 17.688 1 96.56 68 THR B O 1
ATOM 2618 N N . PRO B 1 69 ? -18.969 27.469 17.734 1 94.06 69 PRO B N 1
ATOM 2619 C CA . PRO B 1 69 ? -18.531 26.094 18.031 1 94.06 69 PRO B CA 1
ATOM 2620 C C . PRO B 1 69 ? -17.641 25.5 16.938 1 94.06 69 PRO B C 1
ATOM 2622 O O . PRO B 1 69 ? -16.688 24.797 17.219 1 94.06 69 PRO B O 1
ATOM 2625 N N . LYS B 1 70 ? -17.969 25.812 15.758 1 92.62 70 LYS B N 1
ATOM 2626 C CA . LYS B 1 70 ? -17.156 25.375 14.625 1 92.62 70 LYS B CA 1
ATOM 2627 C C . LYS B 1 70 ? -15.734 25.906 14.719 1 92.62 70 LYS B C 1
ATOM 2629 O O . LYS B 1 70 ? -14.773 25.172 14.5 1 92.62 70 LYS B O 1
ATOM 2634 N N . ALA B 1 71 ? -15.578 27.156 15.023 1 93 71 ALA B N 1
ATOM 2635 C CA . ALA B 1 71 ? -14.266 27.781 15.156 1 93 71 ALA B CA 1
ATOM 2636 C C . ALA B 1 71 ? -13.492 27.188 16.328 1 93 71 ALA B C 1
ATOM 2638 O O . ALA B 1 71 ? -12.281 26.953 16.219 1 93 71 ALA B O 1
ATOM 2639 N N . THR B 1 72 ? -14.234 26.953 17.375 1 92.94 72 THR B N 1
ATOM 2640 C CA . THR B 1 72 ? -13.617 26.391 18.578 1 92.94 72 THR B CA 1
ATOM 2641 C C . THR B 1 72 ? -13.023 25.016 18.281 1 92.94 72 THR B C 1
ATOM 2643 O O . THR B 1 72 ? -11.891 24.719 18.672 1 92.94 72 THR B O 1
ATOM 2646 N N . ARG B 1 73 ? -13.742 24.234 17.594 1 89.12 73 ARG B N 1
ATOM 2647 C CA . ARG B 1 73 ? -13.266 22.906 17.234 1 89.12 73 ARG B CA 1
ATOM 2648 C C . ARG B 1 73 ? -12.023 22.984 16.359 1 89.12 73 ARG B C 1
ATOM 2650 O O . ARG B 1 73 ? -11.039 22.266 16.609 1 89.12 73 ARG B O 1
ATOM 2657 N N . ARG B 1 74 ? -12.055 23.812 15.383 1 85.69 74 ARG B N 1
ATOM 2658 C CA . ARG B 1 74 ? -10.922 23.984 14.484 1 85.69 74 ARG B CA 1
ATOM 2659 C C . ARG B 1 74 ? -9.68 24.453 15.242 1 85.69 74 ARG B C 1
ATOM 2661 O O . ARG B 1 74 ? -8.578 23.969 15 1 85.69 74 ARG B O 1
ATOM 2668 N N . LEU B 1 75 ? -9.867 25.375 16.172 1 88.12 75 LEU B N 1
ATOM 2669 C CA . LEU B 1 75 ? -8.758 25.938 16.938 1 88.12 75 LEU B CA 1
ATOM 2670 C C . LEU B 1 75 ? -8.211 24.891 17.922 1 88.12 75 LEU B C 1
ATOM 2672 O O . LEU B 1 75 ? -7 24.859 18.172 1 88.12 75 LEU B O 1
ATOM 2676 N N . ASP B 1 76 ? -9.086 24.031 18.438 1 84.75 76 ASP B N 1
ATOM 2677 C CA . ASP B 1 76 ? -8.648 22.938 19.297 1 84.75 76 ASP B CA 1
ATOM 2678 C C . ASP B 1 76 ? -7.742 21.969 18.547 1 84.75 76 ASP B C 1
ATOM 2680 O O . ASP B 1 76 ? -6.684 21.578 19.047 1 84.75 76 ASP B O 1
ATOM 2684 N N . ASP B 1 77 ? -8.117 21.656 17.438 1 77.25 77 ASP B N 1
ATOM 2685 C CA . ASP B 1 77 ? -7.348 20.75 16.594 1 77.25 77 ASP B CA 1
ATOM 2686 C C . ASP B 1 77 ? -5.969 21.328 16.281 1 77.25 77 ASP B C 1
ATOM 2688 O O . ASP B 1 77 ? -4.961 20.625 16.344 1 77.25 77 ASP B O 1
ATOM 2692 N N . SER B 1 78 ? -5.961 22.547 15.914 1 80.19 78 SER B N 1
ATOM 2693 C CA . SER B 1 78 ? -4.699 23.203 15.57 1 80.19 78 SER B CA 1
ATOM 2694 C C . SER B 1 78 ? -3.807 23.359 16.797 1 80.19 78 SER B C 1
ATOM 2696 O O . SER B 1 78 ? -2.586 23.203 16.703 1 80.19 78 SER B O 1
ATOM 2698 N N . SER B 1 79 ? -4.449 23.703 17.938 1 82.81 79 SER B N 1
ATOM 2699 C CA . SER B 1 79 ? -3.689 23.906 19.156 1 82.81 79 SER B CA 1
ATOM 2700 C C . SER B 1 79 ? -2.934 22.625 19.547 1 82.81 79 SER B C 1
ATOM 2702 O O . SER B 1 79 ? -1.779 22.703 19.969 1 82.81 79 SER B O 1
ATOM 2704 N N . ALA B 1 80 ? -3.551 21.531 19.328 1 77.44 80 ALA B N 1
ATOM 2705 C CA . ALA B 1 80 ? -2.926 20.25 19.641 1 77.44 80 ALA B CA 1
ATOM 2706 C C . ALA B 1 80 ? -1.688 20.016 18.781 1 77.44 80 ALA B C 1
ATOM 2708 O O . ALA B 1 80 ? -0.709 19.422 19.234 1 77.44 80 ALA B O 1
ATOM 2709 N N . ARG B 1 81 ? -1.709 20.5 17.625 1 76.69 81 ARG B N 1
ATOM 2710 C CA . ARG B 1 81 ? -0.601 20.312 16.688 1 76.69 81 ARG B CA 1
ATOM 2711 C C . ARG B 1 81 ? 0.495 21.344 16.938 1 76.69 81 ARG B C 1
ATOM 2713 O O . ARG B 1 81 ? 1.677 21.062 16.719 1 76.69 81 ARG B O 1
ATOM 2720 N N . ILE B 1 82 ? 0.052 22.531 17.281 1 80.06 82 ILE B N 1
ATOM 2721 C CA . ILE B 1 82 ? 0.99 23.625 17.516 1 80.06 82 ILE B CA 1
ATOM 2722 C C . ILE B 1 82 ? 1.84 23.312 18.75 1 80.06 82 ILE B C 1
ATOM 2724 O O . ILE B 1 82 ? 3.062 23.484 18.719 1 80.06 82 ILE B O 1
ATOM 2728 N N . TYR B 1 83 ? 1.282 22.875 19.734 1 75.88 83 TYR B N 1
ATOM 2729 C CA . TYR B 1 83 ? 2.002 22.719 20.984 1 75.88 83 TYR B CA 1
ATOM 2730 C C . TYR B 1 83 ? 2.346 21.266 21.25 1 75.88 83 TYR B C 1
ATOM 2732 O O . TYR B 1 83 ? 2.822 20.906 22.328 1 75.88 83 TYR B O 1
ATOM 2740 N N . ARG B 1 84 ? 2.625 20.484 20.031 1 65.44 84 ARG B N 1
ATOM 2741 C CA . ARG B 1 84 ? 3.174 19.156 19.781 1 65.44 84 ARG B CA 1
ATOM 2742 C C . ARG B 1 84 ? 3.025 18.281 21.016 1 65.44 84 ARG B C 1
ATOM 2744 O O . ARG B 1 84 ? 3.982 17.625 21.438 1 65.44 84 ARG B O 1
ATOM 2751 N N . THR B 1 85 ? 2.041 18.5 21.859 1 57.09 85 THR B N 1
ATOM 2752 C CA . THR B 1 85 ? 1.907 17.844 23.156 1 57.09 85 THR B CA 1
ATOM 2753 C C . THR B 1 85 ? 1.984 16.328 23.016 1 57.09 85 THR B C 1
ATOM 2755 O O . THR B 1 85 ? 2.443 15.633 23.922 1 57.09 85 THR B O 1
ATOM 2758 N N . GLY B 1 86 ? 1.591 15.688 22.047 1 54.34 86 GLY B N 1
ATOM 2759 C CA . GLY B 1 86 ? 1.407 14.25 22.156 1 54.34 86 GLY B CA 1
ATOM 2760 C C . GLY B 1 86 ? 2.348 13.461 21.266 1 54.34 86 GLY B C 1
ATOM 2761 O O . GLY B 1 86 ? 2.275 13.555 20.047 1 54.34 86 GLY B O 1
ATOM 2762 N N . ARG B 1 87 ? 3.656 13.375 21.906 1 55.09 87 ARG B N 1
ATOM 2763 C CA . ARG B 1 87 ? 4.504 12.398 21.219 1 55.09 87 ARG B CA 1
ATOM 2764 C C . ARG B 1 87 ? 3.742 11.109 20.938 1 55.09 87 ARG B C 1
ATOM 2766 O O . ARG B 1 87 ? 3.4 10.367 21.859 1 55.09 87 ARG B O 1
ATOM 2773 N N . LEU B 1 88 ? 2.992 11.102 19.891 1 61.84 88 LEU B N 1
ATOM 2774 C CA . LEU B 1 88 ? 2.211 9.875 19.734 1 61.84 88 LEU B CA 1
ATOM 2775 C C . LEU B 1 88 ? 3.09 8.727 19.25 1 61.84 88 LEU B C 1
ATOM 2777 O O . LEU B 1 88 ? 3.949 8.914 18.391 1 61.84 88 LEU B O 1
ATOM 2781 N N . ALA B 1 89 ? 3.271 7.676 20.047 1 77.88 89 ALA B N 1
ATOM 2782 C CA . ALA B 1 89 ? 3.865 6.379 19.719 1 77.88 89 ALA B CA 1
ATOM 2783 C C . ALA B 1 89 ? 3.402 5.891 18.359 1 77.88 89 ALA B C 1
ATOM 2785 O O . ALA B 1 89 ? 2.297 6.211 17.922 1 77.88 89 ALA B O 1
ATOM 2786 N N . TRP B 1 90 ? 4.328 5.535 17.578 1 89.94 90 TRP B N 1
ATOM 2787 C CA . TRP B 1 90 ? 4.055 4.949 16.266 1 89.94 90 TRP B CA 1
ATOM 2788 C C . TRP B 1 90 ? 4.031 3.426 16.344 1 89.94 90 TRP B C 1
ATOM 2790 O O . TRP B 1 90 ? 4.918 2.818 16.953 1 89.94 90 TRP B O 1
ATOM 2800 N N . ASP B 1 91 ? 3.064 2.795 15.805 1 92.12 91 ASP B N 1
ATOM 2801 C CA . ASP B 1 91 ? 2.877 1.354 15.945 1 92.12 91 ASP B CA 1
ATOM 2802 C C . ASP B 1 91 ? 3.586 0.593 14.828 1 92.12 91 ASP B C 1
ATOM 2804 O O . ASP B 1 91 ? 3.393 -0.615 14.672 1 92.12 91 ASP B O 1
ATOM 2808 N N . GLY B 1 92 ? 4.301 1.295 14.016 1 94.81 92 GLY B N 1
ATOM 2809 C CA . GLY B 1 92 ? 5.082 0.634 12.984 1 94.81 92 GLY B CA 1
ATOM 2810 C C . GLY B 1 92 ? 4.352 0.526 11.656 1 94.81 92 GLY B C 1
ATOM 2811 O O . GLY B 1 92 ? 4.863 -0.074 10.711 1 94.81 92 GLY B O 1
ATOM 2812 N N . LYS B 1 93 ? 3.186 1.169 11.602 1 96.75 93 LYS B N 1
ATOM 2813 C CA . LYS B 1 93 ? 2.393 1.014 10.391 1 96.75 93 LYS B CA 1
ATOM 2814 C C . LYS B 1 93 ? 2.064 2.369 9.766 1 96.75 93 LYS B C 1
ATOM 2816 O O . LYS B 1 93 ? 2.059 3.389 10.461 1 96.75 93 LYS B O 1
ATOM 2821 N N . PHE B 1 94 ? 1.849 2.324 8.477 1 97.69 94 PHE B N 1
ATOM 2822 C CA . PHE B 1 94 ? 1.427 3.498 7.723 1 97.69 94 PHE B CA 1
ATOM 2823 C C . PHE B 1 94 ? -0.025 3.365 7.281 1 97.69 94 PHE B C 1
ATOM 2825 O O . PHE B 1 94 ? -0.527 2.252 7.109 1 97.69 94 PHE B O 1
ATOM 2832 N N . ASP B 1 95 ? -0.684 4.492 7.25 1 97.69 95 ASP B N 1
ATOM 2833 C CA . ASP B 1 95 ? -1.871 4.598 6.406 1 97.69 95 ASP B CA 1
ATOM 2834 C C . ASP B 1 95 ? -1.489 4.734 4.934 1 97.69 95 ASP B C 1
ATOM 2836 O O . ASP B 1 95 ? -0.858 5.719 4.543 1 97.69 95 ASP B O 1
ATOM 2840 N N . LEU B 1 96 ? -1.775 3.752 4.098 1 98.12 96 LEU B N 1
ATOM 2841 C CA . LEU B 1 96 ? -1.334 3.709 2.709 1 98.12 96 LEU B CA 1
ATOM 2842 C C . LEU B 1 96 ? -2.518 3.859 1.757 1 98.12 96 LEU B C 1
ATOM 2844 O O . LEU B 1 96 ? -3.506 3.131 1.87 1 98.12 96 LEU B O 1
ATOM 2848 N N . LEU B 1 97 ? -2.412 4.836 0.871 1 97.38 97 LEU B N 1
ATOM 2849 C CA . LEU B 1 97 ? -3.445 5.125 -0.117 1 97.38 97 LEU B CA 1
ATOM 2850 C C . LEU B 1 97 ? -2.936 4.859 -1.53 1 97.38 97 LEU B C 1
ATOM 2852 O O . LEU B 1 97 ? -1.855 5.324 -1.901 1 97.38 97 LEU B O 1
ATOM 2856 N N . VAL B 1 98 ? -3.664 4.031 -2.238 1 97.19 98 VAL B N 1
ATOM 2857 C CA . VAL B 1 98 ? -3.479 3.91 -3.68 1 97.19 98 VAL B CA 1
ATOM 2858 C C . VAL B 1 98 ? -4.629 4.605 -4.41 1 97.19 98 VAL B C 1
ATOM 2860 O O . VAL B 1 98 ? -5.773 4.156 -4.344 1 97.19 98 VAL B O 1
ATOM 2863 N N . ILE B 1 99 ? -4.293 5.676 -5.121 1 95.81 99 ILE B N 1
ATOM 2864 C CA . ILE B 1 99 ? -5.367 6.48 -5.695 1 95.81 99 ILE B CA 1
ATOM 2865 C C . ILE B 1 99 ? -5.285 6.434 -7.223 1 95.81 99 ILE B C 1
ATOM 2867 O O . ILE B 1 99 ? -4.211 6.223 -7.785 1 95.81 99 ILE B O 1
ATOM 2871 N N . GLU B 1 100 ? -6.387 6.535 -7.848 1 92.31 100 GLU B N 1
ATOM 2872 C CA . GLU B 1 100 ? -6.441 6.793 -9.281 1 92.31 100 GLU B CA 1
ATOM 2873 C C . GLU B 1 100 ? -6.172 8.266 -9.586 1 92.31 100 GLU B C 1
ATOM 2875 O O . GLU B 1 100 ? -7.09 9.086 -9.562 1 92.31 100 GLU B O 1
ATOM 2880 N N . ALA B 1 101 ? -4.984 8.523 -9.922 1 85.81 101 ALA B N 1
ATOM 2881 C CA . ALA B 1 101 ? -4.578 9.914 -10.094 1 85.81 101 ALA B CA 1
ATOM 2882 C C . ALA B 1 101 ? -5.355 10.578 -11.227 1 85.81 101 ALA B C 1
ATOM 2884 O O . ALA B 1 101 ? -5.57 9.977 -12.281 1 85.81 101 ALA B O 1
ATOM 2885 N N . PRO B 1 102 ? -5.793 11.812 -10.945 1 89.44 102 PRO B N 1
ATOM 2886 C CA . PRO B 1 102 ? -6.43 12.555 -12.031 1 89.44 102 PRO B CA 1
ATOM 2887 C C . PRO B 1 102 ? -5.512 12.734 -13.242 1 89.44 102 PRO B C 1
ATOM 2889 O O . PRO B 1 102 ? -4.289 12.703 -13.102 1 89.44 102 PRO B O 1
ATOM 2892 N N . THR B 1 103 ? -6.105 12.977 -14.359 1 88.88 103 THR B N 1
ATOM 2893 C CA . THR B 1 103 ? -5.34 13.141 -15.594 1 88.88 103 THR B CA 1
ATOM 2894 C C . THR B 1 103 ? -4.812 14.57 -15.719 1 88.88 103 THR B C 1
ATOM 2896 O O . THR B 1 103 ? -3.68 14.781 -16.156 1 88.88 103 THR B O 1
ATOM 2899 N N . ALA B 1 104 ? -5.586 15.523 -15.227 1 92.56 104 ALA B N 1
ATOM 2900 C CA . ALA B 1 104 ? -5.215 16.922 -15.344 1 92.56 104 ALA B CA 1
ATOM 2901 C C . ALA B 1 104 ? -4.125 17.297 -14.344 1 92.56 104 ALA B C 1
ATOM 2903 O O . ALA B 1 104 ? -4.273 17.062 -13.141 1 92.56 104 ALA B O 1
ATOM 2904 N N . ARG B 1 105 ? -3.113 17.938 -14.867 1 91.75 105 ARG B N 1
ATOM 2905 C CA . ARG B 1 105 ? -1.957 18.297 -14.055 1 91.75 105 ARG B CA 1
ATOM 2906 C C . ARG B 1 105 ? -2.365 19.203 -12.891 1 91.75 105 ARG B C 1
ATOM 2908 O O . ARG B 1 105 ? -1.915 19 -11.758 1 91.75 105 ARG B O 1
ATOM 2915 N N . ALA B 1 106 ? -3.188 20.125 -13.117 1 93.38 106 ALA B N 1
ATOM 2916 C CA . ALA B 1 106 ? -3.607 21.078 -12.086 1 93.38 106 ALA B CA 1
ATOM 2917 C C . ALA B 1 106 ? -4.344 20.359 -10.953 1 93.38 106 ALA B C 1
ATOM 2919 O O . ALA B 1 106 ? -4.156 20.688 -9.781 1 93.38 106 ALA B O 1
ATOM 2920 N N . GLU B 1 107 ? -5.156 19.406 -11.352 1 92.31 107 GLU B N 1
ATOM 2921 C CA . GLU B 1 107 ? -5.902 18.641 -10.352 1 92.31 107 GLU B CA 1
ATOM 2922 C C . GLU B 1 107 ? -4.973 17.75 -9.531 1 92.31 107 GLU B C 1
ATOM 2924 O O . GLU B 1 107 ? -5.156 17.609 -8.32 1 92.31 107 GLU B O 1
ATOM 2929 N N . ARG B 1 108 ? -4.008 17.219 -10.219 1 93 108 ARG B N 1
ATOM 2930 C CA . ARG B 1 108 ? -3.021 16.391 -9.523 1 93 108 ARG B CA 1
ATOM 2931 C C . ARG B 1 108 ? -2.246 17.219 -8.5 1 93 108 ARG B C 1
ATOM 2933 O O . ARG B 1 108 ? -2.018 16.766 -7.379 1 93 108 ARG B O 1
ATOM 2940 N N . GLN B 1 109 ? -1.896 18.406 -8.859 1 92.62 109 GLN B N 1
ATOM 2941 C CA . GLN B 1 109 ? -1.126 19.266 -7.973 1 92.62 109 GLN B CA 1
ATOM 2942 C C . GLN B 1 109 ? -1.956 19.703 -6.77 1 92.62 109 GLN B C 1
ATOM 2944 O O . GLN B 1 109 ? -1.455 19.734 -5.641 1 92.62 109 GLN B O 1
ATOM 2949 N N . ARG B 1 110 ? -3.176 20 -7.016 1 92.31 110 ARG B N 1
ATOM 2950 C CA . ARG B 1 110 ? -4.074 20.375 -5.93 1 92.31 110 ARG B CA 1
ATOM 2951 C C . ARG B 1 110 ? -4.266 19.219 -4.953 1 92.31 110 ARG B C 1
ATOM 2953 O O . ARG B 1 110 ? -4.223 19.422 -3.736 1 92.31 110 ARG B O 1
ATOM 2960 N N . LEU B 1 111 ? -4.492 18.094 -5.527 1 92.75 111 LEU B N 1
ATOM 2961 C CA . LEU B 1 111 ? -4.672 16.906 -4.695 1 92.75 111 LEU B CA 1
ATOM 2962 C C . LEU B 1 111 ? -3.416 16.625 -3.877 1 92.75 111 LEU B C 1
ATOM 2964 O O . LEU B 1 111 ? -3.502 16.328 -2.684 1 92.75 111 LEU B O 1
ATOM 2968 N N . ALA B 1 112 ? -2.283 16.766 -4.531 1 92.44 112 ALA B N 1
ATOM 2969 C CA . ALA B 1 112 ? -1.011 16.531 -3.85 1 92.44 112 ALA B CA 1
ATOM 2970 C C . ALA B 1 112 ? -0.829 17.516 -2.689 1 92.44 112 ALA B C 1
ATOM 2972 O O . ALA B 1 112 ? -0.392 17.125 -1.604 1 92.44 112 ALA B O 1
ATOM 2973 N N . ALA B 1 113 ? -1.165 18.688 -2.914 1 89.62 113 ALA B N 1
ATOM 2974 C CA . ALA B 1 113 ? -1.053 19.703 -1.867 1 89.62 113 ALA B CA 1
ATOM 2975 C C . ALA B 1 113 ? -1.972 19.391 -0.692 1 89.62 113 ALA B C 1
ATOM 2977 O O . ALA B 1 113 ? -1.567 19.484 0.468 1 89.62 113 ALA B O 1
ATOM 2978 N N . THR B 1 114 ? -3.186 18.984 -1.007 1 89.19 114 THR B N 1
ATOM 2979 C CA . THR B 1 114 ? -4.16 18.688 0.034 1 89.19 114 THR B CA 1
ATOM 2980 C C . THR B 1 114 ? -3.732 17.453 0.833 1 89.19 114 THR B C 1
ATOM 2982 O O . THR B 1 114 ? -3.816 17.453 2.062 1 89.19 114 THR B O 1
ATOM 2985 N N . LEU B 1 115 ? -3.277 16.453 0.15 1 92.31 115 LEU B N 1
ATOM 2986 C CA . LEU B 1 115 ? -2.805 15.258 0.838 1 92.31 115 LEU B CA 1
ATOM 2987 C C . LEU B 1 115 ? -1.579 15.57 1.69 1 92.31 115 LEU B C 1
ATOM 2989 O O . LEU B 1 115 ? -1.44 15.047 2.799 1 92.31 115 LEU B O 1
ATOM 2993 N N . GLY B 1 116 ? -0.695 16.406 1.134 1 89.81 116 GLY B N 1
ATOM 2994 C CA . GLY B 1 116 ? 0.435 16.859 1.922 1 89.81 116 GLY B CA 1
ATOM 2995 C C . GLY B 1 116 ? 0.023 17.547 3.213 1 89.81 116 GLY B C 1
ATOM 2996 O O . GLY B 1 116 ? 0.608 17.297 4.27 1 89.81 116 GLY B O 1
ATOM 2997 N N . PHE B 1 117 ? -1.008 18.328 3.117 1 84.06 117 PHE B N 1
ATOM 2998 C CA . PHE B 1 117 ? -1.531 19.031 4.277 1 84.06 117 PHE B CA 1
ATOM 2999 C C . PHE B 1 117 ? -2.064 18.062 5.316 1 84.06 117 PHE B C 1
ATOM 3001 O O . PHE B 1 117 ? -1.959 18.312 6.52 1 84.06 117 PHE B O 1
ATOM 3008 N N . LEU B 1 118 ? -2.584 16.953 4.836 1 87.44 118 LEU B N 1
ATOM 3009 C CA . LEU B 1 118 ? -3.148 15.961 5.734 1 87.44 118 LEU B CA 1
ATOM 3010 C C . LEU B 1 118 ? -2.059 15.047 6.285 1 87.44 118 LEU B C 1
ATOM 3012 O O . LEU B 1 118 ? -2.338 14.141 7.082 1 87.44 118 LEU B O 1
ATOM 3016 N N . GLY B 1 119 ? -0.803 15.242 5.801 1 89.38 119 GLY B N 1
ATOM 3017 C CA . GLY B 1 119 ? 0.32 14.516 6.371 1 89.38 119 GLY B CA 1
ATOM 3018 C C . GLY B 1 119 ? 0.802 13.375 5.496 1 89.38 119 GLY B C 1
ATOM 3019 O O . GLY B 1 119 ? 1.67 12.602 5.898 1 89.38 119 GLY B O 1
ATOM 3020 N N . TYR B 1 120 ? 0.259 13.266 4.312 1 94.62 120 TYR B N 1
ATOM 3021 C CA . TYR B 1 120 ? 0.65 12.164 3.439 1 94.62 120 TYR B CA 1
ATOM 3022 C C . TYR B 1 120 ? 1.863 12.547 2.598 1 94.62 120 TYR B C 1
ATOM 3024 O O . TYR B 1 120 ? 1.978 13.68 2.139 1 94.62 120 TYR B O 1
ATOM 3032 N N . GLY B 1 121 ? 2.773 11.602 2.498 1 95.62 121 GLY B N 1
ATOM 3033 C CA . GLY B 1 121 ? 3.865 11.68 1.541 1 95.62 121 GLY B CA 1
ATOM 3034 C C . GLY B 1 121 ? 3.67 10.773 0.339 1 95.62 121 GLY B C 1
ATOM 3035 O O . GLY B 1 121 ? 3.029 9.727 0.443 1 95.62 121 GLY B O 1
ATOM 3036 N N . SER B 1 122 ? 4.234 11.172 -0.756 1 95.5 122 SER B N 1
ATOM 3037 C CA . SER B 1 122 ? 4.062 10.414 -1.991 1 95.5 122 SER B CA 1
ATOM 3038 C C . SER B 1 122 ? 5.25 9.492 -2.244 1 95.5 122 SER B C 1
ATOM 3040 O O . SER B 1 122 ? 6.402 9.914 -2.148 1 95.5 122 SER B O 1
ATOM 3042 N N . ILE B 1 123 ? 4.926 8.227 -2.525 1 93.5 123 ILE B N 1
ATOM 3043 C CA . ILE B 1 123 ? 5.941 7.277 -2.963 1 93.5 123 ILE B CA 1
ATOM 3044 C C . ILE B 1 123 ? 6.133 7.383 -4.473 1 93.5 123 ILE B C 1
ATOM 3046 O O . ILE B 1 123 ? 7.262 7.32 -4.969 1 93.5 123 ILE B O 1
ATOM 3050 N N . ASP B 1 124 ? 5.043 7.449 -5.156 1 89 124 ASP B N 1
ATOM 3051 C CA . ASP B 1 124 ? 5.008 7.625 -6.605 1 89 124 ASP B CA 1
ATOM 3052 C C . ASP B 1 124 ? 3.756 8.383 -7.039 1 89 124 ASP B C 1
ATOM 3054 O O . ASP B 1 124 ? 3.16 9.109 -6.246 1 89 124 ASP B O 1
ATOM 3058 N N . GLY B 1 125 ? 3.377 8.328 -8.297 1 83.19 125 GLY B N 1
ATOM 3059 C CA . GLY B 1 125 ? 2.285 9.148 -8.797 1 83.19 125 GLY B CA 1
ATOM 3060 C C . GLY B 1 125 ? 0.927 8.711 -8.281 1 83.19 125 GLY B C 1
ATOM 3061 O O . GLY B 1 125 ? -0.039 9.477 -8.336 1 83.19 125 GLY B O 1
ATOM 3062 N N . GLY B 1 126 ? 0.797 7.617 -7.602 1 91.69 126 GLY B N 1
ATOM 3063 C CA . GLY B 1 126 ? -0.518 7.141 -7.199 1 91.69 126 GLY B CA 1
ATOM 3064 C C . GLY B 1 126 ? -0.536 6.543 -5.805 1 91.69 126 GLY B C 1
ATOM 3065 O O . GLY B 1 126 ? -1.588 6.121 -5.316 1 91.69 126 GLY B O 1
ATOM 3066 N N . THR B 1 127 ? 0.606 6.52 -5.176 1 96.19 127 THR B N 1
ATOM 3067 C CA . THR B 1 127 ? 0.674 5.875 -3.869 1 96.19 127 THR B CA 1
ATOM 3068 C C . THR B 1 127 ? 1.164 6.855 -2.807 1 96.19 127 THR B C 1
ATOM 3070 O O . THR B 1 127 ? 2.215 7.48 -2.969 1 96.19 127 THR B O 1
ATOM 3073 N N . TRP B 1 128 ? 0.385 6.961 -1.756 1 96.56 128 TRP B N 1
ATOM 3074 C CA . TRP B 1 128 ? 0.66 7.895 -0.67 1 96.56 128 TRP B CA 1
ATOM 3075 C C . TRP B 1 128 ? 0.692 7.176 0.674 1 96.56 128 TRP B C 1
ATOM 3077 O O . TRP B 1 128 ? -0.022 6.191 0.875 1 96.56 128 TRP B O 1
ATOM 3087 N N . VAL B 1 129 ? 1.539 7.668 1.605 1 97.5 129 VAL B N 1
ATOM 3088 C CA . VAL B 1 129 ? 1.624 7.051 2.926 1 97.5 129 VAL B CA 1
ATOM 3089 C C . VAL B 1 129 ? 1.612 8.133 4.004 1 97.5 129 VAL B C 1
ATOM 3091 O O . VAL B 1 129 ? 2.086 9.25 3.775 1 97.5 129 VAL B O 1
ATOM 3094 N N . ALA B 1 130 ? 1.05 7.809 5.145 1 95.75 130 ALA B N 1
ATOM 3095 C CA . ALA B 1 130 ? 1.076 8.641 6.344 1 95.75 130 ALA B CA 1
ATOM 3096 C C . ALA B 1 130 ? 1.306 7.797 7.594 1 95.75 130 ALA B C 1
ATOM 3098 O O . ALA B 1 130 ? 0.797 6.676 7.695 1 95.75 130 ALA B O 1
ATOM 3099 N N . PRO B 1 131 ? 2.119 8.242 8.508 1 92.06 131 PRO B N 1
ATOM 3100 C CA . PRO B 1 131 ? 2.326 7.473 9.742 1 92.06 131 PRO B CA 1
ATOM 3101 C C . PRO B 1 131 ? 1.068 7.391 10.602 1 92.06 131 PRO B C 1
ATOM 3103 O O . PRO B 1 131 ? 0.98 6.539 11.492 1 92.06 131 PRO B O 1
ATOM 3106 N N . ARG B 1 132 ? 0.109 8.367 10.375 1 87.81 132 ARG B N 1
ATOM 3107 C CA . ARG B 1 132 ? -1.172 8.367 11.078 1 87.81 132 ARG B CA 1
ATOM 3108 C C . ARG B 1 132 ? -2.33 8.547 10.102 1 87.81 132 ARG B C 1
ATOM 3110 O O . ARG B 1 132 ? -2.289 9.422 9.234 1 87.81 132 ARG B O 1
ATOM 3117 N N . PRO B 1 133 ? -3.322 7.727 10.344 1 89.31 133 PRO B N 1
ATOM 3118 C CA . PRO B 1 133 ? -4.465 7.871 9.438 1 89.31 133 PRO B CA 1
ATOM 3119 C C . PRO B 1 133 ? -5.23 9.172 9.664 1 89.31 133 PRO B C 1
ATOM 3121 O O . PRO B 1 133 ? -5.332 9.648 10.797 1 89.31 133 PRO B O 1
ATOM 3124 N N . SER B 1 134 ? -5.621 9.742 8.562 1 86.56 134 SER B N 1
ATOM 3125 C CA . SER B 1 134 ? -6.512 10.891 8.625 1 86.56 134 SER B CA 1
ATOM 3126 C C . SER B 1 134 ? -7.961 10.492 8.367 1 86.56 134 SER B C 1
ATOM 3128 O O . SER B 1 134 ? -8.258 9.812 7.379 1 86.56 134 SER B O 1
ATOM 3130 N N . ASP B 1 135 ? -8.828 10.938 9.164 1 85.94 135 ASP B N 1
ATOM 3131 C CA . ASP B 1 135 ? -10.25 10.656 8.984 1 85.94 135 ASP B CA 1
ATOM 3132 C C . ASP B 1 135 ? -10.82 11.438 7.805 1 85.94 135 ASP B C 1
ATOM 3134 O O . ASP B 1 135 ? -11.852 11.062 7.242 1 85.94 135 ASP B O 1
ATOM 3138 N N . GLU B 1 136 ? -10.164 12.484 7.434 1 89.19 136 GLU B N 1
ATOM 3139 C CA . GLU B 1 136 ? -10.672 13.406 6.426 1 89.19 136 GLU B CA 1
ATOM 3140 C C . GLU B 1 136 ? -10.367 12.914 5.016 1 89.19 136 GLU B C 1
ATOM 3142 O O . GLU B 1 136 ? -11.008 13.336 4.051 1 89.19 136 GLU B O 1
ATOM 3147 N N . VAL B 1 137 ? -9.43 12.047 4.914 1 93.38 137 VAL B N 1
ATOM 3148 C CA . VAL B 1 137 ? -8.883 11.742 3.594 1 93.38 137 VAL B CA 1
ATOM 3149 C C . VAL B 1 137 ? -9.938 11.031 2.748 1 93.38 137 VAL B C 1
ATOM 3151 O O . VAL B 1 137 ? -10.047 11.289 1.547 1 93.38 137 VAL B O 1
ATOM 3154 N N . GLU B 1 138 ? -10.695 10.172 3.332 1 93.06 138 GLU B N 1
ATOM 3155 C CA . GLU B 1 138 ? -11.719 9.461 2.566 1 93.06 138 GLU B CA 1
ATOM 3156 C C . GLU B 1 138 ? -12.773 10.422 2.029 1 93.06 138 GLU B C 1
ATOM 3158 O O . GLU B 1 138 ? -13.18 10.328 0.869 1 93.06 138 GLU B O 1
ATOM 3163 N N . HIS B 1 139 ? -13.188 11.305 2.928 1 91.44 139 HIS B N 1
ATOM 3164 C CA . HIS B 1 139 ? -14.172 12.297 2.508 1 91.44 139 HIS B CA 1
ATOM 3165 C C . HIS B 1 139 ? -13.633 13.164 1.38 1 91.44 139 HIS B C 1
ATOM 3167 O O . HIS B 1 139 ? -14.344 13.453 0.413 1 91.44 139 HIS B O 1
ATOM 3173 N N . LEU B 1 140 ? -12.438 13.523 1.501 1 91.31 140 LEU B N 1
ATOM 3174 C CA . LEU B 1 140 ? -11.773 14.328 0.48 1 91.31 140 LEU B CA 1
ATOM 3175 C C . LEU B 1 140 ? -11.789 13.617 -0.869 1 91.31 140 LEU B C 1
ATOM 3177 O O . LEU B 1 140 ? -12.18 14.211 -1.88 1 91.31 140 LEU B O 1
ATOM 3181 N N . LEU B 1 141 ? -11.414 12.391 -0.917 1 94.75 141 LEU B N 1
ATOM 3182 C CA . LEU B 1 141 ? -11.312 11.633 -2.156 1 94.75 141 LEU B CA 1
ATOM 3183 C C . LEU B 1 141 ? -12.695 11.344 -2.73 1 94.75 141 LEU B C 1
ATOM 3185 O O . LEU B 1 141 ? -12.906 11.445 -3.941 1 94.75 141 LEU B O 1
ATOM 3189 N N . ASP B 1 142 ? -13.617 11.031 -1.836 1 93.31 142 ASP B N 1
ATOM 3190 C CA . ASP B 1 142 ? -14.992 10.781 -2.268 1 93.31 142 ASP B CA 1
ATOM 3191 C C . ASP B 1 142 ? -15.594 12.031 -2.906 1 93.31 142 ASP B C 1
ATOM 3193 O O . ASP B 1 142 ? -16.234 11.945 -3.961 1 93.31 142 ASP B O 1
ATOM 3197 N N . ASP B 1 143 ? -15.398 13.117 -2.277 1 91.69 143 ASP B N 1
ATOM 3198 C CA . ASP B 1 143 ? -15.922 14.383 -2.785 1 91.69 143 ASP B CA 1
ATOM 3199 C C . ASP B 1 143 ? -15.336 14.703 -4.156 1 91.69 143 ASP B C 1
ATOM 3201 O O . ASP B 1 143 ? -16.016 15.297 -5.004 1 91.69 143 ASP B O 1
ATOM 3205 N N . ALA B 1 144 ? -14.164 14.336 -4.383 1 91.62 144 ALA B N 1
ATOM 3206 C CA . ALA B 1 144 ? -13.477 14.609 -5.645 1 91.62 144 ALA B CA 1
ATOM 3207 C C . ALA B 1 144 ? -13.797 13.547 -6.688 1 91.62 144 ALA B C 1
ATOM 3209 O O . ALA B 1 144 ? -13.43 13.68 -7.855 1 91.62 144 ALA B O 1
ATOM 3210 N N . GLY B 1 145 ? -14.43 12.461 -6.27 1 93.44 145 GLY B N 1
ATOM 3211 C CA . GLY B 1 145 ? -14.75 11.375 -7.18 1 93.44 145 GLY B CA 1
ATOM 3212 C C . GLY B 1 145 ? -13.539 10.555 -7.578 1 93.44 145 GLY B C 1
ATOM 3213 O O . GLY B 1 145 ? -13.469 10.047 -8.695 1 93.44 145 GLY B O 1
ATOM 3214 N N . ILE B 1 146 ? -12.594 10.547 -6.727 1 93.88 146 ILE B N 1
ATOM 3215 C CA . ILE B 1 146 ? -11.359 9.828 -7.016 1 93.88 146 ILE B CA 1
ATOM 3216 C C . ILE B 1 146 ? -11.414 8.438 -6.391 1 93.88 146 ILE B C 1
ATOM 3218 O O . ILE B 1 146 ? -11.578 8.297 -5.176 1 93.88 146 ILE B O 1
ATOM 3222 N N . GLY B 1 147 ? -11.312 7.418 -7.223 1 93.88 147 GLY B N 1
ATOM 3223 C CA . GLY B 1 147 ? -11.219 6.059 -6.719 1 93.88 147 GLY B CA 1
ATOM 3224 C C . GLY B 1 147 ? -9.945 5.793 -5.945 1 93.88 147 GLY B C 1
ATOM 3225 O O . GLY B 1 147 ? -8.883 6.316 -6.289 1 93.88 147 GLY B O 1
ATOM 3226 N N . PHE B 1 148 ? -10.086 4.961 -4.867 1 96 148 PHE B N 1
ATOM 3227 C CA . PHE B 1 148 ? -8.891 4.691 -4.082 1 96 148 PHE B CA 1
ATOM 3228 C C . PHE B 1 148 ? -9.023 3.367 -3.336 1 96 148 PHE B C 1
ATOM 3230 O O . PHE B 1 148 ? -10.125 2.842 -3.182 1 96 148 PHE B O 1
ATOM 3237 N N . GLU B 1 149 ? -7.863 2.791 -3.004 1 97 149 GLU B N 1
ATOM 3238 C CA . GLU B 1 149 ? -7.699 1.727 -2.02 1 97 149 GLU B CA 1
ATOM 3239 C C . GLU B 1 149 ? -6.906 2.209 -0.81 1 97 149 GLU B C 1
ATOM 3241 O O . GLU B 1 149 ? -5.938 2.959 -0.956 1 97 149 GLU B O 1
ATOM 3246 N N . ARG B 1 150 ? -7.375 1.789 0.359 1 97.62 150 ARG B N 1
ATOM 3247 C CA . ARG B 1 150 ? -6.727 2.23 1.59 1 97.62 150 ARG B CA 1
ATOM 3248 C C . ARG B 1 150 ? -6.312 1.04 2.449 1 97.62 150 ARG B C 1
ATOM 3250 O O . ARG B 1 150 ? -7.07 0.081 2.598 1 97.62 150 ARG B O 1
ATOM 3257 N N . PHE B 1 151 ? -5.051 1.128 2.959 1 98.25 151 PHE B N 1
ATOM 3258 C CA . PHE B 1 151 ? -4.496 0.017 3.723 1 98.25 151 PHE B CA 1
ATOM 3259 C C . PHE B 1 151 ? -3.838 0.518 5.004 1 98.25 151 PHE B C 1
ATOM 3261 O O . PHE B 1 151 ? -3.348 1.647 5.055 1 98.25 151 PHE B O 1
ATOM 3268 N N . THR B 1 152 ? -3.879 -0.284 6.059 1 98.06 152 THR B N 1
ATOM 3269 C CA . THR B 1 152 ? -2.881 -0.229 7.121 1 98.06 152 THR B CA 1
ATOM 3270 C C . THR B 1 152 ? -1.671 -1.092 6.773 1 98.06 152 THR B C 1
ATOM 3272 O O . THR B 1 152 ? -1.801 -2.303 6.582 1 98.06 152 THR B O 1
ATOM 3275 N N . ALA B 1 153 ? -0.496 -0.501 6.676 1 98.31 153 ALA B N 1
ATOM 3276 C CA . ALA B 1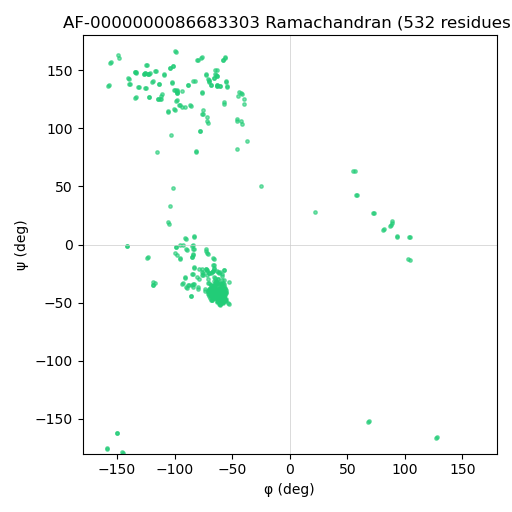 153 ? 0.604 -1.209 6.027 1 98.31 153 ALA B CA 1
ATOM 3277 C C . ALA B 1 153 ? 1.886 -1.103 6.848 1 98.31 153 ALA B C 1
ATOM 3279 O O . ALA B 1 153 ? 2.297 -0.005 7.23 1 98.31 153 ALA B O 1
ATOM 3280 N N . GLY B 1 154 ? 2.5 -2.23 7.152 1 98 154 GLY B N 1
ATOM 3281 C CA . GLY B 1 154 ? 3.838 -2.277 7.723 1 98 154 GLY B CA 1
ATOM 3282 C C . GLY B 1 154 ? 4.914 -2.545 6.691 1 98 154 GLY B C 1
ATOM 3283 O O . GLY B 1 154 ? 4.773 -3.439 5.855 1 98 154 GLY B O 1
ATOM 3284 N N . HIS B 1 155 ? 5.91 -1.788 6.723 1 98.12 155 HIS B N 1
ATOM 3285 C CA . HIS B 1 155 ? 7 -1.964 5.766 1 98.12 155 HIS B CA 1
ATOM 3286 C C . HIS B 1 155 ? 7.754 -3.264 6.023 1 98.12 155 HIS B C 1
ATOM 3288 O O . HIS B 1 155 ? 8.078 -3.58 7.172 1 98.12 155 HIS B O 1
ATOM 3294 N N . SER B 1 156 ? 8.086 -3.982 4.973 1 96.19 156 SER B N 1
ATOM 3295 C CA . SER B 1 156 ? 8.727 -5.285 5.105 1 96.19 156 SER B CA 1
ATOM 3296 C C . SER B 1 156 ? 10.156 -5.148 5.617 1 96.19 156 SER B C 1
ATOM 3298 O O . SER B 1 156 ? 10.695 -6.07 6.234 1 96.19 156 SER B O 1
ATOM 3300 N N . GLY B 1 157 ? 10.789 -4.051 5.426 1 96.06 157 GLY B N 1
ATOM 3301 C CA . GLY B 1 157 ? 12.148 -3.809 5.895 1 96.06 157 GLY B CA 1
ATOM 3302 C C . GLY B 1 157 ? 12.203 -3.363 7.344 1 96.06 157 GLY B C 1
ATOM 3303 O O . GLY B 1 157 ? 13.266 -2.951 7.828 1 96.06 157 GLY B O 1
ATOM 3304 N N . GLY B 1 158 ? 11.125 -3.379 8.047 1 96.19 158 GLY B N 1
ATOM 3305 C CA . GLY B 1 158 ? 11.117 -2.934 9.43 1 96.19 158 GLY B CA 1
ATOM 3306 C C . GLY B 1 158 ? 11.352 -1.442 9.578 1 96.19 158 GLY B C 1
ATOM 3307 O O . GLY B 1 158 ? 10.969 -0.658 8.711 1 96.19 158 GLY B O 1
ATOM 3308 N N . LEU B 1 159 ? 11.891 -1.134 10.727 1 95.31 159 LEU B N 1
ATOM 3309 C CA . LEU B 1 159 ? 12.109 0.269 11.062 1 95.31 159 LEU B CA 1
ATOM 3310 C C . LEU B 1 159 ? 13.102 0.909 10.102 1 95.31 159 LEU B C 1
ATOM 3312 O O . LEU B 1 159 ? 12.859 2.004 9.586 1 95.31 159 LEU B O 1
ATOM 3316 N N . PRO B 1 160 ? 14.195 0.217 9.703 1 96.38 160 PRO B N 1
ATOM 3317 C CA . PRO B 1 160 ? 15.109 0.825 8.734 1 96.38 160 PRO B CA 1
ATOM 3318 C C . PRO B 1 160 ? 14.453 1.073 7.379 1 96.38 160 PRO B C 1
ATOM 3320 O O . PRO B 1 160 ? 14.68 2.113 6.758 1 96.38 160 PRO B O 1
ATOM 3323 N N . GLY B 1 161 ? 13.664 0.114 6.941 1 96.69 161 GLY B N 1
ATOM 3324 C CA . GLY B 1 161 ? 12.938 0.298 5.691 1 96.69 161 GLY B CA 1
ATOM 3325 C C . GLY B 1 161 ? 11.945 1.44 5.742 1 96.69 161 GLY B C 1
ATOM 3326 O O . GLY B 1 161 ? 11.836 2.221 4.797 1 96.69 161 GLY B O 1
ATOM 3327 N N . ALA B 1 162 ? 11.242 1.496 6.859 1 97.5 162 ALA B N 1
ATOM 3328 C CA . ALA B 1 162 ? 10.266 2.568 7.047 1 97.5 162 ALA B CA 1
ATOM 3329 C C . ALA B 1 162 ? 10.945 3.936 7.039 1 97.5 162 ALA B C 1
ATOM 3331 O O . ALA B 1 162 ? 10.445 4.883 6.434 1 97.5 162 ALA B O 1
ATOM 3332 N N . ALA B 1 163 ? 12.047 4.008 7.688 1 96.56 163 ALA B N 1
ATOM 3333 C CA . ALA B 1 163 ? 12.789 5.266 7.73 1 96.56 163 ALA B CA 1
ATOM 3334 C C . ALA B 1 163 ? 13.289 5.656 6.344 1 96.56 163 ALA B C 1
ATOM 3336 O O . ALA B 1 163 ? 13.234 6.828 5.961 1 96.56 163 ALA B O 1
ATOM 3337 N N . ALA B 1 164 ? 13.789 4.715 5.598 1 96.62 164 ALA B N 1
ATOM 3338 C CA . ALA B 1 164 ? 14.234 4.98 4.23 1 96.62 164 ALA B CA 1
ATOM 3339 C C . ALA B 1 164 ? 13.078 5.441 3.354 1 96.62 164 ALA B C 1
ATOM 3341 O O . ALA B 1 164 ? 13.234 6.359 2.543 1 96.62 164 ALA B O 1
ATOM 3342 N N . LEU B 1 165 ? 11.953 4.812 3.545 1 96.88 165 LEU B N 1
ATOM 3343 C CA . LEU B 1 165 ? 10.75 5.199 2.824 1 96.88 165 LEU B CA 1
ATOM 3344 C C . LEU B 1 165 ? 10.383 6.648 3.117 1 96.88 165 LEU B C 1
ATOM 3346 O O . LEU B 1 165 ? 10.031 7.402 2.207 1 96.88 165 LEU B O 1
ATOM 3350 N N . VAL B 1 166 ? 10.43 7.016 4.34 1 96.19 166 VAL B N 1
ATOM 3351 C CA . VAL B 1 166 ? 10.094 8.367 4.77 1 96.19 166 VAL B CA 1
ATOM 3352 C C . VAL B 1 166 ? 11.008 9.375 4.074 1 96.19 166 VAL B C 1
ATOM 3354 O O . VAL B 1 166 ? 10.555 10.414 3.6 1 96.19 166 VAL B O 1
ATOM 3357 N N . ARG B 1 167 ? 12.273 9.062 3.924 1 95.12 167 ARG B N 1
ATOM 3358 C CA . ARG B 1 167 ? 13.227 9.945 3.273 1 95.12 167 ARG B CA 1
ATOM 3359 C C . ARG B 1 167 ? 12.906 10.109 1.792 1 95.12 167 ARG B C 1
ATOM 3361 O O . ARG B 1 167 ? 13.289 11.102 1.174 1 95.12 167 ARG B O 1
ATOM 3368 N N . ARG B 1 168 ? 12.227 9.188 1.3 1 93.94 168 ARG B N 1
ATOM 3369 C CA . ARG B 1 168 ? 11.852 9.242 -0.11 1 93.94 168 ARG B CA 1
ATOM 3370 C C . ARG B 1 168 ? 10.523 9.961 -0.296 1 93.94 168 ARG B C 1
ATOM 3372 O O . ARG B 1 168 ? 10.344 10.711 -1.263 1 93.94 168 ARG B O 1
ATOM 3379 N N . ALA B 1 169 ? 9.656 9.773 0.588 1 95.75 169 ALA B N 1
ATOM 3380 C CA . ALA B 1 169 ? 8.281 10.219 0.422 1 95.75 169 ALA B CA 1
ATOM 3381 C C . ALA B 1 169 ? 8.125 11.68 0.831 1 95.75 169 ALA B C 1
ATOM 3383 O O . ALA B 1 169 ? 7.191 12.359 0.392 1 95.75 169 ALA B O 1
ATOM 3384 N N . TRP B 1 170 ? 8.984 12.195 1.705 1 95.5 170 TRP B N 1
ATOM 3385 C CA . TRP B 1 170 ? 8.953 13.578 2.152 1 95.5 170 TRP B CA 1
ATOM 3386 C C . TRP B 1 170 ? 10.289 14.273 1.882 1 95.5 170 TRP B C 1
ATOM 3388 O O . TRP B 1 170 ? 11.344 13.633 1.914 1 95.5 170 TRP B O 1
ATOM 3398 N N . ASN B 1 171 ? 10.281 15.523 1.585 1 94.56 171 ASN B N 1
ATOM 3399 C CA . ASN B 1 171 ? 11.492 16.312 1.439 1 94.56 171 ASN B CA 1
ATOM 3400 C C . ASN B 1 171 ? 12.031 16.781 2.793 1 94.56 171 ASN B C 1
ATOM 3402 O O . ASN B 1 171 ? 11.891 17.953 3.154 1 94.56 171 ASN B O 1
ATOM 3406 N N . LEU B 1 172 ? 12.719 15.898 3.482 1 95.12 172 LEU B N 1
ATOM 3407 C CA . LEU B 1 172 ? 13.156 16.125 4.855 1 95.12 172 LEU B CA 1
ATOM 3408 C C . LEU B 1 172 ? 14.242 17.188 4.906 1 95.12 172 LEU B C 1
ATOM 3410 O O . LEU B 1 172 ? 14.234 18.062 5.789 1 95.12 172 LEU B O 1
ATOM 3414 N N . PRO B 1 173 ? 15.164 17.172 3.922 1 95.75 173 PRO B N 1
ATOM 3415 C CA . PRO B 1 173 ? 16.188 18.219 3.971 1 95.75 173 PRO B CA 1
ATOM 3416 C C . PRO B 1 173 ? 15.602 19.625 3.881 1 95.75 173 PRO B C 1
ATOM 3418 O O . PRO B 1 173 ? 16.031 20.531 4.598 1 95.75 173 PRO B O 1
ATOM 3421 N N . GLU B 1 174 ? 14.633 19.781 3.012 1 95.5 174 GLU B N 1
ATOM 3422 C CA . GLU B 1 174 ? 13.992 21.078 2.9 1 95.5 174 GLU B CA 1
ATOM 3423 C C . GLU B 1 174 ? 13.281 21.469 4.199 1 95.5 174 GLU B C 1
ATOM 3425 O O . GLU B 1 174 ? 13.344 22.609 4.637 1 95.5 174 GLU B O 1
ATOM 3430 N N . LEU B 1 175 ? 12.617 20.562 4.805 1 94.25 175 LEU B N 1
ATOM 3431 C CA . LEU B 1 175 ? 11.93 20.812 6.07 1 94.25 175 LEU B CA 1
ATOM 3432 C C . LEU B 1 175 ? 12.93 21.141 7.176 1 94.25 175 LEU B C 1
ATOM 3434 O O . LEU B 1 175 ? 12.711 22.062 7.961 1 94.25 175 LEU B O 1
ATOM 3438 N N . ALA B 1 176 ? 14.008 20.406 7.234 1 95.06 176 ALA B N 1
ATOM 3439 C CA . ALA B 1 176 ? 15.07 20.656 8.203 1 95.06 176 ALA B CA 1
ATOM 3440 C C . ALA B 1 176 ? 15.609 22.078 8.062 1 95.06 176 ALA B C 1
ATOM 3442 O O . ALA B 1 176 ? 15.766 22.797 9.055 1 95.06 176 ALA B O 1
ATOM 3443 N N . ALA B 1 177 ? 15.805 22.453 6.859 1 96.69 177 ALA B N 1
ATOM 3444 C CA . ALA B 1 177 ? 16.312 23.797 6.59 1 96.69 177 ALA B CA 1
ATOM 3445 C C . ALA B 1 177 ? 15.312 24.844 7.043 1 96.69 177 ALA B C 1
ATOM 3447 O O . ALA B 1 177 ? 15.703 25.906 7.543 1 96.69 177 ALA B O 1
ATOM 3448 N N . ALA B 1 178 ? 14.094 24.578 6.801 1 96.06 178 ALA B N 1
ATOM 3449 C CA . ALA B 1 178 ? 13.047 25.516 7.227 1 96.06 178 ALA B CA 1
ATOM 3450 C C . ALA B 1 178 ? 13.047 25.672 8.742 1 96.06 178 ALA B C 1
ATOM 3452 O O . ALA B 1 178 ? 12.906 26.797 9.25 1 96.06 178 ALA B O 1
ATOM 3453 N N . TYR B 1 179 ? 13.211 24.609 9.477 1 95 179 TYR B N 1
ATOM 3454 C CA . TYR B 1 179 ? 13.273 24.672 10.93 1 95 179 TYR B CA 1
ATOM 3455 C C . TYR B 1 179 ? 14.5 25.453 11.391 1 95 179 TYR B C 1
ATOM 3457 O O . TYR B 1 179 ? 14.414 26.25 12.328 1 95 179 TYR B O 1
ATOM 3465 N N . GLU B 1 180 ? 15.602 25.203 10.781 1 96.44 180 GLU B N 1
ATOM 3466 C CA . GLU B 1 180 ? 16.812 25.938 11.133 1 96.44 180 GLU B CA 1
ATOM 3467 C C . GLU B 1 180 ? 16.656 27.438 10.883 1 96.44 180 GLU B C 1
ATOM 3469 O O . GLU B 1 180 ? 17.078 28.25 11.695 1 96.44 180 GLU B O 1
ATOM 3474 N N . ARG B 1 181 ? 16.094 27.734 9.773 1 96.06 181 ARG B N 1
ATOM 3475 C CA . ARG B 1 181 ? 15.82 29.125 9.461 1 96.06 181 ARG B CA 1
ATOM 3476 C C . ARG B 1 181 ? 14.875 29.75 10.484 1 96.06 181 ARG B C 1
ATOM 3478 O O . ARG B 1 181 ? 15.078 30.891 10.906 1 96.06 181 ARG B O 1
ATOM 3485 N N . PHE B 1 182 ? 13.875 29.047 10.82 1 96.12 182 PHE B N 1
ATOM 3486 C CA . PHE B 1 182 ? 12.938 29.516 11.844 1 96.12 182 PHE B CA 1
ATOM 3487 C C . PHE B 1 182 ? 13.68 29.875 13.125 1 96.12 182 PHE B C 1
ATOM 3489 O O . PHE B 1 182 ? 13.469 30.969 13.672 1 96.12 182 PHE B O 1
ATOM 3496 N N . VAL B 1 183 ? 14.531 28.969 13.617 1 95.56 183 VAL B N 1
ATOM 3497 C CA . VAL B 1 183 ? 15.242 29.188 14.867 1 95.56 183 VAL B CA 1
ATOM 3498 C C . VAL B 1 183 ? 16.172 30.391 14.734 1 95.56 183 VAL B C 1
ATOM 3500 O O . VAL B 1 183 ? 16.219 31.25 15.625 1 95.56 183 VAL B O 1
ATOM 3503 N N . ARG B 1 184 ? 16.844 30.453 13.641 1 95.5 184 ARG B N 1
ATOM 3504 C CA . ARG B 1 184 ? 17.75 31.578 13.406 1 95.5 184 ARG B CA 1
ATOM 3505 C C . ARG B 1 184 ? 17 32.906 13.438 1 95.5 184 ARG B C 1
ATOM 3507 O O . ARG B 1 184 ? 17.406 33.844 14.117 1 95.5 184 ARG B O 1
ATOM 3514 N N . ASP B 1 185 ? 15.906 33 12.812 1 94.06 185 ASP B N 1
ATOM 3515 C CA . ASP B 1 185 ? 15.109 34.219 12.719 1 94.06 185 ASP B CA 1
ATOM 3516 C C . ASP B 1 185 ? 14.461 34.531 14.062 1 94.06 185 ASP B C 1
ATOM 3518 O O . ASP B 1 185 ? 14.383 35.719 14.453 1 94.06 185 ASP B O 1
ATOM 3522 N N . ALA B 1 186 ? 13.977 33.531 14.734 1 94.5 186 ALA B N 1
ATOM 3523 C CA . ALA B 1 186 ? 13.25 33.75 15.992 1 94.5 186 ALA B CA 1
ATOM 3524 C C . ALA B 1 186 ? 14.188 34.156 17.109 1 94.5 186 ALA B C 1
ATOM 3526 O O . ALA B 1 186 ? 13.766 34.812 18.078 1 94.5 186 ALA B O 1
ATOM 3527 N N . ARG B 1 187 ? 15.414 33.75 17 1 94.19 187 ARG B N 1
ATOM 3528 C CA . ARG B 1 187 ? 16.391 34.125 18 1 94.19 187 ARG B CA 1
ATOM 3529 C C . ARG B 1 187 ? 16.469 35.625 18.156 1 94.19 187 ARG B C 1
ATOM 3531 O O . ARG B 1 187 ? 16.594 36.156 19.266 1 94.19 187 ARG B O 1
ATOM 3538 N N . GLN B 1 188 ? 16.375 36.344 17.078 1 89.94 188 GLN B N 1
ATOM 3539 C CA . GLN B 1 188 ? 16.406 37.812 17.094 1 89.94 188 GLN B CA 1
ATOM 3540 C C . GLN B 1 188 ? 15.195 38.375 17.812 1 89.94 188 GLN B C 1
ATOM 3542 O O . GLN B 1 188 ? 15.281 39.438 18.422 1 89.94 188 GLN B O 1
ATOM 3547 N N . LEU B 1 189 ? 14.164 37.656 17.781 1 90.25 189 LEU B N 1
ATOM 3548 C CA . LEU B 1 189 ? 12.906 38.094 18.359 1 90.25 189 LEU B CA 1
ATOM 3549 C C . LEU B 1 189 ? 12.898 37.875 19.875 1 90.25 189 LEU B C 1
ATOM 3551 O O . LEU B 1 189 ? 12.289 38.656 20.609 1 90.25 189 LEU B O 1
ATOM 3555 N N . VAL B 1 190 ? 13.664 36.875 20.359 1 92.69 190 VAL B N 1
ATOM 3556 C CA . VAL B 1 190 ? 13.414 36.438 21.734 1 92.69 190 VAL B CA 1
ATOM 3557 C C . VAL B 1 190 ? 14.703 36.531 22.547 1 92.69 190 VAL B C 1
ATOM 3559 O O . VAL B 1 190 ? 14.695 36.312 23.75 1 92.69 190 VAL B O 1
ATOM 3562 N N . GLU B 1 191 ? 15.758 36.719 21.938 1 85.69 191 GLU B N 1
ATOM 3563 C CA . GLU B 1 191 ? 17.047 36.656 22.609 1 85.69 191 GLU B CA 1
ATOM 3564 C C . GLU B 1 191 ? 17.172 37.75 23.688 1 85.69 191 GLU B C 1
ATOM 3566 O O . GLU B 1 191 ? 17.766 37.531 24.734 1 85.69 191 GLU B O 1
ATOM 3571 N N . HIS B 1 192 ? 16.531 38.906 23.422 1 87.44 192 HIS B N 1
ATOM 3572 C CA . HIS B 1 192 ? 16.609 40 24.391 1 87.44 192 HIS B CA 1
ATOM 3573 C C . HIS B 1 192 ? 15.328 40.094 25.219 1 87.44 192 HIS B C 1
ATOM 3575 O O . HIS B 1 192 ? 14.234 39.844 24.703 1 87.44 192 HIS B O 1
ATOM 3581 N N . PRO B 1 193 ? 15.523 40.344 26.5 1 85.81 193 PRO B N 1
ATOM 3582 C CA . PRO B 1 193 ? 14.32 40.562 27.312 1 85.81 193 PRO B CA 1
ATOM 3583 C C . PRO B 1 193 ? 13.422 41.656 26.75 1 85.81 193 PRO B C 1
ATOM 3585 O O . PRO B 1 193 ? 13.922 42.688 26.312 1 85.81 193 PRO B O 1
ATOM 3588 N N . PRO B 1 194 ? 12.203 41.344 26.75 1 90.12 194 PRO B N 1
ATOM 3589 C CA . PRO B 1 194 ? 11.289 42.375 26.25 1 90.12 194 PRO B CA 1
ATOM 3590 C C . PRO B 1 194 ? 11.258 43.625 27.141 1 90.12 194 PRO B C 1
ATOM 3592 O O . PRO B 1 194 ? 11.359 43.5 28.359 1 90.12 194 PRO B O 1
ATOM 3595 N N . ALA B 1 195 ? 11.078 44.75 26.531 1 91.19 195 ALA B N 1
ATOM 3596 C CA . ALA B 1 195 ? 11.086 46.031 27.234 1 91.19 195 ALA B CA 1
ATOM 3597 C C . ALA B 1 195 ? 9.875 46.156 28.156 1 91.19 195 ALA B C 1
ATOM 3599 O O . ALA B 1 195 ? 9.945 46.812 29.188 1 91.19 195 ALA B O 1
ATOM 3600 N N . ASP B 1 196 ? 8.805 45.625 27.766 1 96 196 ASP B N 1
ATOM 3601 C CA . ASP B 1 196 ? 7.562 45.656 28.531 1 96 196 ASP B CA 1
ATOM 3602 C C . ASP B 1 196 ? 6.613 44.531 28.094 1 96 196 ASP B C 1
ATOM 3604 O O . ASP B 1 196 ? 6.984 43.688 27.297 1 96 196 ASP B O 1
ATOM 3608 N N . ASP B 1 197 ? 5.465 44.562 28.656 1 97.44 197 ASP B N 1
ATOM 3609 C CA . ASP B 1 197 ? 4.48 43.5 28.422 1 97.44 197 ASP B CA 1
ATOM 3610 C C . ASP B 1 197 ? 4.035 43.5 26.953 1 97.44 197 ASP B C 1
ATOM 3612 O O . ASP B 1 197 ? 3.822 42.438 26.375 1 97.44 197 ASP B O 1
ATOM 3616 N N . GLU B 1 198 ? 3.873 44.656 26.359 1 97.44 198 GLU B N 1
ATOM 3617 C CA . GLU B 1 198 ? 3.465 44.75 24.953 1 97.44 198 GLU B CA 1
ATOM 3618 C C . GLU B 1 198 ? 4.52 44.156 24.031 1 97.44 198 GLU B C 1
ATOM 3620 O O . GLU B 1 198 ? 4.184 43.438 23.078 1 97.44 198 GLU B O 1
ATOM 3625 N N . ALA B 1 199 ? 5.754 44.438 24.344 1 96.56 199 ALA B N 1
ATOM 3626 C CA . ALA B 1 199 ? 6.852 43.875 23.562 1 96.56 199 ALA B CA 1
ATOM 3627 C C . ALA B 1 199 ? 6.891 42.375 23.688 1 96.56 199 ALA B C 1
ATOM 3629 O O . ALA B 1 199 ? 7.188 41.656 22.719 1 96.56 199 ALA B O 1
ATOM 3630 N N . ALA B 1 200 ? 6.625 41.875 24.875 1 97.19 200 ALA B N 1
ATOM 3631 C CA . ALA B 1 200 ? 6.562 40.438 25.094 1 97.19 200 ALA B CA 1
ATOM 3632 C C . ALA B 1 200 ? 5.422 39.812 24.297 1 97.19 200 ALA B C 1
ATOM 3634 O O . ALA B 1 200 ? 5.582 38.75 23.703 1 97.19 200 ALA B O 1
ATOM 3635 N N . TYR B 1 201 ? 4.293 40.469 24.312 1 97.56 201 TYR B N 1
ATOM 3636 C CA . TYR B 1 201 ? 3.131 40.031 23.547 1 97.56 201 TYR B CA 1
ATOM 3637 C C . TYR B 1 201 ? 3.453 39.938 22.062 1 97.56 201 TYR B C 1
ATOM 3639 O O . TYR B 1 201 ? 3.162 38.938 21.422 1 97.56 201 TYR B O 1
ATOM 3647 N N . LEU B 1 202 ? 4.047 41 21.562 1 96.31 202 LEU B N 1
ATOM 3648 C CA . LEU B 1 202 ? 4.395 41.031 20.141 1 96.31 202 LEU B CA 1
ATOM 3649 C C . LEU B 1 202 ? 5.371 39.906 19.797 1 96.31 202 LEU B C 1
ATOM 3651 O O . LEU B 1 202 ? 5.203 39.25 18.766 1 96.31 202 LEU B O 1
ATOM 3655 N N . ALA B 1 203 ? 6.359 39.75 20.578 1 96.38 203 ALA B N 1
ATOM 3656 C CA . ALA B 1 203 ? 7.363 38.719 20.344 1 96.38 203 ALA B CA 1
ATOM 3657 C C . ALA B 1 203 ? 6.734 37.312 20.344 1 96.38 203 ALA B C 1
ATOM 3659 O O . ALA B 1 203 ? 6.973 36.531 19.438 1 96.38 203 ALA B O 1
ATOM 3660 N N . ARG B 1 204 ? 5.902 37.031 21.344 1 96.56 204 ARG B N 1
ATOM 3661 C CA . ARG B 1 204 ? 5.277 35.719 21.453 1 96.56 204 ARG B CA 1
ATOM 3662 C C . ARG B 1 204 ? 4.301 35.5 20.297 1 96.56 204 ARG B C 1
ATOM 3664 O O . ARG B 1 204 ? 4.254 34.406 19.734 1 96.56 204 ARG B O 1
ATOM 3671 N N . PHE B 1 205 ? 3.502 36.469 20.016 1 96.5 205 PHE B N 1
ATOM 3672 C CA . PHE B 1 205 ? 2.533 36.344 18.938 1 96.5 205 PHE B CA 1
ATOM 3673 C C . PHE B 1 205 ? 3.227 36 17.625 1 96.5 205 PHE B C 1
ATOM 3675 O O . PHE B 1 205 ? 2.797 35.094 16.906 1 96.5 205 PHE B O 1
ATOM 3682 N N . THR B 1 206 ? 4.289 36.75 17.375 1 95.06 206 THR B N 1
ATOM 3683 C CA . THR B 1 206 ? 5.043 36.562 16.141 1 95.06 206 THR B CA 1
ATOM 3684 C C . THR B 1 206 ? 5.664 35.156 16.125 1 95.06 206 THR B C 1
ATOM 3686 O O . THR B 1 206 ? 5.633 34.469 15.102 1 95.06 206 THR B O 1
ATOM 3689 N N . LEU B 1 207 ? 6.188 34.75 17.234 1 95.25 207 LEU B N 1
ATOM 3690 C CA . LEU B 1 207 ? 6.785 33.438 17.375 1 95.25 207 LEU B CA 1
ATOM 3691 C C . LEU B 1 207 ? 5.762 32.344 17.109 1 95.25 207 LEU B C 1
ATOM 3693 O O . LEU B 1 207 ? 6.016 31.438 16.297 1 95.25 207 LEU B O 1
ATOM 3697 N N . VAL B 1 208 ? 4.586 32.406 17.703 1 94.12 208 VAL B N 1
ATOM 3698 C CA . VAL B 1 208 ? 3.535 31.422 17.562 1 94.12 208 VAL B CA 1
ATOM 3699 C C . VAL B 1 208 ? 2.998 31.422 16.141 1 94.12 208 VAL B C 1
ATOM 3701 O O . VAL B 1 208 ? 2.779 30.359 15.547 1 94.12 208 VAL B O 1
ATOM 3704 N N . HIS B 1 209 ? 2.869 32.562 15.609 1 92.5 209 HIS B N 1
ATOM 3705 C CA . HIS B 1 209 ? 2.357 32.719 14.25 1 92.5 209 HIS B CA 1
ATOM 3706 C C . HIS B 1 209 ? 3.281 32.031 13.25 1 92.5 209 HIS B C 1
ATOM 3708 O O . HIS B 1 209 ? 2.818 31.281 12.375 1 92.5 209 HIS B O 1
ATOM 3714 N N . ARG B 1 210 ? 4.523 32.312 13.383 1 92.12 210 ARG B N 1
ATOM 3715 C CA . ARG B 1 210 ? 5.496 31.703 12.477 1 92.12 210 ARG B CA 1
ATOM 3716 C C . ARG B 1 210 ? 5.551 30.188 12.656 1 92.12 210 ARG B C 1
ATOM 3718 O O . ARG B 1 210 ? 5.699 29.438 11.68 1 92.12 210 ARG B O 1
ATOM 3725 N N . TRP B 1 211 ? 5.465 29.781 13.859 1 92.75 211 TRP B N 1
ATOM 3726 C CA . TRP B 1 211 ? 5.484 28.344 14.156 1 92.75 211 TRP B CA 1
ATOM 3727 C C . TRP B 1 211 ? 4.293 27.641 13.508 1 92.75 211 TRP B C 1
ATOM 3729 O O . TRP B 1 211 ? 4.426 26.531 12.984 1 92.75 211 TRP B O 1
ATOM 3739 N N . ARG B 1 212 ? 3.146 28.219 13.508 1 88.88 212 ARG B N 1
ATOM 3740 C CA . ARG B 1 212 ? 1.901 27.641 13 1 88.88 212 ARG B CA 1
ATOM 3741 C C . ARG B 1 212 ? 1.992 27.375 11.508 1 88.88 212 ARG B C 1
ATOM 3743 O O . ARG B 1 212 ? 1.287 26.5 10.984 1 88.88 212 ARG B O 1
ATOM 3750 N N . THR B 1 213 ? 2.885 28.094 10.852 1 85.31 213 THR B N 1
ATOM 3751 C CA . THR B 1 213 ? 3.002 27.891 9.414 1 85.31 213 THR B CA 1
ATOM 3752 C C . THR B 1 213 ? 3.551 26.5 9.094 1 85.31 213 THR B C 1
ATOM 3754 O O . THR B 1 213 ? 3.338 25.984 8 1 85.31 213 THR B O 1
ATOM 3757 N N . PHE B 1 214 ? 4.262 25.938 10.055 1 86.5 214 PHE B N 1
ATOM 3758 C CA . PHE B 1 214 ? 4.809 24.594 9.852 1 86.5 214 PHE B CA 1
ATOM 3759 C C . PHE B 1 214 ? 3.703 23.547 9.883 1 86.5 214 PHE B C 1
ATOM 3761 O O . PHE B 1 214 ? 3.887 22.438 9.391 1 86.5 214 PHE B O 1
ATOM 3768 N N . LEU B 1 215 ? 2.561 23.859 10.492 1 77.5 215 LEU B N 1
ATOM 3769 C CA . LEU B 1 215 ? 1.419 22.953 10.5 1 77.5 215 LEU B CA 1
ATOM 3770 C C . LEU B 1 215 ? 0.992 22.609 9.078 1 77.5 215 LEU B C 1
ATOM 3772 O O . LEU B 1 215 ? 0.462 21.516 8.836 1 77.5 215 LEU B O 1
ATOM 3776 N N . PHE B 1 216 ? 1.368 23.469 8.148 1 77.5 216 PHE B N 1
ATOM 3777 C CA . PHE B 1 216 ? 0.956 23.25 6.77 1 77.5 216 PHE B CA 1
ATOM 3778 C C . PHE B 1 216 ? 2.041 22.516 5.992 1 77.5 216 PHE B C 1
ATOM 3780 O O . PHE B 1 216 ? 1.786 21.984 4.906 1 77.5 216 PHE B O 1
ATOM 3787 N N . ARG B 1 217 ? 3.162 22.422 6.57 1 82.38 217 ARG B N 1
ATOM 3788 C CA . ARG B 1 217 ? 4.273 21.859 5.812 1 82.38 217 ARG B CA 1
ATOM 3789 C C . ARG B 1 217 ? 4.805 20.594 6.473 1 82.38 217 ARG B C 1
ATOM 3791 O O . ARG B 1 217 ? 5.336 19.703 5.797 1 82.38 217 ARG B O 1
ATOM 3798 N N . ASP B 1 218 ? 4.699 20.609 7.754 1 86.19 218 ASP B N 1
ATOM 3799 C CA . ASP B 1 218 ? 5.277 19.5 8.516 1 86.19 218 ASP B CA 1
ATOM 3800 C C . ASP B 1 218 ? 4.234 18.422 8.781 1 86.19 218 ASP B C 1
ATOM 3802 O O . ASP B 1 218 ? 3.258 18.656 9.492 1 86.19 218 ASP B O 1
ATOM 3806 N N . PRO B 1 219 ? 4.457 17.266 8.289 1 84.88 219 PRO B N 1
ATOM 3807 C CA . PRO B 1 219 ? 3.539 16.141 8.555 1 84.88 219 PRO B CA 1
ATOM 3808 C C . PRO B 1 219 ? 3.65 15.609 9.977 1 84.88 219 PRO B C 1
ATOM 3810 O O . PRO B 1 219 ? 2.822 14.805 10.406 1 84.88 219 PRO B O 1
ATOM 3813 N N . GLN B 1 220 ? 4.566 16.125 10.766 1 83.81 220 GLN B N 1
ATOM 3814 C CA . GLN B 1 220 ? 4.789 15.672 12.133 1 83.81 220 GLN B CA 1
ATOM 3815 C C . GLN B 1 220 ? 5.055 14.172 12.188 1 83.81 220 GLN B C 1
ATOM 3817 O O . GLN B 1 220 ? 4.355 13.438 12.883 1 83.81 220 GLN B O 1
ATOM 3822 N N . LEU B 1 221 ? 6.09 13.758 11.602 1 90.25 221 LEU B N 1
ATOM 3823 C CA . LEU B 1 221 ? 6.484 12.359 11.523 1 90.25 221 LEU B CA 1
ATOM 3824 C C . LEU B 1 221 ? 6.992 11.859 12.875 1 90.25 221 LEU B C 1
ATOM 3826 O O . LEU B 1 221 ? 7.551 12.625 13.656 1 90.25 221 LEU B O 1
ATOM 3830 N N . PRO B 1 222 ? 6.754 10.609 13.18 1 90.31 222 PRO B N 1
ATOM 3831 C CA . PRO B 1 222 ? 7.32 10.039 14.406 1 90.31 222 PRO B CA 1
ATOM 3832 C C . PRO B 1 222 ? 8.836 10.188 14.484 1 90.31 222 PRO B C 1
ATOM 3834 O O . PRO B 1 222 ? 9.531 9.945 13.492 1 90.31 222 PRO B O 1
ATOM 3837 N N . PRO B 1 223 ? 9.32 10.492 15.648 1 89.44 223 PRO B N 1
ATOM 3838 C CA . PRO B 1 223 ? 10.766 10.695 15.812 1 89.44 223 PRO B CA 1
ATOM 3839 C C . PRO B 1 223 ? 11.586 9.484 15.383 1 89.44 223 PRO B C 1
ATOM 3841 O O . PRO B 1 223 ? 12.688 9.633 14.844 1 89.44 223 PRO B O 1
ATOM 3844 N N . VAL B 1 224 ? 11.078 8.273 15.586 1 91.69 224 VAL B N 1
ATOM 3845 C CA . VAL B 1 224 ? 11.812 7.051 15.297 1 91.69 224 VAL B CA 1
ATOM 3846 C C . VAL B 1 224 ? 12.062 6.934 13.797 1 91.69 224 VAL B C 1
ATOM 3848 O O . VAL B 1 224 ? 12.945 6.191 13.359 1 91.69 224 VAL B O 1
ATOM 3851 N N . LEU B 1 225 ? 11.305 7.699 12.984 1 94.31 225 LEU B N 1
ATOM 3852 C CA . LEU B 1 225 ? 11.445 7.633 11.531 1 94.31 225 LEU B CA 1
ATOM 3853 C C . LEU B 1 225 ? 12.312 8.773 11.008 1 94.31 225 LEU B C 1
ATOM 3855 O O . LEU B 1 225 ? 12.57 8.867 9.812 1 94.31 225 LEU B O 1
ATOM 3859 N N . LEU B 1 226 ? 12.742 9.641 11.906 1 93.44 226 LEU B N 1
ATOM 3860 C CA . LEU B 1 226 ? 13.492 10.828 11.516 1 93.44 226 LEU B CA 1
ATOM 3861 C C . LEU B 1 226 ? 14.984 10.633 11.758 1 93.44 226 LEU B C 1
ATOM 3863 O O . LEU B 1 226 ? 15.383 9.773 12.539 1 93.44 226 LEU B O 1
ATOM 3867 N N . PRO B 1 227 ? 15.82 11.383 10.953 1 92.12 227 PRO B N 1
ATOM 3868 C CA . PRO B 1 227 ? 17.266 11.312 11.211 1 92.12 227 PRO B CA 1
ATOM 3869 C C . PRO B 1 227 ? 17.625 11.68 12.648 1 92.12 227 PRO B C 1
ATOM 3871 O O . PRO B 1 227 ? 16.859 12.367 13.328 1 92.12 227 PRO B O 1
ATOM 3874 N N . ASP B 1 228 ? 18.781 11.25 12.938 1 89.62 228 ASP B N 1
ATOM 3875 C CA . ASP B 1 228 ? 19.312 11.656 14.242 1 89.62 228 ASP B CA 1
ATOM 3876 C C . ASP B 1 228 ? 19.484 13.172 14.312 1 89.62 228 ASP B C 1
ATOM 3878 O O . ASP B 1 228 ? 19.812 13.812 13.305 1 89.62 228 ASP B O 1
ATOM 3882 N N . ARG B 1 229 ? 19.266 13.789 15.477 1 90.62 229 ARG B N 1
ATOM 3883 C CA . ARG B 1 229 ? 19.406 15.227 15.711 1 90.62 229 ARG B CA 1
ATOM 3884 C C . ARG B 1 229 ? 18.516 16.031 14.773 1 90.62 229 ARG B C 1
ATOM 3886 O O . ARG B 1 229 ? 18.969 16.953 14.109 1 90.62 229 ARG B O 1
ATOM 3893 N N . TRP B 1 230 ? 17.391 15.664 14.57 1 92.69 230 TRP B N 1
ATOM 3894 C CA . TRP B 1 230 ? 16.391 16.297 13.711 1 92.69 230 TRP B CA 1
ATOM 3895 C C . TRP B 1 230 ? 16.156 17.734 14.133 1 92.69 230 TRP B C 1
ATOM 3897 O O . TRP B 1 230 ? 15.742 18 15.266 1 92.69 230 TRP B O 1
ATOM 3907 N N . PRO B 1 231 ? 16.391 18.672 13.242 1 93.62 231 PRO B N 1
ATOM 3908 C CA . PRO B 1 231 ? 16.219 20.094 13.555 1 93.62 231 PRO B CA 1
ATOM 3909 C C . PRO B 1 231 ? 14.82 20.438 14.039 1 93.62 231 PRO B C 1
ATOM 3911 O O . PRO B 1 231 ? 14.648 21.375 14.836 1 93.62 231 PRO B O 1
ATOM 3914 N N . GLY B 1 232 ? 13.867 19.719 13.578 1 91.75 232 GLY B N 1
ATOM 3915 C CA . GLY B 1 232 ? 12.5 19.953 14.031 1 91.75 232 GLY B CA 1
ATOM 3916 C C . GLY B 1 232 ? 12.336 19.781 15.531 1 91.75 232 GLY B C 1
ATOM 3917 O O . GLY B 1 232 ? 11.57 20.516 16.156 1 91.75 232 GLY B O 1
ATOM 3918 N N . THR B 1 233 ? 13.078 18.875 16.078 1 89.38 233 THR B N 1
ATOM 3919 C CA . THR B 1 233 ? 13.031 18.656 17.516 1 89.38 233 THR B CA 1
ATOM 3920 C C . THR B 1 233 ? 13.641 19.844 18.266 1 89.38 233 THR B C 1
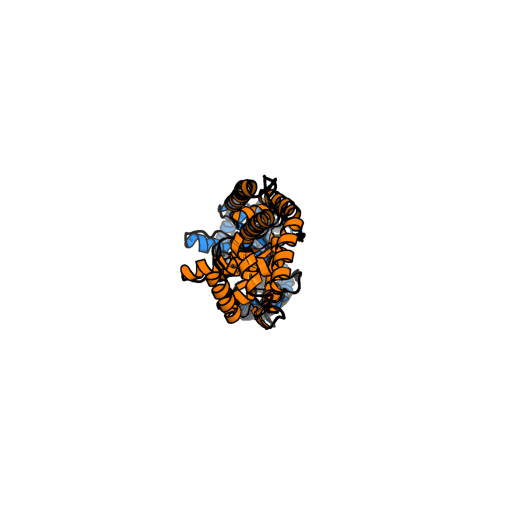ATOM 3922 O O . THR B 1 233 ? 13.07 20.328 19.25 1 89.38 233 THR B O 1
ATOM 3925 N N . THR B 1 234 ? 14.727 20.25 17.797 1 90.25 234 THR B N 1
ATOM 3926 C CA . THR B 1 234 ? 15.391 21.406 18.406 1 90.25 234 THR B CA 1
ATOM 3927 C C . THR B 1 234 ? 14.516 22.641 18.297 1 90.25 234 THR B C 1
ATOM 3929 O O . THR B 1 234 ? 14.383 23.406 19.25 1 90.25 234 THR B O 1
ATOM 3932 N N . ALA B 1 235 ? 13.938 22.781 17.141 1 93.44 235 ALA B N 1
ATOM 3933 C CA . ALA B 1 235 ? 13.062 23.938 16.906 1 93.44 235 ALA B CA 1
ATOM 3934 C C . ALA B 1 235 ? 11.852 23.891 17.828 1 93.44 235 ALA B C 1
ATOM 3936 O O . ALA B 1 235 ? 11.438 24.922 18.359 1 93.44 235 ALA B O 1
ATOM 3937 N N . ALA B 1 236 ? 11.289 22.75 18 1 91.06 236 ALA B N 1
ATOM 3938 C CA . ALA B 1 236 ? 10.141 22.594 18.891 1 91.06 236 ALA B CA 1
ATOM 3939 C C . ALA B 1 236 ? 10.5 22.953 20.328 1 91.06 236 ALA B C 1
ATOM 3941 O O . ALA B 1 236 ? 9.727 23.641 21.016 1 91.06 236 ALA B O 1
ATOM 3942 N N . GLY B 1 237 ? 11.609 22.453 20.734 1 90.94 237 GLY B N 1
ATOM 3943 C CA . GLY B 1 237 ? 12.078 22.828 22.062 1 90.94 237 GLY B CA 1
ATOM 3944 C C . GLY B 1 237 ? 12.289 24.312 22.234 1 90.94 237 GLY B C 1
ATOM 3945 O O . GLY B 1 237 ? 11.898 24.891 23.25 1 90.94 237 GLY B O 1
ATOM 3946 N N . PHE B 1 238 ? 12.938 24.906 21.297 1 93.38 238 PHE B N 1
ATOM 3947 C CA . PHE B 1 238 ? 13.141 26.344 21.281 1 93.38 238 PHE B CA 1
ATOM 3948 C C . PHE B 1 238 ? 11.812 27.094 21.359 1 93.38 238 PHE B C 1
ATOM 3950 O O . PHE B 1 238 ? 11.656 27.984 22.188 1 93.38 238 PHE B O 1
ATOM 3957 N N . PHE B 1 239 ? 10.883 26.672 20.562 1 94.62 239 PHE B N 1
ATOM 3958 C CA . PHE B 1 239 ? 9.562 27.281 20.531 1 94.62 239 PHE B CA 1
ATOM 3959 C C . PHE B 1 239 ? 8.867 27.156 21.875 1 94.62 239 PHE B C 1
ATOM 3961 O O . PHE B 1 239 ? 8.375 28.141 22.422 1 94.62 239 PHE B O 1
ATOM 3968 N N . ASP B 1 240 ? 8.852 25.953 22.344 1 92.38 240 ASP B N 1
ATOM 3969 C CA . ASP B 1 240 ? 8.164 25.703 23.609 1 92.38 240 ASP B CA 1
ATOM 3970 C C . ASP B 1 240 ? 8.766 26.531 24.734 1 92.38 240 ASP B C 1
ATOM 3972 O O . ASP B 1 240 ? 8.031 27.141 25.531 1 92.38 240 ASP B O 1
ATOM 3976 N N . HIS B 1 241 ? 10.016 26.578 24.812 1 93.69 241 HIS B N 1
ATOM 3977 C CA . HIS B 1 241 ? 10.711 27.312 25.859 1 93.69 241 HIS B CA 1
ATOM 3978 C C . HIS B 1 241 ? 10.359 28.797 25.812 1 93.69 241 HIS B C 1
ATOM 3980 O O . HIS B 1 241 ? 9.922 29.375 26.812 1 93.69 241 HIS B O 1
ATOM 3986 N N . HIS B 1 242 ? 10.469 29.391 24.703 1 95.75 242 HIS B N 1
ATOM 3987 C CA . HIS B 1 242 ? 10.312 30.844 24.609 1 95.75 242 HIS B CA 1
ATOM 3988 C C . HIS B 1 242 ? 8.844 31.234 24.609 1 95.75 242 HIS B C 1
ATOM 3990 O O . HIS B 1 242 ? 8.484 32.281 25.156 1 95.75 242 HIS B O 1
ATOM 3996 N N . ALA B 1 243 ? 8.047 30.422 23.969 1 94.69 243 ALA B N 1
ATOM 3997 C CA . ALA B 1 243 ? 6.613 30.703 24.031 1 94.69 243 ALA B CA 1
ATOM 3998 C C . ALA B 1 243 ? 6.117 30.688 25.469 1 94.69 243 ALA B C 1
ATOM 4000 O O . ALA B 1 243 ? 5.297 31.531 25.859 1 94.69 243 ALA B O 1
ATOM 4001 N N . THR B 1 244 ? 6.602 29.719 26.234 1 94.12 244 THR B N 1
ATOM 4002 C CA . THR B 1 244 ? 6.211 29.609 27.625 1 94.12 244 THR B CA 1
ATOM 4003 C C . THR B 1 244 ? 6.773 30.766 28.453 1 94.12 244 THR B C 1
ATOM 4005 O O . THR B 1 244 ? 6.066 31.359 29.266 1 94.12 244 THR B O 1
ATOM 4008 N N . ARG B 1 245 ? 7.988 31.094 28.234 1 95.5 245 ARG B N 1
ATOM 4009 C CA . ARG B 1 245 ? 8.672 32.156 28.953 1 95.5 245 ARG B CA 1
ATOM 4010 C C . ARG B 1 245 ? 7.969 33.5 28.734 1 95.5 245 ARG B C 1
ATOM 4012 O O . ARG B 1 245 ? 7.871 34.312 29.672 1 95.5 245 ARG B O 1
ATOM 4019 N N . LEU B 1 246 ? 7.477 33.719 27.594 1 96.94 246 LEU B N 1
ATOM 4020 C CA . LEU B 1 246 ? 6.91 35.031 27.234 1 96.94 246 LEU B CA 1
ATOM 4021 C C . LEU B 1 246 ? 5.426 35.094 27.578 1 96.94 246 LEU B C 1
ATOM 4023 O O . LEU B 1 246 ? 4.809 36.156 27.5 1 96.94 246 LEU B O 1
ATOM 4027 N N . ARG B 1 247 ? 4.855 34 28.047 1 96.31 247 ARG B N 1
ATOM 4028 C CA . ARG B 1 247 ? 3.41 33.906 28.219 1 96.31 247 ARG B CA 1
ATOM 4029 C C . ARG B 1 247 ? 2.932 34.844 29.328 1 96.31 247 ARG B C 1
ATOM 4031 O O . ARG B 1 247 ? 1.988 35.625 29.141 1 96.31 247 ARG B O 1
ATOM 4038 N N . PRO B 1 248 ? 3.574 34.844 30.5 1 96.88 248 PRO B N 1
ATOM 4039 C CA . PRO B 1 248 ? 3.039 35.656 31.609 1 96.88 248 PRO B CA 1
ATOM 4040 C C . PRO B 1 248 ? 2.982 37.156 31.266 1 96.88 248 PRO B C 1
ATOM 4042 O O . PRO B 1 248 ? 1.923 37.781 31.375 1 96.88 248 PRO B O 1
ATOM 4045 N N . PRO B 1 249 ? 4.094 37.75 30.781 1 97.56 249 PRO B N 1
ATOM 4046 C CA . PRO B 1 249 ? 3.965 39.156 30.422 1 97.56 249 PRO B CA 1
ATOM 4047 C C . PRO B 1 249 ? 2.99 39.375 29.266 1 97.56 249 PRO B C 1
ATOM 4049 O O . PRO B 1 249 ? 2.301 40.406 29.234 1 97.56 249 PRO B O 1
ATOM 4052 N N . ALA B 1 250 ? 2.885 38.531 28.328 1 97.56 250 ALA B N 1
ATOM 4053 C CA . ALA B 1 250 ? 1.924 38.656 27.234 1 97.56 250 ALA B CA 1
ATOM 4054 C C . ALA B 1 250 ? 0.49 38.625 27.75 1 97.56 250 ALA B C 1
ATOM 4056 O O . ALA B 1 250 ? -0.358 39.406 27.312 1 97.56 250 ALA B O 1
ATOM 4057 N N . ASP B 1 251 ? 0.256 37.719 28.688 1 97.75 251 ASP B N 1
ATOM 4058 C CA . ASP B 1 251 ? -1.068 37.625 29.297 1 97.75 251 ASP B CA 1
ATOM 4059 C C . ASP B 1 251 ? -1.451 38.906 30.016 1 97.75 251 ASP B C 1
ATOM 4061 O O . ASP B 1 251 ? -2.604 39.344 29.953 1 97.75 251 ASP B O 1
ATOM 4065 N N . ARG B 1 252 ? -0.518 39.469 30.672 1 97.81 252 ARG B N 1
ATOM 4066 C CA . ARG B 1 252 ? -0.791 40.719 31.359 1 97.81 252 ARG B CA 1
ATOM 4067 C C . ARG B 1 252 ? -1.202 41.812 30.375 1 97.81 252 ARG B C 1
ATOM 4069 O O . ARG B 1 252 ? -2.111 42.594 30.656 1 97.81 252 ARG B O 1
ATOM 4076 N N . PHE B 1 253 ? -0.525 41.875 29.266 1 97.88 253 PHE B N 1
ATOM 4077 C CA . PHE B 1 253 ? -0.876 42.844 28.25 1 97.88 253 PHE B CA 1
ATOM 4078 C C . PHE B 1 253 ? -2.287 42.594 27.734 1 97.88 253 PHE B C 1
ATOM 4080 O O . PHE B 1 253 ? -3.074 43.562 27.578 1 97.88 253 PHE B O 1
ATOM 4087 N N . VAL B 1 254 ? -2.631 41.344 27.469 1 97.75 254 VAL B N 1
ATOM 4088 C CA . VAL B 1 254 ? -3.945 40.969 26.938 1 97.75 254 VAL B CA 1
ATOM 4089 C C . VAL B 1 254 ? -5.023 41.312 27.969 1 97.75 254 VAL B C 1
ATOM 4091 O O . VAL B 1 254 ? -6.047 41.906 27.625 1 97.75 254 VAL B O 1
ATOM 4094 N N . ASP B 1 255 ? -4.785 41 29.203 1 96.81 255 ASP B N 1
ATOM 4095 C CA . ASP B 1 255 ? -5.746 41.281 30.266 1 96.81 255 ASP B CA 1
ATOM 4096 C C . ASP B 1 255 ? -5.988 42.781 30.375 1 96.81 255 ASP B C 1
ATOM 4098 O O . ASP B 1 255 ? -7.129 43.219 30.562 1 96.81 255 ASP B O 1
ATOM 4102 N N . ARG B 1 256 ? -4.914 43.531 30.266 1 96.25 256 ARG B N 1
ATOM 4103 C CA . ARG B 1 256 ? -5.039 44.969 30.328 1 96.25 256 ARG B CA 1
ATOM 4104 C C . ARG B 1 256 ? -5.883 45.5 29.172 1 96.25 256 ARG B C 1
ATOM 4106 O O . ARG B 1 256 ? -6.711 46.406 29.359 1 96.25 256 ARG B O 1
ATOM 4113 N N . CYS B 1 257 ? -5.668 44.938 28.016 1 95.56 257 CYS B N 1
ATOM 4114 C CA . CYS B 1 257 ? -6.422 45.375 26.844 1 95.56 257 CYS B CA 1
ATOM 4115 C C . CYS B 1 257 ? -7.895 45 26.984 1 95.56 257 CYS B C 1
ATOM 4117 O O . CYS B 1 257 ? -8.766 45.75 26.547 1 95.56 257 CYS B O 1
ATOM 4119 N N . LEU B 1 258 ? -8.172 43.875 27.578 1 94.06 258 LEU B N 1
ATOM 4120 C CA . LEU B 1 258 ? -9.547 43.438 27.766 1 94.06 258 LEU B CA 1
ATOM 4121 C C . LEU B 1 258 ? -10.242 44.25 28.844 1 94.06 258 LEU B C 1
ATOM 4123 O O . LEU B 1 258 ? -11.414 44.594 28.719 1 94.06 258 LEU B O 1
ATOM 4127 N N . ASP B 1 259 ? -9.578 44.562 29.906 1 89.88 259 ASP B N 1
ATOM 4128 C CA . ASP B 1 259 ? -10.109 45.344 31.016 1 89.88 259 ASP B CA 1
ATOM 4129 C C . ASP B 1 259 ? -10.422 46.781 30.594 1 89.88 259 ASP B C 1
ATOM 4131 O O . ASP B 1 259 ? -11.43 47.344 31 1 89.88 259 ASP B O 1
ATOM 4135 N N . ASN B 1 260 ? -9.5 47.312 29.859 1 85.12 260 ASN B N 1
ATOM 4136 C CA . ASN B 1 260 ? -9.672 48.688 29.406 1 85.12 260 ASN B CA 1
ATOM 4137 C C . ASN B 1 260 ? -10.906 48.844 28.516 1 85.12 260 ASN B C 1
ATOM 4139 O O . ASN B 1 260 ? -11.523 49.906 28.469 1 85.12 260 ASN B O 1
ATOM 4143 N N . ALA B 1 261 ? -11.18 47.781 27.859 1 79.62 261 ALA B N 1
ATOM 4144 C CA . ALA B 1 261 ? -12.336 47.812 26.969 1 79.62 261 ALA B CA 1
ATOM 4145 C C . ALA B 1 261 ? -13.641 47.719 27.766 1 79.62 261 ALA B C 1
ATOM 4147 O O . ALA B 1 261 ? -14.703 48.094 27.266 1 79.62 261 ALA B O 1
ATOM 4148 N N . GLN B 1 262 ? -13.672 47.156 28.891 1 72.38 262 GLN B N 1
ATOM 4149 C CA . GLN B 1 262 ? -14.844 47.062 29.75 1 72.38 262 GLN B CA 1
ATOM 4150 C C . GLN B 1 262 ? -15.133 48.375 30.469 1 72.38 262 GLN B C 1
ATOM 4152 O O . GLN B 1 262 ? -16.25 48.594 30.938 1 72.38 262 GLN B O 1
ATOM 4157 N N . ARG B 1 263 ? -14.18 49.281 30.625 1 63.03 263 ARG B N 1
ATOM 4158 C CA . ARG B 1 263 ? -14.406 50.531 31.344 1 63.03 263 ARG B CA 1
ATOM 4159 C C . ARG B 1 263 ? -15.281 51.469 30.516 1 63.03 263 ARG B C 1
ATOM 4161 O O . ARG B 1 263 ? -15 51.75 29.359 1 63.03 263 ARG B O 1
ATOM 4168 N N . PRO B 1 264 ? -16.578 51.625 30.938 1 55.09 264 PRO B N 1
ATOM 4169 C CA . PRO B 1 264 ? -17.484 52.562 30.266 1 55.09 264 PRO B CA 1
ATOM 4170 C C . PRO B 1 264 ? -16.828 53.906 29.953 1 55.09 264 PRO B C 1
ATOM 4172 O O . PRO B 1 264 ? -15.898 54.312 30.641 1 55.09 264 PRO B O 1
ATOM 4175 N N . PRO B 1 265 ? -16.953 54.438 28.641 1 50.16 265 PRO B N 1
ATOM 4176 C CA . PRO B 1 265 ? -16.422 55.781 28.406 1 50.16 265 PRO B CA 1
ATOM 4177 C C . PRO B 1 265 ? -16.734 56.75 29.531 1 50.16 265 PRO B C 1
ATOM 4179 O O . PRO B 1 265 ? -17.844 56.688 30.094 1 50.16 265 PRO B O 1
ATOM 4182 N N . VAL B 1 266 ? -15.875 57.094 30.359 1 47.44 266 VAL B N 1
ATOM 4183 C CA . VAL B 1 266 ? -16.141 58.125 31.328 1 47.44 266 VAL B CA 1
ATOM 4184 C C . VAL B 1 266 ? -16.797 59.312 30.656 1 47.44 266 VAL B C 1
ATOM 4186 O O . VAL B 1 266 ? -16.344 59.781 29.609 1 47.44 266 VAL B O 1
ATOM 4189 N N . PRO B 1 267 ? -18.141 59.594 30.859 1 49.97 267 PRO B N 1
ATOM 4190 C CA . PRO B 1 267 ? -18.75 60.812 30.297 1 49.97 267 PRO B CA 1
ATOM 4191 C C . PRO B 1 267 ? -17.812 62.031 30.406 1 49.97 267 PRO B C 1
ATOM 4193 O O . PRO B 1 267 ? -17.141 62.219 31.422 1 49.97 267 PRO B O 1
ATOM 4196 N N . ALA B 1 268 ? -17.484 62.625 29.297 1 47.75 268 ALA B N 1
ATOM 4197 C CA . ALA B 1 268 ? -16.844 63.938 29.328 1 47.75 268 ALA B CA 1
ATOM 4198 C C . ALA B 1 268 ? -17.75 65 29.984 1 47.75 268 ALA B C 1
ATOM 4200 O O . ALA B 1 268 ? -18.969 65 29.734 1 47.75 268 ALA B O 1
#

Organism: NCBI:txid175570

pLDDT: mean 91.17, std 8.98, range [47.19, 98.31]

Radius of gyration: 36.4 Å; Cα contacts (8 Å, |Δi|>4): 670; chains: 2; bounding box: 46×129×62 Å

Nearest PDB structures (foldseek):
  8a39-assembly2_BP1-2  TM=8.380E-01  e=9.261E-16  Escherichia coli W
  3kfw-assembly1_X  TM=7.352E-01  e=3.014E-09  Mycobacterium tuberculosis
  3l09-assembly2_C  TM=7.326E-01  e=1.017E-08  Jannaschia sp. CCS1
  5k1y-assembly1_B  TM=7.541E-01  e=1.438E-01  Sulfolobus sp. NOB8H2
  5trd-assembly1_B  TM=5.600E-01  e=1.811E+00  Thermoplasma acidophilum DSM 1728